Protein 2E7Y (pdb70)

Sequence (541 aa):
MNIIGFSKALFSTWIYYSPERILFDAGEGVSTTLGSKVYAFKYVFLTHGHVDHIAGLWGVVNIRNNGMGDREKPLDVFYPEGNRAVEEYTEFIKRANPDLRFSFNVHPLKEGERVFLRNAGGFKRYVQPFRTKHVSSEVSFGYHIFEVRRKLKKEFQGLDSKEISRLVKEKGRDFVTEEYHKKVLTISGDSLALDPEEIRGTELLIHECTFLNHAAIDEVMESVKAAGVKKVILYHISTRYIRQLKSVIKKYREEMPDVEILYMDPRKVFEMMNIIGFSKALFSTWIYYSPERILFDAGEGVSTTLGSKVYAFKYVFLTHGHVDHIAGLWGVVNIRNNEKPLDVFYPEGNRAVEEYTEFIKRANPDLRFSFNVHPLKEGERVFLRNAGGFKRYVQPFRTVSFGYHIFEVRRKLKKEFQGLDSKEISRLVKEKGRDFVTEEYHKKVLTISGDSLALDPEEIRGTELLIHECTFLDARDRRYKNHAAIDEVMESVKAAGVKKVILYHISTRYIRQLKSVIKKYREEMPDVEILYMDPRKVFEM

InterPro domains:
  IPR001279 Metallo-beta-lactamase [PF12706] (21-145)
  IPR013470 Ribonuclease Z, Thermotoga-type [TIGR02650] (2-278)
  IPR036866 Ribonuclease Z/Hydroxyacylglutathione hydrolase-like [G3DSA:3.60.15.10] (1-280)
  IPR036866 Ribonuclease Z/Hydroxyacylglutathione hydrolase-like [SSF56281] (3-271)

Solvent-accessible surface area: 25248 Å² total; per-residue (Å²): 134,77,1,17,0,22,0,17,4,88,33,0,1,2,4,4,18,28,42,16,92,0,0,2,3,0,0,7,10,0,1,17,66,12,10,75,86,0,75,45,1,90,15,0,0,0,1,5,4,71,15,9,0,1,5,0,0,6,9,0,0,23,10,6,31,104,40,24,51,138,164,47,143,80,0,38,0,18,7,0,69,42,1,172,28,0,56,54,3,6,100,2,0,56,126,21,36,78,122,3,109,150,5,0,56,39,61,59,3,125,93,36,73,123,18,81,4,168,32,108,70,47,134,77,41,2,0,41,1,11,131,13,139,15,50,113,96,58,30,4,4,0,0,3,0,22,14,43,66,78,84,57,63,160,120,38,93,76,66,78,90,155,69,30,67,133,32,49,185,127,111,30,140,94,88,1,10,72,98,64,64,56,32,10,1,0,2,0,0,4,1,69,32,13,86,42,108,57,0,105,40,7,73,13,0,1,0,0,0,6,80,82,133,33,2,25,0,77,93,0,3,101,7,0,124,57,7,50,4,144,53,0,1,0,3,0,5,19,55,155,48,32,178,93,4,77,72,28,2,120,104,18,89,136,106,14,110,107,11,85,2,45,48,1,13,4,127,128,65,23,108,57,128,80,0,15,0,21,0,16,2,92,26,0,0,2,2,8,16,29,61,14,106,0,0,1,3,0,0,8,10,0,1,16,64,10,10,77,100,0,120,39,6,46,21,0,0,0,0,11,4,118,17,10,0,1,5,0,0,7,7,0,0,34,3,53,75,105,228,185,57,4,46,0,22,6,0,71,44,13,149,40,1,55,40,2,3,103,1,0,46,116,19,28,81,106,3,89,168,19,0,54,47,58,66,5,121,88,30,72,114,19,81,0,135,47,100,56,39,103,91,35,4,0,45,2,10,131,57,83,28,2,0,1,4,0,21,32,28,64,109,106,71,61,161,115,28,109,75,62,80,92,141,82,35,66,144,27,44,184,119,100,27,148,100,90,2,29,70,108,75,71,56,29,16,1,0,1,0,0,17,10,74,33,14,102,35,138,54,0,127,38,6,59,15,0,0,0,0,0,5,15,19,69,38,225,98,33,212,156,158,78,24,0,0,1,67,50,0,2,94,9,3,122,65,7,68,6,125,32,0,0,1,0,1,1,8,55,137,16,42,151,95,2,98,67,30,1,95,135,36,79,126,112,16,114,128,13,82,3,45,50,0,16,2,113,118,64,20,103,54

CATH classification: 3.60.15.10

Radius of gyration: 28.39 Å; Cα contacts (8 Å, |Δi|>4): 1231; chains: 2; bounding box: 84×92×52 Å

Organism: Thermotoga maritima (strain ATCC 43589 / DSM 3109 / JCM 10099 / NBRC 100826 / MSB8) (NCBI:txid243274)

Foldseek 3Di:
DQWWWAFAAPQATWIQRPVQLEIEFFAADPCVVCPPSLQSHQEYEYQAQDNRRHVRVLVSLVRLLVPCPPNQDAHEYEYAPFRVNNVVVVVCSCVVDVSSVRNYDYHHDYAQDWDWGDDPPDRFKIKGWHWAAAPVPTTGTKIFIKGKDKDFDPVCVVDDPVRVVVVCVVPNDVVRIDIDIAGAEIGRHFHEQDALVVCARYQEYEAEDADVNGYHVVSNVVSCVVSVHAEYEYHSYHPVCQVSVVVVQVVVCVVCVRHHYHYRRNVDMDDD/DQWWWAAAAPQATWIQGPVQLEIEFFAACPCVVCPPSLLSRQAYEYQAQDNRRHVRVLVSLVNNLCQQAREYEYAPPRVNVVVVVVCSCVVPVSSVRRHDYDHAYAQRWDQGPPVNPSQWIKGWHVLVGTKIFIKGKDKDFDPVCPPDDPVRLVVCCVVPNPPVGIDIDIAGAEIGNRWHEQDALVRVARYQEYEAEAAACDPVPDPDRRHYHVVRNLVSCVVHVHAEYEYHSYHCVCQPCVCVSQVVSCVVPVRYHYHYRRNVDMDDD

B-factor: mean 50.9, std 23.35, range [15.1, 151.76]

Nearest PDB structures (foldseek):
  2e7y-assembly1_A  TM=1.004E+00  e=1.467E-59  Thermotoga maritima
  2e7y-assembly1_B  TM=9.247E-01  e=7.087E-50  Thermotoga maritima
  1ww1-assembly1_A  TM=9.622E-01  e=1.788E-45  Thermotoga maritima MSB8
  1ww1-assembly1_B  TM=9.679E-01  e=1.453E-41  Thermotoga maritima MSB8
  3x2y-assembly1_C  TM=6.524E-01  e=1.616E-10  Thermotoga maritima MSB8

Structure (mmCIF, N/CA/C/O backbone):
data_2E7Y
#
_entry.id   2E7Y
#
_cell.length_a   150.299
_cell.length_b   172.694
_cell.length_c   64.886
_cell.angle_alpha   90.00
_cell.angle_beta   90.00
_cell.angle_gamma   90.00
#
_symmetry.space_group_name_H-M   'C 2 2 21'
#
loop_
_entity.id
_entity.type
_entity.pdbx_description
1 polymer 'tRNase Z'
2 non-polymer 'ZINC ION'
3 non-polymer 'SULFATE ION'
4 non-polymer S-1,2-PROPANEDIOL
5 water water
#
loop_
_atom_site.group_PDB
_atom_site.id
_atom_site.type_symbol
_atom_site.label_atom_id
_atom_site.label_alt_id
_atom_site.label_comp_id
_atom_site.label_asym_id
_atom_site.label_entity_id
_atom_site.label_seq_id
_atom_site.pdbx_PDB_ins_code
_atom_site.Cartn_x
_atom_site.Cartn_y
_atom_site.Cartn_z
_atom_site.occupancy
_atom_site.B_iso_or_equiv
_atom_site.auth_seq_id
_atom_site.auth_comp_id
_atom_site.auth_asym_id
_atom_site.auth_atom_id
_atom_site.pdbx_PDB_model_num
ATOM 1 N N . MET A 1 1 ? 67.847 35.990 17.619 1.00 68.06 1 MET A N 1
ATOM 2 C CA . MET A 1 1 ? 67.974 36.042 16.132 1.00 85.87 1 MET A CA 1
ATOM 3 C C . MET A 1 1 ? 67.538 37.406 15.614 1.00 72.56 1 MET A C 1
ATOM 4 O O . MET A 1 1 ? 66.482 37.914 15.992 1.00 61.54 1 MET A O 1
ATOM 9 N N . ASN A 1 2 ? 68.358 38.000 14.756 1.00 41.49 2 ASN A N 1
ATOM 10 C CA . ASN A 1 2 ? 68.036 39.299 14.177 1.00 53.59 2 ASN A CA 1
ATOM 11 C C . ASN A 1 2 ? 66.833 39.186 13.251 1.00 38.41 2 ASN A C 1
ATOM 12 O O . ASN A 1 2 ? 65.983 40.072 13.182 1.00 39.42 2 ASN A O 1
ATOM 17 N N . ILE A 1 3 ? 66.758 38.090 12.525 1.00 31.91 3 ILE A N 1
ATOM 18 C CA . ILE A 1 3 ? 65.638 37.944 11.631 1.00 34.61 3 ILE A CA 1
ATOM 19 C C . ILE A 1 3 ? 65.011 36.585 11.712 1.00 33.73 3 ILE A C 1
ATOM 20 O O . ILE A 1 3 ? 65.707 35.580 11.666 1.00 36.16 3 ILE A O 1
ATOM 25 N N . ILE A 1 4 ? 63.685 36.568 11.830 1.00 31.51 4 ILE A N 1
ATOM 26 C CA . ILE A 1 4 ? 62.912 35.333 11.827 1.00 28.79 4 ILE A CA 1
ATOM 27 C C . ILE A 1 4 ? 61.786 35.626 10.839 1.00 27.42 4 ILE A C 1
ATOM 28 O O . ILE A 1 4 ? 61.104 36.654 10.944 1.00 29.05 4 ILE A O 1
ATOM 33 N N . GLY A 1 5 ? 61.577 34.733 9.882 1.00 30.82 5 GLY A N 1
ATOM 34 C CA . GLY A 1 5 ? 60.513 34.967 8.923 1.00 33.41 5 GLY A CA 1
ATOM 35 C C . GLY A 1 5 ? 60.098 33.711 8.184 1.00 37.09 5 GLY A C 1
ATOM 36 O O . GLY A 1 5 ? 60.668 32.637 8.374 1.00 32.79 5 GLY A O 1
ATOM 37 N N . PHE A 1 6 ? 59.074 33.853 7.357 1.00 28.20 6 PHE A N 1
ATOM 38 C CA . PHE A 1 6 ? 58.581 32.764 6.538 1.00 28.42 6 PHE A CA 1
ATOM 39 C C . PHE A 1 6 ? 58.057 33.363 5.258 1.00 28.49 6 PHE A C 1
ATOM 40 O O . PHE A 1 6 ? 57.428 34.417 5.284 1.00 29.03 6 PHE A O 1
ATOM 48 N N . SER A 1 7 ? 58.312 32.702 4.135 1.00 27.63 7 SER A N 1
ATOM 49 C CA . SER A 1 7 ? 57.828 33.220 2.872 1.00 31.35 7 SER A CA 1
ATOM 50 C C . SER A 1 7 ? 57.662 32.151 1.809 1.00 28.19 7 SER A C 1
ATOM 51 O O . SER A 1 7 ? 58.619 31.459 1.462 1.00 38.14 7 SER A O 1
ATOM 54 N N . LYS A 1 8 ? 56.436 32.040 1.298 1.00 33.14 8 LYS A N 1
ATOM 55 C CA . LYS A 1 8 ? 56.073 31.107 0.225 1.00 25.78 8 LYS A CA 1
ATOM 56 C C . LYS A 1 8 ? 55.198 31.968 -0.676 1.00 34.57 8 LYS A C 1
ATOM 57 O O . LYS A 1 8 ? 54.143 32.462 -0.258 1.00 33.16 8 LYS A O 1
ATOM 63 N N . ALA A 1 9 ? 55.651 32.186 -1.901 1.00 31.01 9 ALA A N 1
ATOM 64 C CA . ALA A 1 9 ? 54.908 33.017 -2.830 1.00 34.29 9 ALA A CA 1
ATOM 65 C C . ALA A 1 9 ? 53.443 32.583 -2.933 1.00 40.28 9 ALA A C 1
ATOM 66 O O . ALA A 1 9 ? 53.151 31.395 -3.018 1.00 30.12 9 ALA A O 1
ATOM 68 N N . LEU A 1 10 ? 52.556 33.576 -2.905 1.00 29.48 10 LEU A N 1
ATOM 69 C CA . LEU A 1 10 ? 51.104 33.446 -3.002 1.00 44.41 10 LEU A CA 1
ATOM 70 C C . LEU A 1 10 ? 50.394 32.947 -1.744 1.00 29.57 10 LEU A C 1
ATOM 71 O O . LEU A 1 10 ? 49.181 33.124 -1.622 1.00 27.72 10 LEU A O 1
ATOM 76 N N . PHE A 1 11 ? 51.137 32.332 -0.827 1.00 25.04 11 PHE A N 1
ATOM 77 C CA . PHE A 1 11 ? 50.542 31.770 0.392 1.00 30.13 11 PHE A CA 1
ATOM 78 C C . PHE A 1 11 ? 50.709 32.599 1.661 1.00 36.99 11 PHE A C 1
ATOM 79 O O . PHE A 1 11 ? 49.734 32.934 2.340 1.00 27.77 11 PHE A O 1
ATOM 87 N N . SER A 1 12 ? 51.952 32.915 1.989 1.00 29.18 12 SER A N 1
ATOM 88 C CA . SER A 1 12 ? 52.216 33.708 3.172 1.00 27.04 12 SER A CA 1
ATOM 89 C C . SER A 1 12 ? 53.633 34.277 3.171 1.00 28.61 12 SER A C 1
ATOM 90 O O . SER A 1 12 ? 54.579 33.597 2.788 1.00 24.08 12 SER A O 1
ATOM 93 N N . THR A 1 13 ? 53.759 35.523 3.615 1.00 26.47 13 THR A N 1
ATOM 94 C CA . THR A 1 13 ? 55.069 36.162 3.754 1.00 27.93 13 THR A CA 1
ATOM 95 C C . THR A 1 13 ? 55.033 37.086 4.962 1.00 24.31 13 THR A C 1
ATOM 96 O O . THR A 1 13 ? 54.124 37.902 5.099 1.00 21.48 13 THR A O 1
ATOM 100 N N . TRP A 1 14 ? 56.023 36.943 5.834 1.00 31.16 14 TRP A N 1
ATOM 101 C CA . TRP A 1 14 ? 56.163 37.815 7.000 1.00 26.40 14 TRP A CA 1
ATOM 102 C C . TRP A 1 14 ? 57.626 37.763 7.418 1.00 28.68 14 TRP A C 1
ATOM 103 O O . TRP A 1 14 ? 58.278 36.712 7.322 1.00 30.02 14 TRP A O 1
ATOM 114 N N . ILE A 1 15 ? 58.152 38.904 7.849 1.00 26.40 15 ILE A N 1
ATOM 115 C CA . ILE A 1 15 ? 59.552 38.978 8.260 1.00 23.13 15 ILE A CA 1
ATOM 116 C C . ILE A 1 15 ? 59.676 39.803 9.526 1.00 22.00 15 ILE A C 1
ATOM 117 O O . ILE A 1 15 ? 59.325 40.987 9.547 1.00 25.46 15 ILE A O 1
ATOM 122 N N . TYR A 1 16 ? 60.152 39.165 10.586 1.00 24.18 16 TYR A N 1
ATOM 123 C CA . TYR A 1 16 ? 60.329 39.867 11.847 1.00 26.38 16 TYR A CA 1
ATOM 124 C C . TYR A 1 16 ? 61.786 40.303 11.995 1.00 27.59 16 TYR A C 1
ATOM 125 O O . TYR A 1 16 ? 62.707 39.468 12.054 1.00 33.29 16 TYR A O 1
ATOM 134 N N . TYR A 1 17 ? 61.987 41.611 12.057 1.00 26.52 17 TYR A N 1
ATOM 135 C CA . TYR A 1 17 ? 63.338 42.169 12.196 1.00 28.83 17 TYR A CA 1
ATOM 136 C C . TYR A 1 17 ? 63.425 42.572 13.661 1.00 27.89 17 TYR A C 1
ATOM 137 O O . TYR A 1 17 ? 62.987 43.656 14.040 1.00 26.63 17 TYR A O 1
ATOM 146 N N . SER A 1 18 ? 63.948 41.650 14.470 1.00 30.35 18 SER A N 1
ATOM 147 C CA . SER A 1 18 ? 64.062 41.788 15.923 1.00 39.37 18 SER A CA 1
ATOM 148 C C . SER A 1 18 ? 64.745 43.056 16.451 1.00 32.64 18 SER A C 1
ATOM 149 O O . SER A 1 18 ? 64.235 43.704 17.366 1.00 35.85 18 SER A O 1
ATOM 152 N N . PRO A 1 19 ? 65.899 43.429 15.882 1.00 42.19 19 PRO A N 1
ATOM 153 C CA . PRO A 1 19 ? 66.581 44.633 16.363 1.00 34.23 19 PRO A CA 1
ATOM 154 C C . PRO A 1 19 ? 65.679 45.847 16.544 1.00 52.42 19 PRO A C 1
ATOM 155 O O . PRO A 1 19 ? 65.845 46.593 17.499 1.00 39.09 19 PRO A O 1
ATOM 159 N N . GLU A 1 20 ? 64.720 46.055 15.644 1.00 37.40 20 GLU A N 1
ATOM 160 C CA . GLU A 1 20 ? 63.837 47.201 15.805 1.00 27.86 20 GLU A CA 1
ATOM 161 C C . GLU A 1 20 ? 62.383 46.868 16.158 1.00 19.69 20 GLU A C 1
ATOM 162 O O . GLU A 1 20 ? 61.527 47.757 16.125 1.00 28.19 20 GLU A O 1
ATOM 168 N N . ARG A 1 21 ? 62.112 45.605 16.495 1.00 29.23 21 ARG A N 1
ATOM 169 C CA . ARG A 1 21 ? 60.758 45.174 16.848 1.00 32.03 21 ARG A CA 1
ATOM 170 C C . ARG A 1 21 ? 59.783 45.529 15.715 1.00 29.05 21 ARG A C 1
ATOM 171 O O . ARG A 1 21 ? 58.656 45.994 15.953 1.00 27.02 21 ARG A O 1
ATOM 179 N N . ILE A 1 22 ? 60.216 45.261 14.489 1.00 23.22 22 ILE A N 1
ATOM 180 C CA . ILE A 1 22 ? 59.412 45.568 13.319 1.00 24.94 22 ILE A CA 1
ATOM 181 C C . ILE A 1 22 ? 59.025 44.303 12.614 1.00 28.00 22 ILE A C 1
ATOM 182 O O . ILE A 1 22 ? 59.859 43.429 12.375 1.00 26.85 22 ILE A O 1
ATOM 187 N N . LEU A 1 23 ? 57.760 44.220 12.256 1.00 26.15 23 LEU A N 1
ATOM 188 C CA . LEU A 1 23 ? 57.312 43.091 11.472 1.00 27.44 23 LEU A CA 1
ATOM 189 C C . LEU A 1 23 ? 57.050 43.624 10.045 1.00 17.50 23 LEU A C 1
ATOM 190 O O . LEU A 1 23 ? 56.226 44.521 9.879 1.00 23.59 23 LEU A O 1
ATOM 195 N N . PHE A 1 24 ? 57.732 43.089 9.037 1.00 27.18 24 PHE A N 1
ATOM 196 C CA . PHE A 1 24 ? 57.442 43.508 7.666 1.00 22.18 24 PHE A CA 1
ATOM 197 C C . PHE A 1 24 ? 56.472 42.470 7.060 1.00 20.17 24 PHE A C 1
ATOM 198 O O . PHE A 1 24 ? 56.816 41.290 6.879 1.00 22.63 24 PHE A O 1
ATOM 206 N N . ASP A 1 25 ? 55.275 42.931 6.721 1.00 21.36 25 ASP A N 1
ATOM 207 C CA . ASP A 1 25 ? 54.230 42.068 6.188 1.00 23.34 25 ASP A CA 1
ATOM 208 C C . ASP A 1 25 ? 53.714 41.115 7.261 1.00 27.19 25 ASP A C 1
ATOM 209 O O . ASP A 1 25 ? 54.383 40.858 8.261 1.00 25.72 25 ASP A O 1
ATOM 214 N N . ALA A 1 26 ? 52.533 40.568 7.032 1.00 24.02 26 ALA A N 1
ATOM 215 C CA . ALA A 1 26 ? 51.907 39.774 8.062 1.00 22.17 26 ALA A CA 1
ATOM 216 C C . ALA A 1 26 ? 51.040 38.655 7.501 1.00 22.23 26 ALA A C 1
ATOM 217 O O . ALA A 1 26 ? 49.855 38.565 7.807 1.00 20.37 26 ALA A O 1
ATOM 219 N N . GLY A 1 27 ? 51.656 37.808 6.684 1.00 21.38 27 GLY A N 1
ATOM 220 C CA . GLY A 1 27 ? 50.938 36.692 6.110 1.00 23.87 27 GLY A CA 1
ATOM 221 C C . GLY A 1 27 ? 50.514 35.754 7.219 1.00 32.84 27 GLY A C 1
ATOM 222 O O . GLY A 1 27 ? 51.068 35.780 8.326 1.00 26.59 27 GLY A O 1
ATOM 223 N N . GLU A 1 28 ? 49.541 34.909 6.907 1.00 20.90 28 GLU A N 1
ATOM 224 C CA . GLU A 1 28 ? 49.008 33.980 7.869 1.00 24.89 28 GLU A CA 1
ATOM 225 C C . GLU A 1 28 ? 50.060 33.131 8.553 1.00 28.48 28 GLU A C 1
ATOM 226 O O . GLU A 1 28 ? 51.056 32.714 7.942 1.00 26.98 28 GLU A O 1
ATOM 232 N N . GLY A 1 29 ? 49.844 32.902 9.845 1.00 30.12 29 GLY A N 1
ATOM 233 C CA . GLY A 1 29 ? 50.744 32.052 10.595 1.00 28.96 29 GLY A CA 1
ATOM 234 C C . GLY A 1 29 ? 51.803 32.741 11.437 1.00 36.50 29 GLY A C 1
ATOM 235 O O . GLY A 1 29 ? 52.419 32.101 12.291 1.00 33.75 29 GLY A O 1
ATOM 236 N N . VAL A 1 30 ? 52.011 34.035 11.236 1.00 26.42 30 VAL A N 1
ATOM 237 C CA . VAL A 1 30 ? 53.049 34.701 12.013 1.00 27.90 30 VAL A CA 1
ATOM 238 C C . VAL A 1 30 ? 52.825 34.636 13.536 1.00 29.22 30 VAL A C 1
ATOM 239 O O . VAL A 1 30 ? 53.768 34.361 14.281 1.00 30.49 30 VAL A O 1
ATOM 243 N N . SER A 1 31 ? 51.611 34.882 14.009 1.00 31.27 31 SER A N 1
ATOM 244 C CA . SER A 1 31 ? 51.411 34.821 15.456 1.00 37.54 31 SER A CA 1
ATOM 245 C C . SER A 1 31 ? 51.570 33.377 15.939 1.00 43.48 31 SER A C 1
ATOM 246 O O . SER A 1 31 ? 52.184 33.131 16.971 1.00 28.73 31 SER A O 1
ATOM 249 N N . THR A 1 32 ? 51.053 32.414 15.183 1.00 32.29 32 THR A N 1
ATOM 250 C CA . THR A 1 32 ? 51.181 31.022 15.600 1.00 31.30 32 THR A CA 1
ATOM 251 C C . THR A 1 32 ? 52.642 30.609 15.721 1.00 43.25 32 THR A C 1
ATOM 252 O O . THR A 1 32 ? 53.031 29.982 16.700 1.00 34.75 32 THR A O 1
ATOM 256 N N . THR A 1 33 ? 53.457 30.986 14.746 1.00 38.91 33 THR A N 1
ATOM 257 C CA . THR A 1 33 ? 54.881 30.644 14.754 1.00 35.55 33 THR A CA 1
ATOM 258 C C . THR A 1 33 ? 55.700 31.341 15.838 1.00 31.94 33 THR A C 1
ATOM 259 O O . THR A 1 33 ? 56.526 30.720 16.475 1.00 34.41 33 THR A O 1
ATOM 263 N N . LEU A 1 34 ? 55.477 32.636 16.026 1.00 29.73 34 LEU A N 1
ATOM 264 C CA . LEU A 1 34 ? 56.247 33.431 16.991 1.00 37.76 34 LEU A CA 1
ATOM 265 C C . LEU A 1 34 ? 55.728 33.438 18.429 1.00 35.57 34 LEU A C 1
ATOM 266 O O . LEU A 1 34 ? 56.430 33.866 19.333 1.00 34.72 34 LEU A O 1
ATOM 271 N N . GLY A 1 35 ? 54.495 32.994 18.633 1.00 35.71 35 GLY A N 1
ATOM 272 C CA . GLY A 1 35 ? 53.935 32.966 19.973 1.00 35.17 35 GLY A CA 1
ATOM 273 C C . GLY A 1 35 ? 53.975 34.300 20.711 1.00 55.22 35 GLY A C 1
ATOM 274 O O . GLY A 1 35 ? 53.698 35.360 20.132 1.00 30.63 35 GLY A O 1
ATOM 275 N N . SER A 1 36 ? 54.330 34.235 21.996 1.00 36.68 36 SER A N 1
ATOM 276 C CA . SER A 1 36 ? 54.406 35.398 22.893 1.00 48.84 36 SER A CA 1
ATOM 277 C C . SER A 1 36 ? 55.348 36.483 22.384 1.00 29.61 36 SER A C 1
ATOM 278 O O . SER A 1 36 ? 55.313 37.639 22.847 1.00 34.86 36 SER A O 1
ATOM 281 N N . LYS A 1 37 ? 56.222 36.105 21.460 1.00 27.54 37 LYS A N 1
ATOM 282 C CA . LYS A 1 37 ? 57.120 37.074 20.840 1.00 39.25 37 LYS A CA 1
ATOM 283 C C . LYS A 1 37 ? 56.311 38.243 20.185 1.00 30.12 37 LYS A C 1
ATOM 284 O O . LYS A 1 37 ? 56.809 39.364 20.046 1.00 36.13 37 LYS A O 1
ATOM 290 N N . VAL A 1 38 ? 55.063 38.002 19.796 1.00 29.17 38 VAL A N 1
ATOM 291 C CA . VAL A 1 38 ? 54.305 39.093 19.176 1.00 32.42 38 VAL A CA 1
ATOM 292 C C . VAL A 1 38 ? 54.089 40.241 20.154 1.00 37.88 38 VAL A C 1
ATOM 293 O O . VAL A 1 38 ? 53.785 41.337 19.724 1.00 27.08 38 VAL A O 1
ATOM 297 N N . TYR A 1 39 ? 54.255 39.995 21.460 1.00 36.81 39 TYR A N 1
ATOM 298 C CA . TYR A 1 39 ? 54.077 41.041 22.497 1.00 34.16 39 TYR A CA 1
ATOM 299 C C . TYR A 1 39 ? 55.174 42.081 22.351 1.00 28.71 39 TYR A C 1
ATOM 300 O O . TYR A 1 39 ? 55.005 43.233 22.716 1.00 40.56 39 TYR A O 1
ATOM 309 N N . ALA A 1 40 ? 56.321 41.636 21.859 1.00 25.70 40 ALA A N 1
ATOM 310 C CA . ALA A 1 40 ? 57.461 42.509 21.684 1.00 35.98 40 ALA A CA 1
ATOM 311 C C . ALA A 1 40 ? 57.367 43.421 20.466 1.00 45.47 40 ALA A C 1
ATOM 312 O O . ALA A 1 40 ? 58.138 44.359 20.356 1.00 32.69 40 ALA A O 1
ATOM 314 N N . PHE A 1 41 ? 56.446 43.144 19.549 1.00 30.96 41 PHE A N 1
ATOM 315 C CA . PHE A 1 41 ? 56.302 43.970 18.336 1.00 22.59 41 PHE A CA 1
ATOM 316 C C . PHE A 1 41 ? 55.994 45.413 18.675 1.00 28.53 41 PHE A C 1
ATOM 317 O O . PHE A 1 41 ? 55.167 45.678 19.543 1.00 27.51 41 PHE A O 1
ATOM 325 N N . LYS A 1 42 ? 56.640 46.358 17.999 1.00 27.12 42 LYS A N 1
ATOM 326 C CA . LYS A 1 42 ? 56.275 47.753 18.195 1.00 30.84 42 LYS A CA 1
ATOM 327 C C . LYS A 1 42 ? 55.737 48.301 16.871 1.00 34.05 42 LYS A C 1
ATOM 328 O O . LYS A 1 42 ? 54.940 49.245 16.853 1.00 32.51 42 LYS A O 1
ATOM 334 N N . TYR A 1 43 ? 56.143 47.700 15.756 1.00 28.68 43 TYR A N 1
ATOM 335 C CA . TYR A 1 43 ? 55.667 48.214 14.478 1.00 29.88 43 TYR A CA 1
ATOM 336 C C . TYR A 1 43 ? 55.406 47.140 13.450 1.00 29.00 43 TYR A C 1
ATOM 337 O O . TYR A 1 43 ? 56.074 46.116 13.437 1.00 25.34 43 TYR A O 1
ATOM 346 N N . VAL A 1 44 ? 54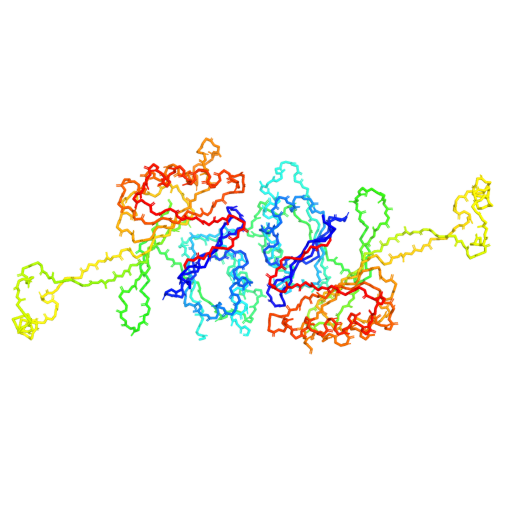.446 47.411 12.569 1.00 27.62 44 VAL A N 1
ATOM 347 C CA . VAL A 1 44 ? 54.174 46.515 11.459 1.00 28.74 44 VAL A CA 1
ATOM 348 C C . VAL A 1 44 ? 54.226 47.380 10.199 1.00 30.74 44 VAL A C 1
ATOM 349 O O . VAL A 1 44 ? 53.566 48.415 10.134 1.00 25.04 44 VAL A O 1
ATOM 353 N N . PHE A 1 45 ? 55.043 46.999 9.225 1.00 21.70 45 PHE A N 1
ATOM 354 C CA . PHE A 1 45 ? 55.058 47.746 7.977 1.00 29.10 45 PHE A CA 1
ATOM 355 C C . PHE A 1 45 ? 54.585 46.776 6.887 1.00 20.80 45 PHE A C 1
ATOM 356 O O . PHE A 1 45 ? 55.203 45.748 6.661 1.00 25.33 45 PHE A O 1
ATOM 364 N N . LEU A 1 46 ? 53.484 47.121 6.230 1.00 22.97 46 LEU A N 1
ATOM 365 C CA . LEU A 1 46 ? 52.922 46.270 5.190 1.00 30.13 46 LEU A CA 1
ATOM 366 C C . LEU A 1 46 ? 53.335 46.768 3.793 1.00 31.70 46 LEU A C 1
ATOM 367 O O . LEU A 1 46 ? 53.182 47.937 3.498 1.00 25.20 46 LEU A O 1
ATOM 372 N N . THR A 1 47 ? 53.874 45.878 2.963 1.00 25.95 47 THR A N 1
ATOM 373 C CA . THR A 1 47 ? 54.274 46.249 1.610 1.00 25.53 47 THR A CA 1
ATOM 374 C C . THR A 1 47 ? 53.032 46.433 0.738 1.00 41.90 47 THR A C 1
ATOM 375 O O . THR A 1 47 ? 53.002 47.277 -0.157 1.00 30.56 47 THR A O 1
ATOM 379 N N . HIS A 1 48 ? 52.003 45.632 0.990 1.00 28.86 48 HIS A N 1
ATOM 380 C CA . HIS A 1 48 ? 50.751 45.765 0.258 1.00 26.86 48 HIS A CA 1
ATOM 381 C C . HIS A 1 48 ? 49.602 45.015 0.934 1.00 34.84 48 HIS A C 1
ATOM 382 O O . HIS A 1 48 ? 49.735 44.574 2.086 1.00 30.40 48 HIS A O 1
ATOM 389 N N . GLY A 1 49 ? 48.477 44.889 0.238 1.00 28.51 49 GLY A N 1
ATOM 390 C CA . GLY A 1 49 ? 47.298 44.288 0.843 1.00 26.91 49 GLY A CA 1
ATOM 391 C C . GLY A 1 49 ? 46.800 42.938 0.365 1.00 26.94 49 GLY A C 1
ATOM 392 O O . GLY A 1 49 ? 45.659 42.555 0.655 1.00 32.88 49 GLY A O 1
ATOM 393 N N . HIS A 1 50 ? 47.618 42.219 -0.380 1.00 28.85 50 HIS A N 1
ATOM 394 C CA . HIS A 1 50 ? 47.192 40.907 -0.819 1.00 29.76 50 HIS A CA 1
ATOM 395 C C . HIS A 1 50 ? 47.104 40.000 0.409 1.00 40.21 50 HIS A C 1
ATOM 396 O O . HIS A 1 50 ? 47.885 40.129 1.376 1.00 27.69 50 HIS A O 1
ATOM 403 N N . VAL A 1 51 ? 46.145 39.085 0.371 1.00 27.91 51 VAL A N 1
ATOM 404 C CA . VAL A 1 51 ? 45.914 38.181 1.477 1.00 23.40 51 VAL A CA 1
ATOM 405 C C . VAL A 1 51 ? 47.177 37.488 1.988 1.00 29.34 51 VAL A C 1
ATOM 406 O O . VAL A 1 51 ? 47.378 37.341 3.199 1.00 27.87 51 VAL A O 1
ATOM 410 N N . ASP A 1 52 ? 48.061 37.081 1.091 1.00 21.62 52 ASP A N 1
ATOM 411 C CA . ASP A 1 52 ? 49.265 36.408 1.572 1.00 21.30 52 ASP A CA 1
ATOM 412 C C . ASP A 1 52 ? 50.270 37.324 2.294 1.00 27.33 52 ASP A C 1
ATOM 413 O O . ASP A 1 52 ? 51.279 36.857 2.813 1.00 29.21 52 ASP A O 1
ATOM 418 N N . HIS A 1 53 ? 49.979 38.625 2.366 1.00 25.57 53 HIS A N 1
ATOM 419 C CA . HIS A 1 53 ? 50.860 39.551 3.083 1.00 33.21 53 HIS A CA 1
ATOM 420 C C . HIS A 1 53 ? 50.178 40.206 4.279 1.00 26.10 53 HIS A C 1
ATOM 421 O O . HIS A 1 53 ? 50.819 40.958 5.011 1.00 24.64 53 HIS A O 1
ATOM 428 N N . ILE A 1 54 ? 48.888 39.936 4.476 1.00 23.65 54 ILE A N 1
ATOM 429 C CA . ILE A 1 54 ? 48.171 40.558 5.586 1.00 22.09 54 ILE A CA 1
ATOM 430 C C . ILE A 1 54 ? 47.269 39.686 6.457 1.00 26.91 54 ILE A C 1
ATOM 431 O O . ILE A 1 54 ? 46.953 40.090 7.567 1.00 21.55 54 ILE A O 1
ATOM 436 N N . ALA A 1 55 ? 46.848 38.517 5.970 1.00 25.49 55 ALA A N 1
ATOM 437 C CA . ALA A 1 55 ? 45.897 37.674 6.736 1.00 24.82 55 ALA A CA 1
ATOM 438 C C . ALA A 1 55 ? 46.330 37.302 8.144 1.00 26.16 55 ALA A C 1
ATOM 439 O O . ALA A 1 55 ? 45.499 36.923 8.963 1.00 34.89 55 ALA A O 1
ATOM 441 N N . GLY A 1 56 ? 47.619 37.403 8.434 1.00 28.26 56 GLY A N 1
ATOM 442 C CA . GLY A 1 56 ? 48.086 37.076 9.774 1.00 22.50 56 GLY A CA 1
ATOM 443 C C . GLY A 1 56 ? 47.950 38.221 10.768 1.00 29.58 56 GLY A C 1
ATOM 444 O O . GLY A 1 56 ? 48.172 38.039 11.960 1.00 27.31 56 GLY A O 1
ATOM 445 N N . LEU A 1 57 ? 47.568 39.404 10.296 1.00 24.47 57 LEU A N 1
ATOM 446 C CA . LEU A 1 57 ? 47.462 40.549 11.199 1.00 27.24 57 LEU A CA 1
ATOM 447 C C . LEU A 1 57 ? 46.401 40.359 12.261 1.00 36.45 57 LEU A C 1
ATOM 448 O O . LEU A 1 57 ? 46.600 40.765 13.394 1.00 23.99 57 LEU A O 1
ATOM 453 N N . TRP A 1 58 ? 45.278 39.735 11.914 1.00 22.82 58 TRP A N 1
ATOM 454 C CA . TRP A 1 58 ? 44.216 39.553 12.905 1.00 24.07 58 TRP A CA 1
ATOM 455 C C . TRP A 1 58 ? 44.723 38.740 14.110 1.00 23.08 58 TRP A C 1
ATOM 456 O O . TRP A 1 58 ? 44.481 39.109 15.258 1.00 28.00 58 TRP A O 1
ATOM 467 N N . GLY A 1 59 ? 45.439 37.655 13.836 1.00 18.76 59 GLY A N 1
ATOM 468 C CA . GLY A 1 59 ? 45.979 36.819 14.905 1.00 25.03 59 GLY A CA 1
ATOM 469 C C . GLY A 1 59 ? 46.963 37.570 15.789 1.00 44.34 59 GLY A C 1
ATOM 470 O O . GLY A 1 59 ? 46.987 37.405 17.016 1.00 27.12 59 GLY A O 1
ATOM 471 N N . VAL A 1 60 ? 47.798 38.396 15.171 1.00 25.95 60 VAL A N 1
ATOM 472 C CA . VAL A 1 60 ? 48.759 39.182 15.932 1.00 19.90 60 VAL A CA 1
ATOM 473 C C . VAL A 1 60 ? 48.029 40.100 16.932 1.00 24.98 60 VAL A C 1
ATOM 474 O O . VAL A 1 60 ? 48.377 40.162 18.104 1.00 27.26 60 VAL A O 1
ATOM 478 N N . VAL A 1 61 ? 47.040 40.840 16.452 1.00 20.60 61 VAL A N 1
ATOM 479 C CA . VAL A 1 61 ? 46.337 41.792 17.308 1.00 20.32 61 VAL A CA 1
ATOM 480 C C . VAL A 1 61 ? 45.501 41.057 18.366 1.00 41.28 61 VAL A C 1
ATOM 481 O O . VAL A 1 61 ? 45.421 41.470 19.526 1.00 28.05 61 VAL A O 1
ATOM 485 N N . ASN A 1 62 ? 44.891 39.950 17.969 1.00 27.33 62 ASN A N 1
ATOM 486 C CA . ASN A 1 62 ? 44.100 39.171 18.919 1.00 29.15 62 ASN A CA 1
ATOM 487 C C . ASN A 1 62 ? 44.955 38.634 20.081 1.00 24.59 62 ASN A C 1
ATOM 488 O O . ASN A 1 62 ? 44.561 38.739 21.251 1.00 33.98 62 ASN A O 1
ATOM 493 N N . ILE A 1 63 ? 46.112 38.064 19.761 1.00 26.11 63 ILE A N 1
ATOM 494 C CA . ILE A 1 63 ? 46.979 37.494 20.780 1.00 24.34 63 ILE A CA 1
ATOM 495 C C . ILE A 1 63 ? 47.557 38.582 21.692 1.00 54.47 63 ILE A C 1
ATOM 496 O O . ILE A 1 63 ? 47.604 38.425 22.909 1.00 33.14 63 ILE A O 1
ATOM 501 N N . ARG A 1 64 ? 48.002 39.686 21.106 1.00 28.73 64 ARG A N 1
ATOM 502 C CA . ARG A 1 64 ? 48.513 40.788 21.897 1.00 32.56 64 ARG A CA 1
ATOM 503 C C . ARG A 1 64 ? 47.418 41.260 22.875 1.00 38.66 64 ARG A C 1
ATOM 504 O O . ARG A 1 64 ? 47.666 41.435 24.065 1.00 31.63 64 ARG A O 1
ATOM 512 N N . ASN A 1 65 ? 46.216 41.480 22.351 1.00 28.56 65 ASN A N 1
ATOM 513 C CA . ASN A 1 65 ? 45.096 41.989 23.137 1.00 38.04 65 ASN A CA 1
ATOM 514 C C . ASN A 1 65 ? 44.643 41.072 24.269 1.00 58.32 65 ASN A C 1
ATOM 515 O O . ASN A 1 65 ? 44.189 41.542 25.298 1.00 38.79 65 ASN A O 1
ATOM 520 N N . ASN A 1 66 ? 44.763 39.768 24.075 1.00 39.07 66 ASN A N 1
ATOM 521 C CA . ASN A 1 66 ? 44.358 38.814 25.091 1.00 58.20 66 ASN A CA 1
ATOM 522 C C . ASN A 1 66 ? 45.473 38.463 26.061 1.00 48.68 66 ASN A C 1
ATOM 523 O O . ASN A 1 66 ? 45.213 38.089 27.197 1.00 45.52 66 ASN A O 1
ATOM 528 N N . GLY A 1 67 ? 46.714 38.609 25.629 1.00 40.75 67 GLY A N 1
ATOM 529 C CA . GLY A 1 67 ? 47.818 38.216 26.479 1.00 41.57 67 GLY A CA 1
ATOM 530 C C . GLY A 1 67 ? 48.665 39.272 27.154 1.00 54.53 67 GLY A C 1
ATOM 531 O O . GLY A 1 67 ? 49.503 38.941 27.999 1.00 49.08 67 GLY A O 1
ATOM 532 N N . MET A 1 68 ? 48.475 40.532 26.796 1.00 39.75 68 MET A N 1
ATOM 533 C CA . MET A 1 68 ? 49.274 41.592 27.408 1.00 70.43 68 MET A CA 1
ATOM 534 C C . MET A 1 68 ? 48.565 42.250 28.599 1.00 60.50 68 MET A C 1
ATOM 535 O O . MET A 1 68 ? 49.201 42.946 29.390 1.00 57.72 68 MET A O 1
ATOM 540 N N . GLY A 1 69 ? 47.252 42.025 28.721 1.00 49.80 69 GLY A N 1
ATOM 541 C CA . GLY A 1 69 ? 46.484 42.599 29.823 1.00 89.53 69 GLY A CA 1
ATOM 542 C C . GLY A 1 69 ? 46.485 44.121 29.910 1.00 65.38 69 GLY A C 1
ATOM 543 O O . GLY A 1 69 ? 46.389 44.803 28.889 1.00 72.08 69 GLY A O 1
ATOM 544 N N . ASP A 1 70 ? 46.591 44.660 31.126 1.00 72.53 70 ASP A N 1
ATOM 545 C CA . ASP A 1 70 ? 46.605 46.116 31.315 1.00 50.73 70 ASP A CA 1
ATOM 546 C C . ASP A 1 70 ? 47.938 46.738 30.849 1.00 52.13 70 ASP A C 1
ATOM 547 O O . ASP A 1 70 ? 48.076 47.960 30.818 1.00 63.32 70 ASP A O 1
ATOM 552 N N . ARG A 1 71 ? 48.918 45.904 30.486 1.00 68.25 71 ARG A N 1
ATOM 553 C CA . ARG A 1 71 ? 50.194 46.431 29.991 1.00 80.03 71 ARG A CA 1
ATOM 554 C C . ARG A 1 71 ? 50.310 46.364 28.458 1.00 68.01 71 ARG A C 1
ATOM 555 O O . ARG A 1 71 ? 51.394 46.506 27.893 1.00 44.01 71 ARG A O 1
ATOM 563 N N . GLU A 1 72 ? 49.185 46.160 27.784 1.00 55.80 72 GLU A N 1
ATOM 564 C CA . GLU A 1 72 ? 49.199 46.116 26.332 1.00 46.76 72 GLU A CA 1
ATOM 565 C C . GLU A 1 72 ? 49.581 47.526 25.866 1.00 55.29 72 GLU A C 1
ATOM 566 O O . GLU A 1 72 ? 49.384 48.496 26.597 1.00 46.11 72 GLU A O 1
ATOM 572 N N . LYS A 1 73 ? 50.160 47.630 24.673 1.00 45.89 73 LYS A N 1
ATOM 573 C CA . LYS A 1 73 ? 50.526 48.923 24.085 1.00 37.61 73 LYS A CA 1
ATOM 574 C C . LYS A 1 73 ? 49.989 48.867 22.653 1.00 46.91 73 LYS A C 1
ATOM 575 O O . LYS A 1 73 ? 50.013 47.811 22.018 1.00 43.33 73 LYS A O 1
ATOM 581 N N . PRO A 1 74 ? 49.479 49.991 22.131 1.00 31.15 74 PRO A N 1
ATOM 582 C CA . PRO A 1 74 ? 48.949 49.942 20.772 1.00 29.96 74 PRO A CA 1
ATOM 583 C C . PRO A 1 74 ? 50.012 49.581 19.766 1.00 28.11 74 PRO A C 1
ATOM 584 O O . PRO A 1 74 ? 51.131 50.079 19.824 1.00 29.95 74 PRO A O 1
ATOM 588 N N . LEU A 1 75 ? 49.646 48.705 18.846 1.00 29.79 75 LEU A N 1
ATOM 589 C CA . LEU A 1 75 ? 50.553 48.283 17.784 1.00 30.79 75 LEU A CA 1
ATOM 590 C C . LEU A 1 75 ? 50.365 49.235 16.602 1.00 25.04 75 LEU A C 1
ATOM 591 O O . LEU A 1 75 ? 49.254 49.413 16.104 1.00 25.91 75 LEU A O 1
ATOM 596 N N . ASP A 1 76 ? 51.446 49.878 16.172 1.00 22.02 76 ASP A N 1
ATOM 597 C CA . ASP A 1 76 ? 51.349 50.767 15.027 1.00 24.42 76 ASP A CA 1
ATOM 598 C C . ASP A 1 76 ? 51.517 49.934 13.755 1.00 21.81 76 ASP A C 1
ATOM 599 O O . ASP A 1 76 ? 52.495 49.212 13.606 1.00 24.63 76 ASP A O 1
ATOM 604 N N . VAL A 1 77 ? 50.551 50.041 12.852 1.00 29.69 77 VAL A N 1
ATOM 605 C CA . VAL A 1 77 ? 50.577 49.290 11.603 1.00 27.82 77 VAL A CA 1
ATOM 606 C C . VAL A 1 77 ? 50.587 50.313 10.471 1.00 23.74 77 VAL A C 1
ATOM 607 O O . VAL A 1 77 ? 49.650 51.131 10.345 1.00 25.73 77 VAL A O 1
ATOM 611 N N . PHE A 1 78 ? 51.631 50.242 9.652 1.00 21.89 78 PHE A N 1
ATOM 612 C CA . PHE A 1 78 ? 51.833 51.172 8.534 1.00 20.10 78 PHE A CA 1
ATOM 613 C C . PHE A 1 78 ? 51.633 50.451 7.204 1.00 25.20 78 PHE A C 1
ATOM 614 O O . PHE A 1 78 ? 52.080 49.301 7.030 1.00 25.08 78 PHE A O 1
ATOM 622 N N . TYR A 1 79 ? 51.005 51.140 6.254 1.00 26.54 79 TYR A N 1
ATOM 623 C CA . TYR A 1 79 ? 50.756 50.537 4.949 1.00 24.06 79 TYR A CA 1
ATOM 624 C C . TYR A 1 79 ? 50.748 51.664 3.895 1.00 30.22 79 TYR A C 1
ATOM 625 O O . TYR A 1 79 ? 50.689 52.840 4.242 1.00 35.25 79 TYR A O 1
ATOM 634 N N . PRO A 1 80 ? 50.843 51.312 2.607 1.00 29.01 80 PRO A N 1
ATOM 635 C CA . PRO A 1 80 ? 50.859 52.266 1.480 1.00 31.08 80 PRO A CA 1
ATOM 636 C C . PRO A 1 80 ? 49.550 53.021 1.326 1.00 30.11 80 PRO A C 1
ATOM 637 O O . PRO A 1 80 ? 48.514 52.416 1.051 1.00 36.22 80 PRO A O 1
ATOM 641 N N . GLU A 1 81 ? 49.597 54.333 1.493 1.00 31.17 81 GLU A N 1
ATOM 642 C CA . GLU A 1 81 ? 48.395 55.138 1.358 1.00 37.61 81 GLU A CA 1
ATOM 643 C C . GLU A 1 81 ? 47.654 54.785 0.089 1.00 36.84 81 GLU A C 1
ATOM 644 O O . GLU A 1 81 ? 48.256 54.603 -0.974 1.00 32.77 81 GLU A O 1
ATOM 650 N N . GLY A 1 82 ? 46.341 54.668 0.226 1.00 36.71 82 GLY A N 1
ATOM 651 C CA . GLY A 1 82 ? 45.502 54.338 -0.900 1.00 43.70 82 GLY A CA 1
ATOM 652 C C . GLY A 1 82 ? 45.268 52.857 -1.064 1.00 55.12 82 GLY A C 1
ATOM 653 O O . GLY A 1 82 ? 44.471 52.476 -1.912 1.00 38.75 82 GLY A O 1
ATOM 654 N N . ASN A 1 83 ? 45.943 52.011 -0.284 1.00 36.10 83 ASN A N 1
ATOM 655 C CA . ASN A 1 83 ? 45.716 50.576 -0.425 1.00 37.86 83 ASN A CA 1
ATOM 656 C C . ASN A 1 83 ? 44.398 50.225 0.268 1.00 38.49 83 ASN A C 1
ATOM 657 O O . ASN A 1 83 ? 44.313 50.116 1.502 1.00 33.38 83 ASN A O 1
ATOM 662 N N . ARG A 1 84 ? 43.359 50.030 -0.530 1.00 36.54 84 ARG A N 1
ATOM 663 C CA . ARG A 1 84 ? 42.049 49.731 0.033 1.00 38.26 84 ARG A CA 1
ATOM 664 C C . ARG A 1 84 ? 41.921 48.372 0.689 1.00 25.43 84 ARG A C 1
ATOM 665 O O . ARG A 1 84 ? 41.156 48.224 1.639 1.00 35.58 84 ARG A O 1
ATOM 673 N N . ALA A 1 85 ? 42.649 47.376 0.180 1.00 28.20 85 ALA A N 1
ATOM 674 C CA . ALA A 1 85 ? 42.571 46.036 0.739 1.00 33.45 85 ALA A CA 1
ATOM 675 C C . ALA A 1 85 ? 43.031 46.036 2.190 1.00 36.64 85 ALA A C 1
ATOM 676 O O . ALA A 1 85 ? 42.443 45.357 3.027 1.00 26.98 85 ALA A O 1
ATOM 678 N N . VAL A 1 86 ? 44.073 46.802 2.498 1.00 32.91 86 VAL A N 1
ATOM 679 C CA . VAL A 1 86 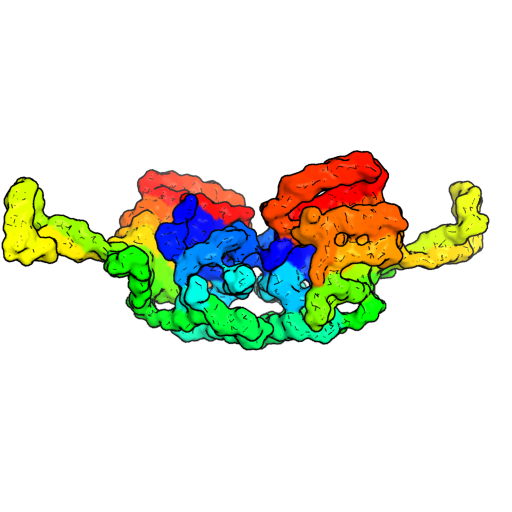? 44.561 46.860 3.878 1.00 35.37 86 VAL A CA 1
ATOM 680 C C . VAL A 1 86 ? 43.498 47.522 4.746 1.00 32.24 86 VAL A C 1
ATOM 681 O O . VAL A 1 86 ? 43.157 47.038 5.823 1.00 32.08 86 VAL A O 1
ATOM 685 N N . GLU A 1 87 ? 42.957 48.628 4.255 1.00 26.72 87 GLU A N 1
ATOM 686 C CA . GLU A 1 87 ? 41.934 49.349 4.984 1.00 34.45 87 GLU A CA 1
ATOM 687 C C . GLU A 1 87 ? 40.683 48.514 5.224 1.00 45.02 87 GLU A C 1
ATOM 688 O O . GLU A 1 87 ? 40.139 48.526 6.316 1.00 30.05 87 GLU A O 1
ATOM 694 N N . GLU A 1 88 ? 40.244 47.757 4.230 1.00 26.75 88 GLU A N 1
ATOM 695 C CA . GLU A 1 88 ? 39.038 46.945 4.413 1.00 30.35 88 GLU A CA 1
ATOM 696 C C . GLU A 1 88 ? 39.233 45.867 5.450 1.00 24.07 88 GLU A C 1
ATOM 697 O O . GLU A 1 88 ? 38.375 45.640 6.328 1.00 32.89 88 GLU A O 1
ATOM 703 N N . TYR A 1 89 ? 40.370 45.203 5.364 1.00 23.08 89 TYR A N 1
ATOM 704 C CA . TYR A 1 89 ? 40.668 44.148 6.318 1.00 26.60 89 TYR A CA 1
ATOM 705 C C . TYR A 1 89 ? 40.834 44.673 7.760 1.00 35.92 89 TYR A C 1
ATOM 706 O O . TYR A 1 89 ? 40.278 44.094 8.700 1.00 26.90 89 TYR A O 1
ATOM 715 N N . THR A 1 90 ? 41.591 45.758 7.941 1.00 27.28 90 THR A N 1
ATOM 716 C CA . THR A 1 90 ? 41.763 46.313 9.281 1.00 34.45 90 THR A CA 1
ATOM 717 C C . THR A 1 90 ? 40.410 46.798 9.802 1.00 38.80 90 THR A C 1
ATOM 718 O O . THR A 1 90 ? 40.112 46.601 10.981 1.00 30.64 90 THR A O 1
ATOM 722 N N . GLU A 1 91 ? 39.580 47.416 8.953 1.00 30.93 91 GLU A N 1
ATOM 723 C CA . GLU A 1 91 ? 38.255 47.845 9.431 1.00 35.65 91 GLU A CA 1
ATOM 724 C C . GLU A 1 91 ? 37.437 46.614 9.878 1.00 41.23 91 GLU A C 1
ATOM 725 O O . GLU A 1 91 ? 36.746 46.664 10.890 1.00 33.83 91 GLU A O 1
ATOM 731 N N . PHE A 1 92 ? 37.516 45.509 9.130 1.00 31.91 92 PHE A N 1
ATOM 732 C CA . PHE A 1 92 ? 36.781 44.295 9.507 1.00 27.73 92 PHE A CA 1
ATOM 733 C C . PHE A 1 92 ? 37.271 43.774 10.868 1.00 29.85 92 PHE A C 1
ATOM 734 O O . PHE A 1 92 ? 36.474 43.338 11.697 1.00 29.53 92 PHE A O 1
ATOM 742 N N . ILE A 1 93 ? 38.583 43.783 11.077 1.00 31.71 93 ILE A N 1
ATOM 743 C CA . ILE A 1 93 ? 39.126 43.301 12.346 1.00 34.34 93 ILE A CA 1
ATOM 744 C C . ILE A 1 93 ? 38.541 44.090 13.525 1.00 34.85 93 ILE A C 1
ATOM 745 O O . ILE A 1 93 ? 38.123 43.528 14.534 1.00 31.32 93 ILE A O 1
ATOM 750 N N . LYS A 1 94 ? 38.517 45.400 13.393 1.00 27.04 94 LYS A N 1
ATOM 751 C CA . LYS A 1 94 ? 38.004 46.249 14.458 1.00 40.01 94 LYS A CA 1
ATOM 752 C C . LYS A 1 94 ? 36.494 46.149 14.611 1.00 43.90 94 LYS A C 1
ATOM 753 O O . LYS A 1 94 ? 35.979 46.135 15.723 1.00 40.64 94 LYS A O 1
ATOM 759 N N . ARG A 1 95 ? 35.797 46.075 13.485 1.00 37.96 95 ARG A N 1
ATOM 760 C CA . ARG A 1 95 ? 34.345 45.988 13.469 1.00 38.03 95 ARG A CA 1
ATOM 761 C C . ARG A 1 95 ? 33.857 44.658 14.006 1.00 46.47 95 ARG A C 1
ATOM 762 O O . ARG A 1 95 ? 32.932 44.606 14.814 1.00 47.40 95 ARG A O 1
ATOM 770 N N . ALA A 1 96 ? 34.501 43.581 13.583 1.00 39.51 96 ALA A N 1
ATOM 771 C CA . ALA A 1 96 ? 34.113 42.245 14.011 1.00 42.41 96 ALA A CA 1
ATOM 772 C C . ALA A 1 96 ? 34.525 41.924 15.435 1.00 47.94 96 ALA A C 1
ATOM 773 O O . ALA A 1 96 ? 33.959 41.043 16.076 1.00 42.06 96 ALA A O 1
ATOM 775 N N . ASN A 1 97 ? 35.519 42.632 15.943 1.00 38.52 97 ASN A N 1
ATOM 776 C CA . ASN A 1 97 ? 35.975 42.346 17.293 1.00 32.02 97 ASN A CA 1
ATOM 777 C C . ASN A 1 97 ? 36.255 43.651 18.035 1.00 45.30 97 ASN A C 1
ATOM 778 O O . ASN A 1 97 ? 37.392 44.104 18.111 1.00 38.89 97 ASN A O 1
ATOM 783 N N . PRO A 1 98 ? 35.204 44.263 18.598 1.00 44.03 98 PRO A N 1
ATOM 784 C CA . PRO A 1 98 ? 35.269 45.524 19.347 1.00 42.28 98 PRO A CA 1
ATOM 785 C C . PRO A 1 98 ? 36.389 45.575 20.389 1.00 28.89 98 PRO A C 1
ATOM 786 O O . PRO A 1 98 ? 36.981 46.613 20.600 1.00 35.77 98 PRO A O 1
ATOM 790 N N . ASP A 1 99 ? 36.678 44.444 21.026 1.00 37.34 99 ASP A N 1
ATOM 791 C CA . ASP A 1 99 ? 37.735 44.372 22.035 1.00 35.45 99 ASP A CA 1
ATOM 792 C C . ASP A 1 99 ? 39.117 44.688 21.494 1.00 45.84 99 ASP A C 1
ATOM 793 O O . ASP A 1 99 ? 40.049 44.909 22.263 1.00 40.85 99 ASP A O 1
ATOM 798 N N . LEU A 1 100 ? 39.237 44.712 20.172 1.00 32.22 100 LEU A N 1
ATOM 799 C CA . LEU A 1 100 ? 40.519 44.929 19.482 1.00 36.84 100 LEU A CA 1
ATOM 800 C C . LEU A 1 100 ? 40.640 46.311 18.839 1.00 26.74 100 LEU A C 1
ATOM 801 O O . LEU A 1 100 ? 41.689 46.675 18.321 1.00 31.64 100 LEU A O 1
ATOM 806 N N . ARG A 1 101 ? 39.559 47.072 18.879 1.00 28.71 101 ARG A N 1
ATOM 807 C CA . ARG A 1 101 ? 39.484 48.385 18.259 1.00 36.99 101 ARG A CA 1
ATOM 808 C C . ARG A 1 101 ? 40.627 49.362 18.590 1.00 56.09 101 ARG A C 1
ATOM 809 O O . ARG A 1 101 ? 41.061 50.125 17.731 1.00 38.71 101 ARG A O 1
ATOM 817 N N . PHE A 1 102 ? 41.121 49.324 19.825 1.00 29.12 102 PHE A N 1
ATOM 818 C CA . PHE A 1 102 ? 42.185 50.223 20.270 1.00 39.37 102 PHE A CA 1
ATOM 819 C C . PHE A 1 102 ? 43.507 49.519 20.441 1.00 33.04 102 PHE A C 1
ATOM 820 O O . PHE A 1 102 ? 44.482 50.123 20.862 1.00 33.87 102 PHE A O 1
ATOM 828 N N . SER A 1 103 ? 43.542 48.240 20.114 1.00 23.08 103 SER A N 1
ATOM 829 C CA . SER A 1 103 ? 44.791 47.472 20.211 1.00 32.42 103 SER A CA 1
ATOM 830 C C . SER A 1 103 ? 45.857 47.815 19.134 1.00 23.00 103 SER A C 1
ATOM 831 O O . SER A 1 103 ? 47.028 47.524 19.312 1.00 25.42 103 SER A O 1
ATOM 834 N N . PHE A 1 104 ? 45.441 48.399 18.024 1.00 23.46 104 PHE A N 1
ATOM 835 C CA . PHE A 1 104 ? 46.385 48.757 16.975 1.00 27.68 104 PHE A CA 1
ATOM 836 C C . PHE A 1 104 ? 45.910 50.000 16.251 1.00 31.96 104 PHE A C 1
ATOM 837 O O . PHE A 1 104 ? 44.723 50.273 16.189 1.00 25.22 104 PHE A O 1
ATOM 845 N N . ASN A 1 105 ? 46.858 50.766 15.720 1.00 30.94 105 ASN A N 1
ATOM 846 C CA . ASN A 1 105 ? 46.531 51.986 14.986 1.00 31.80 105 ASN A CA 1
ATOM 847 C C . ASN A 1 105 ? 47.021 51.769 13.562 1.00 24.23 105 ASN A C 1
ATOM 848 O O . ASN A 1 105 ? 48.121 51.293 13.350 1.00 30.24 105 ASN A O 1
ATOM 853 N N . VAL A 1 106 ? 46.215 52.147 12.592 1.00 25.71 106 VAL A N 1
ATOM 854 C CA . VAL A 1 106 ? 46.587 51.922 11.211 1.00 35.26 106 VAL A CA 1
ATOM 855 C C . VAL A 1 106 ? 46.969 53.278 10.624 1.00 46.36 106 VAL A C 1
ATOM 856 O O . VAL A 1 106 ? 46.215 54.241 10.707 1.00 33.15 106 VAL A O 1
ATOM 860 N N . HIS A 1 107 ? 48.159 53.347 10.047 1.00 31.46 107 HIS A N 1
ATOM 861 C CA . HIS A 1 107 ? 48.664 54.593 9.490 1.00 31.16 107 HIS A CA 1
ATOM 862 C C . HIS A 1 107 ? 49.021 54.495 8.036 1.00 28.93 107 HIS A C 1
ATOM 863 O O . HIS A 1 107 ? 49.920 53.754 7.664 1.00 25.95 107 HIS A O 1
ATOM 870 N N . PRO A 1 108 ? 48.309 55.230 7.185 1.00 28.35 108 PRO A N 1
ATOM 871 C CA . PRO A 1 108 ? 48.664 55.157 5.766 1.00 27.17 108 PRO A CA 1
ATOM 872 C C . PRO A 1 108 ? 49.921 56.026 5.594 1.00 32.30 108 PRO A C 1
ATOM 873 O O . PRO A 1 108 ? 50.034 57.066 6.251 1.00 32.85 108 PRO A O 1
ATOM 877 N N . LEU A 1 109 ? 50.866 55.581 4.759 1.00 29.16 109 LEU A N 1
ATOM 878 C CA . LEU A 1 109 ? 52.098 56.329 4.508 1.00 35.20 109 LEU A CA 1
ATOM 879 C C . LEU A 1 109 ? 52.209 56.732 3.050 1.00 34.69 109 LEU A C 1
ATOM 880 O O . LEU A 1 109 ? 51.800 55.998 2.155 1.00 35.70 109 LEU A O 1
ATOM 885 N N . LYS A 1 110 ? 52.801 57.896 2.824 1.00 40.98 110 LYS A N 1
ATOM 886 C CA . LYS A 1 110 ? 53.041 58.383 1.474 1.00 37.37 110 LYS A CA 1
ATOM 887 C C . LYS A 1 110 ? 54.449 57.945 1.120 1.00 38.27 110 LYS A C 1
ATOM 888 O O . LYS A 1 110 ? 55.292 57.746 2.001 1.00 34.25 110 LYS A O 1
ATOM 894 N N . GLU A 1 111 ? 54.716 57.758 -0.160 1.00 39.49 111 GLU A N 1
ATOM 895 C CA . GLU A 1 111 ? 56.051 57.358 -0.546 1.00 53.49 111 GLU A CA 1
ATOM 896 C C . GLU A 1 111 ? 57.042 58.391 0.005 1.00 57.18 111 GLU A C 1
ATOM 897 O O . GLU A 1 111 ? 56.736 59.585 0.090 1.00 36.45 111 GLU A O 1
ATOM 903 N N . GLY A 1 112 ? 58.217 57.922 0.405 1.00 35.99 112 GLY A N 1
ATOM 904 C CA . GLY A 1 112 ? 59.231 58.804 0.951 1.00 32.79 112 GLY A CA 1
ATOM 905 C C . GLY A 1 112 ? 58.978 59.322 2.353 1.00 43.74 112 GLY A C 1
ATOM 906 O O . GLY A 1 112 ? 59.837 59.994 2.920 1.00 44.22 112 GLY A O 1
ATOM 907 N N . GLU A 1 113 ? 57.817 59.030 2.931 1.00 37.69 113 GLU A N 1
ATOM 908 C CA . GLU A 1 113 ? 57.542 59.521 4.280 1.00 35.01 113 GLU A CA 1
ATOM 909 C C . GLU A 1 113 ? 58.280 58.693 5.339 1.00 43.58 113 GLU A C 1
ATOM 910 O O . GLU A 1 113 ? 58.116 57.488 5.419 1.00 46.04 113 GLU A O 1
ATOM 916 N N . ARG A 1 114 ? 59.088 59.361 6.148 1.00 28.58 114 ARG A N 1
ATOM 917 C CA . ARG A 1 114 ? 59.898 58.718 7.192 1.00 35.09 114 ARG A CA 1
ATOM 918 C C . ARG A 1 114 ? 59.198 58.469 8.520 1.00 30.97 114 ARG A C 1
ATOM 919 O O . ARG A 1 114 ? 58.460 59.320 9.017 1.00 33.77 114 ARG A O 1
ATOM 927 N N . VAL A 1 115 ? 59.469 57.315 9.119 1.00 32.62 115 VAL A N 1
ATOM 928 C CA . VAL A 1 115 ? 58.881 56.975 10.420 1.00 30.94 115 VAL A CA 1
ATOM 929 C C . VAL A 1 115 ? 60.069 56.680 11.333 1.00 32.04 115 VAL A C 1
ATOM 930 O O . VAL A 1 115 ? 60.786 55.689 11.120 1.00 25.78 115 VAL A O 1
ATOM 934 N N . PHE A 1 116 ? 60.307 57.550 12.317 1.00 26.53 116 PHE A N 1
ATOM 935 C CA . PHE A 1 116 ? 61.437 57.324 13.230 1.00 27.65 116 PHE A CA 1
ATOM 936 C C . PHE A 1 116 ? 61.049 56.301 14.283 1.00 32.86 116 PHE A C 1
ATOM 937 O O . PHE A 1 116 ? 59.954 56.343 14.827 1.00 31.90 116 PHE A O 1
ATOM 945 N N . LEU A 1 117 ? 61.986 55.409 14.555 1.00 28.05 117 LEU A N 1
ATOM 946 C CA . LEU A 1 117 ? 61.839 54.295 15.472 1.00 32.36 117 LEU A CA 1
ATOM 947 C C . LEU A 1 117 ? 62.240 54.572 16.916 1.00 47.74 117 LEU A C 1
ATOM 948 O O . LEU A 1 117 ? 63.226 55.264 17.181 1.00 39.00 117 LEU A O 1
ATOM 953 N N . ARG A 1 118 ? 61.476 53.992 17.837 1.00 37.74 118 ARG A N 1
ATOM 954 C CA . ARG A 1 118 ? 61.701 54.133 19.278 1.00 42.80 118 ARG A CA 1
ATOM 955 C C . ARG A 1 118 ? 62.141 52.793 19.840 1.00 59.53 118 ARG A C 1
ATOM 956 O O . ARG A 1 118 ? 61.323 51.887 20.041 1.00 43.19 118 ARG A O 1
ATOM 964 N N . ASN A 1 119 ? 63.438 52.670 20.074 1.00 38.51 119 ASN A N 1
ATOM 965 C CA . ASN A 1 119 ? 64.020 51.453 20.618 1.00 37.28 119 ASN A CA 1
ATOM 966 C C . ASN A 1 119 ? 65.238 51.843 21.442 1.00 69.75 119 ASN A C 1
ATOM 967 O O . ASN A 1 119 ? 65.661 53.001 21.430 1.00 35.43 119 ASN A O 1
ATOM 972 N N . ALA A 1 120 ? 65.802 50.876 22.154 1.00 58.99 120 ALA A N 1
ATOM 973 C CA . ALA A 1 120 ? 66.979 51.132 22.973 1.00 54.47 120 ALA A CA 1
ATOM 974 C C . ALA A 1 120 ? 68.198 51.166 22.069 1.00 61.14 120 ALA A C 1
ATOM 975 O O . ALA A 1 120 ? 68.161 50.654 20.950 1.00 50.89 120 ALA A O 1
ATOM 977 N N . GLY A 1 121 ? 69.279 51.769 22.556 1.00 38.71 121 GLY A N 1
ATOM 978 C CA . GLY A 1 121 ? 70.487 51.859 21.755 1.00 35.63 121 GLY A CA 1
ATOM 979 C C . GLY A 1 121 ? 70.596 53.196 21.018 1.00 44.28 121 GLY A C 1
ATOM 980 O O . GLY A 1 121 ? 71.481 53.386 20.176 1.00 38.55 121 GLY A O 1
ATOM 981 N N . GLY A 1 122 ? 69.680 54.120 21.309 1.00 42.88 122 GLY A N 1
ATOM 982 C CA . GLY A 1 122 ? 69.732 55.418 20.665 1.00 35.34 122 GLY A CA 1
ATOM 983 C C . GLY A 1 122 ? 68.623 55.760 19.681 1.00 43.68 122 GLY A C 1
ATOM 984 O O . GLY A 1 122 ? 68.032 54.879 19.061 1.00 42.94 122 GLY A O 1
ATOM 985 N N . PHE A 1 123 ? 68.335 57.057 19.549 1.00 27.21 123 PHE A N 1
ATOM 986 C CA . PHE A 1 123 ? 67.324 57.538 18.600 1.00 25.55 123 PHE A CA 1
ATOM 987 C C . PHE A 1 123 ? 68.119 57.833 17.310 1.00 44.84 123 PHE A C 1
ATOM 988 O O . PHE A 1 123 ? 68.747 58.891 17.169 1.00 33.65 123 PHE A O 1
ATOM 996 N N . LYS A 1 124 ? 68.091 56.912 16.356 1.00 34.25 124 LYS A N 1
ATOM 997 C CA . LYS A 1 124 ? 68.901 57.119 15.150 1.00 34.10 124 LYS A CA 1
ATOM 998 C C . LYS A 1 124 ? 68.434 56.445 13.865 1.00 38.56 124 LYS A C 1
ATOM 999 O O . LYS A 1 124 ? 69.073 56.593 12.829 1.00 31.93 124 LYS A O 1
ATOM 1005 N N . ARG A 1 125 ? 67.342 55.694 13.922 1.00 30.54 125 ARG A N 1
ATOM 1006 C CA . ARG A 1 125 ? 66.890 54.994 12.725 1.00 29.54 125 ARG A CA 1
ATOM 1007 C C . ARG A 1 125 ? 65.488 55.350 12.353 1.00 34.79 125 ARG A C 1
ATOM 1008 O O . ARG A 1 125 ? 64.686 55.683 13.220 1.00 28.95 125 ARG A O 1
ATOM 1016 N N . TYR A 1 126 ? 65.202 55.288 11.054 1.00 29.13 126 TYR A N 1
ATOM 1017 C CA . TYR A 1 126 ? 63.855 55.543 10.557 1.00 25.72 126 TYR A CA 1
ATOM 1018 C C . TYR A 1 126 ? 63.577 54.621 9.378 1.00 28.68 126 TYR A C 1
ATOM 1019 O O . TYR A 1 126 ? 64.503 54.124 8.720 1.00 31.48 126 TYR A O 1
ATOM 1028 N N . VAL A 1 127 ? 62.297 54.362 9.147 1.00 29.76 127 VAL A N 1
ATOM 1029 C CA . VAL A 1 127 ? 61.868 53.508 8.040 1.00 31.40 127 VAL A CA 1
ATOM 1030 C C . VAL A 1 127 ? 61.376 54.433 6.942 1.00 21.47 127 VAL A C 1
ATOM 1031 O O . VAL A 1 127 ? 60.717 55.443 7.234 1.00 29.00 127 VAL A O 1
ATOM 1035 N N . GLN A 1 128 ? 61.676 54.100 5.690 1.00 26.97 128 GLN A N 1
ATOM 1036 C CA . GLN A 1 128 ? 61.224 54.935 4.570 1.00 27.56 128 GLN A CA 1
ATOM 1037 C C . GLN A 1 128 ? 60.735 54.095 3.376 1.00 28.78 128 GLN A C 1
ATOM 1038 O O . GLN A 1 128 ? 61.463 53.255 2.848 1.00 29.75 128 GLN A O 1
ATOM 1044 N N . PRO A 1 129 ? 59.481 54.303 2.947 1.00 27.47 129 PRO A N 1
ATOM 1045 C CA . PRO A 1 129 ? 58.933 53.550 1.818 1.00 34.32 129 PRO A CA 1
ATOM 1046 C C . PRO A 1 129 ? 59.282 54.093 0.438 1.00 34.00 129 PRO A C 1
ATOM 1047 O O . PRO A 1 129 ? 59.423 55.296 0.260 1.00 36.97 129 PRO A O 1
ATOM 1051 N N . PHE A 1 130 ? 59.400 53.193 -0.529 1.00 37.48 130 PHE A N 1
ATOM 1052 C CA . PHE A 1 130 ? 59.628 53.588 -1.910 1.00 47.57 130 PHE A CA 1
ATOM 1053 C C . PHE A 1 130 ? 58.627 52.772 -2.710 1.00 49.77 130 PHE A C 1
ATOM 1054 O O . PHE A 1 130 ? 58.308 51.631 -2.349 1.00 31.66 130 PHE A O 1
ATOM 1062 N N . ARG A 1 131 ? 58.102 53.368 -3.773 1.00 43.17 131 ARG A N 1
ATOM 1063 C CA . ARG A 1 131 ? 57.112 52.698 -4.618 1.00 37.05 131 ARG A CA 1
ATOM 1064 C C . ARG A 1 131 ? 57.723 51.543 -5.378 1.00 37.15 131 ARG A C 1
ATOM 1065 O O . ARG A 1 131 ? 58.865 51.620 -5.797 1.00 37.80 131 ARG A O 1
ATOM 1073 N N . THR A 1 132 ? 56.969 50.462 -5.542 1.00 33.90 132 THR A N 1
ATOM 1074 C CA . THR A 1 132 ? 57.462 49.324 -6.304 1.00 30.13 132 THR A CA 1
ATOM 1075 C C . THR A 1 132 ? 56.443 49.029 -7.397 1.00 55.06 132 THR A C 1
ATOM 1076 O O . THR A 1 132 ? 55.285 49.446 -7.303 1.00 51.76 132 THR A O 1
ATOM 1080 N N . LYS A 1 133 ? 56.888 48.311 -8.424 1.00 54.49 133 LYS A N 1
ATOM 1081 C CA . LYS A 1 133 ? 56.046 47.934 -9.560 1.00 76.42 133 LYS A CA 1
ATOM 1082 C C . LYS A 1 133 ? 55.604 46.496 -9.319 1.00 57.50 133 LYS A C 1
ATOM 1083 O O . LYS A 1 133 ? 56.417 45.572 -9.398 1.00 67.02 133 LYS A O 1
ATOM 1089 N N . HIS A 1 134 ? 54.319 46.305 -9.031 1.00 70.19 134 HIS A N 1
ATOM 1090 C CA . HIS A 1 134 ? 53.812 44.972 -8.738 1.00 71.60 134 HIS A CA 1
ATOM 1091 C C . HIS A 1 134 ? 52.529 44.551 -9.464 1.00 78.16 134 HIS A C 1
ATOM 1092 O O . HIS A 1 134 ? 52.587 43.879 -10.498 1.00 76.47 134 HIS A O 1
ATOM 1099 N N . VAL A 1 135 ? 51.376 44.936 -8.919 1.00 70.49 135 VAL A N 1
ATOM 1100 C CA . VAL A 1 135 ? 50.094 44.562 -9.506 1.00 76.57 135 VAL A CA 1
ATOM 1101 C C . VAL A 1 135 ? 49.551 45.617 -10.452 1.00 94.11 135 VAL A C 1
ATOM 1102 O O . VAL A 1 135 ? 48.572 45.376 -11.157 1.00 114.70 135 VAL A O 1
ATOM 1106 N N . SER A 1 136 ? 50.186 46.785 -10.465 1.00 96.62 136 SER A N 1
ATOM 1107 C CA . SER A 1 136 ? 49.753 47.892 -11.316 1.00 114.19 136 SER A CA 1
ATOM 1108 C C . SER A 1 136 ? 48.291 48.207 -11.012 1.00 106.82 136 SER A C 1
ATOM 1109 O O . SER A 1 136 ? 47.675 49.063 -11.646 1.00 107.33 136 SER A O 1
ATOM 1112 N N . SER A 1 137 ? 47.753 47.502 -10.023 1.00 111.93 137 SER A N 1
ATOM 1113 C CA . SER A 1 137 ? 46.377 47.677 -9.592 1.00 102.23 137 SER A CA 1
ATOM 1114 C C . SER A 1 137 ? 46.373 48.579 -8.364 1.00 102.70 137 SER A C 1
ATOM 1115 O O . SER A 1 137 ? 46.000 49.751 -8.446 1.00 96.99 137 SER A O 1
ATOM 1118 N N . GLU A 1 138 ? 46.799 48.038 -7.226 1.00 81.06 138 GLU A N 1
ATOM 1119 C CA . GLU A 1 138 ? 46.832 48.830 -6.007 1.00 90.15 138 GLU A CA 1
ATOM 1120 C C . GLU A 1 138 ? 48.270 49.234 -5.642 1.00 80.30 138 GLU A C 1
ATOM 1121 O O . GLU A 1 138 ? 49.251 48.701 -6.166 1.00 46.41 138 GLU A O 1
ATOM 1127 N N . VAL A 1 139 ? 48.400 50.200 -4.749 1.00 53.92 139 VAL A N 1
ATOM 1128 C CA . VAL A 1 139 ? 49.721 50.670 -4.367 1.00 52.03 139 VAL A CA 1
ATOM 1129 C C . VAL A 1 139 ? 50.543 49.705 -3.503 1.00 47.15 139 VAL A C 1
ATOM 1130 O O . VAL A 1 139 ? 50.059 49.210 -2.489 1.00 45.96 139 VAL A O 1
ATOM 1134 N N . SER A 1 140 ? 51.782 49.447 -3.911 1.00 37.61 140 SER A N 1
ATOM 1135 C CA . SER A 1 140 ? 52.689 48.600 -3.129 1.00 31.53 140 SER A CA 1
ATOM 1136 C C . SER A 1 140 ? 53.969 49.389 -2.827 1.00 47.58 140 SER A C 1
ATOM 1137 O O . SER A 1 140 ? 54.383 50.232 -3.622 1.00 37.97 140 SER A O 1
ATOM 1140 N N . PHE A 1 141 ? 54.587 49.117 -1.681 1.00 31.58 141 PHE A N 1
ATOM 1141 C CA . PHE A 1 141 ? 55.818 49.807 -1.268 1.00 25.69 141 PHE A CA 1
ATOM 1142 C C . PHE A 1 141 ? 56.875 48.777 -0.898 1.00 32.54 141 PHE A C 1
ATOM 1143 O O . PHE A 1 141 ? 56.567 47.655 -0.476 1.00 37.47 141 PHE A O 1
ATOM 1151 N N . GLY A 1 142 ? 58.123 49.199 -1.030 1.00 26.12 142 GLY A N 1
ATOM 1152 C CA . GLY A 1 142 ? 59.267 48.421 -0.596 1.00 25.17 142 GLY A CA 1
ATOM 1153 C C . GLY A 1 142 ? 59.698 49.339 0.567 1.00 28.70 142 GLY A C 1
ATOM 1154 O O . GLY A 1 142 ? 59.177 50.454 0.673 1.00 24.83 142 GLY A O 1
ATOM 1155 N N . TYR A 1 143 ? 60.604 48.928 1.441 1.00 25.52 143 TYR A N 1
ATOM 1156 C CA . TYR A 1 143 ? 61.011 49.829 2.537 1.00 27.46 143 TYR A CA 1
ATOM 1157 C C . TYR A 1 143 ? 62.492 49.783 2.791 1.00 25.94 143 TYR A C 1
ATOM 1158 O O . TYR A 1 143 ? 63.120 48.748 2.613 1.00 26.13 143 TYR A O 1
ATOM 1167 N N . HIS A 1 144 ? 63.035 50.907 3.249 1.00 29.54 144 HIS A N 1
ATOM 1168 C CA . HIS A 1 144 ? 64.438 50.971 3.651 1.00 25.84 144 HIS A CA 1
ATOM 1169 C C . HIS A 1 144 ? 64.411 51.286 5.134 1.00 21.32 144 HIS A C 1
ATOM 1170 O O . HIS A 1 144 ? 63.523 52.001 5.608 1.00 27.46 144 HIS A O 1
ATOM 1177 N N . ILE A 1 145 ? 65.358 50.740 5.875 1.00 25.35 145 ILE A N 1
ATOM 1178 C CA . ILE A 1 145 ? 65.525 51.178 7.253 1.00 21.50 145 ILE A CA 1
ATOM 1179 C C . ILE A 1 145 ? 66.834 52.002 7.127 1.00 24.94 145 ILE A C 1
ATOM 1180 O O . ILE A 1 145 ? 67.846 51.476 6.650 1.00 27.64 145 ILE A O 1
ATOM 1185 N N . PHE A 1 146 ? 66.813 53.279 7.507 1.00 25.11 146 PHE A N 1
ATOM 1186 C CA . PHE A 1 146 ? 68.016 54.121 7.438 1.00 25.92 146 PHE A CA 1
ATOM 1187 C C . PHE A 1 146 ? 68.543 54.393 8.835 1.00 31.26 146 PHE A C 1
ATOM 1188 O O . PHE A 1 146 ? 67.767 54.451 9.809 1.00 34.70 146 PHE A O 1
ATOM 1196 N N . GLU A 1 147 ? 69.860 54.555 8.947 1.00 28.84 147 GLU A N 1
ATOM 1197 C CA . GLU A 1 147 ? 70.454 54.887 10.243 1.00 26.43 147 GLU A CA 1
ATOM 1198 C C . GLU A 1 147 ? 71.271 56.169 10.085 1.00 32.97 147 GLU A C 1
ATOM 1199 O O . GLU A 1 147 ? 72.136 56.275 9.219 1.00 32.16 147 GLU A O 1
ATOM 1205 N N . VAL A 1 148 ? 70.963 57.155 10.911 1.00 32.02 148 VAL A N 1
ATOM 1206 C CA . VAL A 1 148 ? 71.672 58.417 10.856 1.00 30.19 148 VAL A CA 1
ATOM 1207 C C . VAL A 1 148 ? 73.017 58.224 11.539 1.00 43.77 148 VAL A C 1
ATOM 1208 O O . VAL A 1 148 ? 73.072 57.903 12.722 1.00 36.64 148 VAL A O 1
ATOM 1212 N N . ARG A 1 149 ? 74.094 58.408 10.783 1.00 31.42 149 ARG A N 1
ATOM 1213 C CA . ARG A 1 149 ? 75.449 58.233 11.299 1.00 48.43 149 ARG A CA 1
ATOM 1214 C C . ARG A 1 149 ? 76.306 59.476 11.072 1.00 46.65 149 ARG A C 1
ATOM 1215 O O . ARG A 1 149 ? 75.872 60.424 10.410 1.00 35.37 149 ARG A O 1
ATOM 1223 N N . ARG A 1 150 ? 77.517 59.455 11.632 1.00 34.26 150 ARG A N 1
ATOM 1224 C CA . ARG A 1 150 ? 78.517 60.532 11.436 1.00 26.24 150 ARG A CA 1
ATOM 1225 C C . ARG A 1 150 ? 79.819 59.853 11.075 1.00 29.81 150 ARG A C 1
ATOM 1226 O O . ARG A 1 150 ? 80.164 58.815 11.647 1.00 31.38 150 ARG A O 1
ATOM 1234 N N . LYS A 1 151 ? 80.511 60.375 10.074 1.00 29.61 151 LYS A N 1
ATOM 1235 C CA . LYS A 1 151 ? 81.815 59.819 9.723 1.00 36.93 151 LYS A CA 1
ATOM 1236 C C . LYS A 1 151 ? 82.814 60.976 9.563 1.00 35.51 151 LYS A C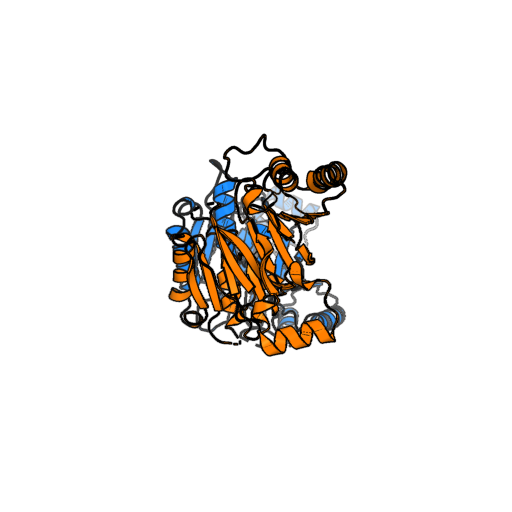 1
ATOM 1237 O O . LYS A 1 151 ? 82.414 62.133 9.381 1.00 37.80 151 LYS A O 1
ATOM 1243 N N . LEU A 1 152 ? 84.105 60.661 9.655 1.00 26.82 152 LEU A N 1
ATOM 1244 C CA . LEU A 1 152 ? 85.141 61.689 9.514 1.00 41.28 152 LEU A CA 1
ATOM 1245 C C . LEU A 1 152 ? 85.113 62.340 8.134 1.00 37.36 152 LEU A C 1
ATOM 1246 O O . LEU A 1 152 ? 84.928 61.652 7.119 1.00 35.31 152 LEU A O 1
ATOM 1251 N N . LYS A 1 153 ? 85.296 63.659 8.092 1.00 46.11 153 LYS A N 1
ATOM 1252 C CA . LYS A 1 153 ? 85.350 64.370 6.811 1.00 36.73 153 LYS A CA 1
ATOM 1253 C C . LYS A 1 153 ? 86.586 63.842 6.087 1.00 24.90 153 LYS A C 1
ATOM 1254 O O . LYS A 1 153 ? 87.530 63.356 6.723 1.00 31.66 153 LYS A O 1
ATOM 1260 N N . LYS A 1 154 ? 86.571 63.899 4.765 1.00 34.33 154 LYS A N 1
ATOM 1261 C CA . LYS A 1 154 ? 87.688 63.378 3.974 1.00 42.02 154 LYS A CA 1
ATOM 1262 C C . LYS A 1 154 ? 89.031 63.883 4.485 1.00 40.96 154 LYS A C 1
ATOM 1263 O O . LYS A 1 154 ? 89.962 63.103 4.722 1.00 34.79 154 LYS A O 1
ATOM 1269 N N . GLU A 1 155 ? 89.125 65.193 4.672 1.00 29.87 155 GLU A N 1
ATOM 1270 C CA . GLU A 1 155 ? 90.382 65.806 5.117 1.00 33.68 155 GLU A CA 1
ATOM 1271 C C . GLU A 1 155 ? 90.952 65.312 6.434 1.00 40.42 155 GLU A C 1
ATOM 1272 O O . GLU A 1 155 ? 92.128 65.533 6.717 1.00 34.76 155 GLU A O 1
ATOM 1278 N N . PHE A 1 156 ? 90.137 64.663 7.256 1.00 29.51 156 PHE A N 1
ATOM 1279 C CA . PHE A 1 156 ? 90.643 64.188 8.530 1.00 24.66 156 PHE A CA 1
ATOM 1280 C C . PHE A 1 156 ? 90.821 62.680 8.575 1.00 33.18 156 PHE A C 1
ATOM 1281 O O . PHE A 1 156 ? 91.192 62.137 9.605 1.00 34.68 156 PHE A O 1
ATOM 1289 N N . GLN A 1 157 ? 90.568 62.011 7.460 1.00 34.95 157 GLN A N 1
ATOM 1290 C CA . GLN A 1 157 ? 90.665 60.561 7.430 1.00 43.33 157 GLN A CA 1
ATOM 1291 C C . GLN A 1 157 ? 92.060 59.994 7.453 1.00 43.03 157 GLN A C 1
ATOM 1292 O O . GLN A 1 157 ? 92.228 58.821 7.744 1.00 41.64 157 GLN A O 1
ATOM 1298 N N . GLY A 1 158 ? 93.063 60.816 7.163 1.00 33.55 158 GLY A N 1
ATOM 1299 C CA . GLY A 1 158 ? 94.431 60.318 7.170 1.00 36.07 158 GLY A CA 1
ATOM 1300 C C . GLY A 1 158 ? 95.114 60.466 8.521 1.00 38.33 158 GLY A C 1
ATOM 1301 O O . GLY A 1 158 ? 96.211 59.956 8.729 1.00 51.44 158 GLY A O 1
ATOM 1302 N N . LEU A 1 159 ? 94.480 61.166 9.453 1.00 33.38 159 LEU A N 1
ATOM 1303 C CA . LEU A 1 159 ? 95.098 61.348 10.767 1.00 38.86 159 LEU A CA 1
ATOM 1304 C C . LEU A 1 159 ? 95.181 60.025 11.515 1.00 38.41 159 LEU A C 1
ATOM 1305 O O . LEU A 1 159 ? 94.282 59.189 11.408 1.00 38.32 159 LEU A O 1
ATOM 1310 N N . ASP A 1 160 ? 96.261 59.819 12.263 1.00 35.30 160 ASP A N 1
ATOM 1311 C CA . ASP A 1 160 ? 96.393 58.566 13.000 1.00 43.39 160 ASP A CA 1
ATOM 1312 C C . ASP A 1 160 ? 95.585 58.636 14.285 1.00 38.95 160 ASP A C 1
ATOM 1313 O O . ASP A 1 160 ? 94.981 59.675 14.591 1.00 36.93 160 ASP A O 1
ATOM 1318 N N . SER A 1 161 ? 95.553 57.527 15.018 1.00 38.72 161 SER A N 1
ATOM 1319 C CA . SER A 1 161 ? 94.781 57.417 16.258 1.00 43.19 161 SER A CA 1
ATOM 1320 C C . SER A 1 161 ? 94.978 58.569 17.220 1.00 35.62 161 SER A C 1
ATOM 1321 O O . SER A 1 161 ? 94.017 59.205 17.661 1.00 42.53 161 SER A O 1
ATOM 1324 N N . LYS A 1 162 ? 96.235 58.837 17.547 1.00 47.59 162 LYS A N 1
ATOM 1325 C CA . LYS A 1 162 ? 96.559 59.922 18.452 1.00 35.54 162 LYS A CA 1
ATOM 1326 C C . LYS A 1 162 ? 96.178 61.268 17.859 1.00 41.59 162 LYS A C 1
ATOM 1327 O O . LYS A 1 162 ? 95.625 62.123 18.552 1.00 43.13 162 LYS A O 1
ATOM 1333 N N . GLU A 1 163 ? 96.457 61.465 16.577 1.00 37.35 163 GLU A N 1
ATOM 1334 C CA . GLU A 1 163 ? 96.138 62.751 15.957 1.00 36.94 163 GLU A CA 1
ATOM 1335 C C . GLU A 1 163 ? 94.625 63.054 15.953 1.00 28.27 163 GLU A C 1
ATOM 1336 O O . GLU A 1 163 ? 94.191 64.148 16.341 1.00 36.17 163 GLU A O 1
ATOM 1342 N N . ILE A 1 164 ? 93.815 62.097 15.525 1.00 32.45 164 ILE A N 1
ATOM 1343 C CA . ILE A 1 164 ? 92.388 62.353 15.516 1.00 34.42 164 ILE A CA 1
ATOM 1344 C C . ILE A 1 164 ? 91.844 62.531 16.938 1.00 34.24 164 ILE A C 1
ATOM 1345 O O . ILE A 1 164 ? 90.984 63.388 17.180 1.00 35.63 164 ILE A O 1
ATOM 1350 N N . SER A 1 165 ? 92.359 61.755 17.890 1.00 31.78 165 SER A N 1
ATOM 1351 C CA . SER A 1 165 ? 91.871 61.888 19.264 1.00 34.63 165 SER A CA 1
ATOM 1352 C C . SER A 1 165 ? 92.219 63.262 19.828 1.00 43.32 165 SER A C 1
ATOM 1353 O O . SER A 1 165 ? 91.411 63.889 20.523 1.00 43.74 165 SER A O 1
ATOM 1356 N N . ARG A 1 166 ? 93.417 63.736 19.505 1.00 40.50 166 ARG A N 1
ATOM 1357 C CA . ARG A 1 166 ? 93.862 65.034 19.971 1.00 40.76 166 ARG A CA 1
ATOM 1358 C C . ARG A 1 166 ? 92.934 66.106 19.429 1.00 42.65 166 ARG A C 1
ATOM 1359 O O . ARG A 1 166 ? 92.482 66.988 20.157 1.00 44.67 166 ARG A O 1
ATOM 1367 N N . LEU A 1 167 ? 92.640 66.022 18.138 1.00 37.90 167 LEU A N 1
ATOM 1368 C CA . LEU A 1 167 ? 91.773 67.005 17.497 1.00 39.76 167 LEU A CA 1
ATOM 1369 C C . LEU A 1 167 ? 90.356 66.993 18.077 1.00 36.56 167 LEU A C 1
ATOM 1370 O O . LEU A 1 167 ? 89.751 68.051 18.302 1.00 39.96 167 LEU A O 1
ATOM 1375 N N . VAL A 1 168 ? 89.821 65.801 18.319 1.00 44.63 168 VAL A N 1
ATOM 1376 C CA . VAL A 1 168 ? 88.481 65.696 18.879 1.00 37.42 168 VAL A CA 1
ATOM 1377 C C . VAL A 1 168 ? 88.443 66.292 20.280 1.00 39.55 168 VAL A C 1
ATOM 1378 O O . VAL A 1 168 ? 87.478 66.950 20.667 1.00 35.73 168 VAL A O 1
ATOM 1382 N N . LYS A 1 169 ? 89.498 66.057 21.043 1.00 41.43 169 LYS A N 1
ATOM 1383 C CA . LYS A 1 169 ? 89.569 66.589 22.390 1.00 53.93 169 LYS A CA 1
ATOM 1384 C C . LYS A 1 169 ? 89.568 68.116 22.312 1.00 50.87 169 LYS A C 1
ATOM 1385 O O . LYS A 1 169 ? 88.922 68.778 23.103 1.00 48.81 169 LYS A O 1
ATOM 1391 N N . GLU A 1 170 ? 90.282 68.663 21.334 1.00 48.27 170 GLU A N 1
ATOM 1392 C CA . GLU A 1 170 ? 90.380 70.109 21.163 1.00 45.64 170 GLU A CA 1
ATOM 1393 C C . GLU A 1 170 ? 89.158 70.779 20.562 1.00 50.65 170 GLU A C 1
ATOM 1394 O O . GLU A 1 170 ? 88.713 71.818 21.040 1.00 55.22 170 GLU A O 1
ATOM 1400 N N . LYS A 1 171 ? 88.619 70.185 19.504 1.00 39.74 171 LYS A N 1
ATOM 1401 C CA . LYS A 1 171 ? 87.508 70.797 18.797 1.00 35.42 171 LYS A CA 1
ATOM 1402 C C . LYS A 1 171 ? 86.161 70.099 18.853 1.00 44.64 171 LYS A C 1
ATOM 1403 O O . LYS A 1 171 ? 85.168 70.633 18.356 1.00 46.08 171 LYS A O 1
ATOM 1409 N N . GLY A 1 172 ? 86.116 68.911 19.445 1.00 37.52 172 GLY A N 1
ATOM 1410 C CA . GLY A 1 172 ? 84.848 68.204 19.524 1.00 33.35 172 GLY A CA 1
ATOM 1411 C C . GLY A 1 172 ? 84.624 67.255 18.355 1.00 43.98 172 GLY A C 1
ATOM 1412 O O . GLY A 1 172 ? 85.164 67.441 17.268 1.00 38.85 172 GLY A O 1
ATOM 1413 N N . ARG A 1 173 ? 83.808 66.235 18.588 1.00 40.62 173 ARG A N 1
ATOM 1414 C CA . ARG A 1 173 ? 83.489 65.224 17.588 1.00 33.45 173 ARG A CA 1
ATOM 1415 C C . ARG A 1 173 ? 82.826 65.740 16.320 1.00 33.36 173 ARG A C 1
ATOM 1416 O O . ARG A 1 173 ? 83.216 65.371 15.210 1.00 35.05 173 ARG A O 1
ATOM 1424 N N . ASP A 1 174 ? 81.805 66.576 16.491 1.00 32.07 174 ASP A N 1
ATOM 1425 C CA . ASP A 1 174 ? 81.061 67.112 15.352 1.00 35.72 174 ASP A CA 1
ATOM 1426 C C . ASP A 1 174 ? 81.930 67.856 14.353 1.00 35.99 174 ASP A C 1
ATOM 1427 O O . ASP A 1 174 ? 81.672 67.817 13.153 1.00 35.34 174 ASP A O 1
ATOM 1432 N N . PHE A 1 175 ? 82.956 68.532 14.861 1.00 38.76 175 PHE A N 1
ATOM 1433 C CA . PHE A 1 175 ? 83.872 69.302 14.028 1.00 37.63 175 PHE A CA 1
ATOM 1434 C C . PHE A 1 175 ? 84.612 68.455 12.992 1.00 31.80 175 PHE A C 1
ATOM 1435 O O . PHE A 1 175 ? 84.835 68.894 11.868 1.00 37.52 175 PHE A O 1
ATOM 1443 N N . VAL A 1 176 ? 84.994 67.239 13.357 1.00 29.45 176 VAL A N 1
ATOM 1444 C CA . VAL A 1 176 ? 85.759 66.411 12.420 1.00 27.31 176 VAL A CA 1
ATOM 1445 C C . VAL A 1 176 ? 84.891 65.433 11.623 1.00 37.98 176 VAL A C 1
ATOM 1446 O O . VAL A 1 176 ? 85.418 64.632 10.858 1.00 33.37 176 VAL A O 1
ATOM 1450 N N . THR A 1 177 ? 83.571 65.524 11.784 1.00 34.82 177 THR A N 1
ATOM 1451 C CA . THR A 1 177 ? 82.657 64.595 11.107 1.00 34.95 177 THR A CA 1
ATOM 1452 C C . THR A 1 177 ? 81.527 65.291 10.370 1.00 35.54 177 THR A C 1
ATOM 1453 O O . THR A 1 177 ? 81.320 66.484 10.507 1.00 41.03 177 THR A O 1
ATOM 1457 N N . GLU A 1 178 ? 80.806 64.504 9.585 1.00 34.31 178 GLU A N 1
ATOM 1458 C CA . GLU A 1 178 ? 79.661 64.955 8.815 1.00 44.25 178 GLU A CA 1
ATOM 1459 C C . GLU A 1 178 ? 78.652 63.828 8.929 1.00 48.40 178 GLU A C 1
ATOM 1460 O O . GLU A 1 178 ? 79.023 62.659 8.998 1.00 30.72 178 GLU A O 1
ATOM 1466 N N . GLU A 1 179 ? 77.379 64.190 8.911 1.00 33.20 179 GLU A N 1
ATOM 1467 C CA . GLU A 1 179 ? 76.287 63.226 9.027 1.00 41.46 179 GLU A CA 1
ATOM 1468 C C . GLU A 1 179 ? 75.978 62.585 7.681 1.00 51.09 179 GLU A C 1
ATOM 1469 O O . GLU A 1 179 ? 76.194 63.189 6.633 1.00 35.27 179 GLU A O 1
ATOM 1475 N N . TYR A 1 180 ? 75.528 61.336 7.711 1.00 36.12 180 TYR A N 1
ATOM 1476 C CA . TYR A 1 180 ? 75.123 60.633 6.494 1.00 38.97 180 TYR A CA 1
ATOM 1477 C C . TYR A 1 180 ? 74.100 59.584 6.910 1.00 46.08 180 TYR A C 1
ATOM 1478 O O . TYR A 1 180 ? 74.068 59.164 8.065 1.00 35.22 180 TYR A O 1
ATOM 1487 N N . HIS A 1 181 ? 73.257 59.183 5.971 1.00 39.75 181 HIS A N 1
ATOM 1488 C CA . HIS A 1 181 ? 72.201 58.216 6.238 1.00 30.40 181 HIS A CA 1
ATOM 1489 C C . HIS A 1 181 ? 72.534 56.893 5.566 1.00 35.53 181 HIS A C 1
ATOM 1490 O O . HIS A 1 181 ? 72.555 56.798 4.349 1.00 34.94 181 HIS A O 1
ATOM 1497 N N . LYS A 1 182 ? 72.827 55.876 6.370 1.00 32.00 182 LYS A N 1
ATOM 1498 C CA . LYS A 1 182 ? 73.179 54.558 5.840 1.00 31.28 182 LYS A CA 1
ATOM 1499 C C . LYS A 1 182 ? 71.938 53.656 5.689 1.00 31.65 182 LYS A C 1
ATOM 1500 O O . LYS A 1 182 ? 71.111 53.600 6.591 1.00 29.67 182 LYS A O 1
ATOM 1506 N N . LYS A 1 183 ? 71.809 52.980 4.553 1.00 35.90 183 LYS A N 1
ATOM 1507 C CA . LYS A 1 183 ? 70.699 52.054 4.342 1.00 43.29 183 LYS A CA 1
ATOM 1508 C C . LYS A 1 183 ? 71.192 50.788 4.999 1.00 40.16 183 LYS A C 1
ATOM 1509 O O . LYS A 1 183 ? 72.160 50.170 4.540 1.00 36.15 183 LYS A O 1
ATOM 1515 N N . VAL A 1 184 ? 70.546 50.412 6.091 1.00 30.59 184 VAL A N 1
ATOM 1516 C CA . VAL A 1 184 ? 70.964 49.226 6.803 1.00 27.94 184 VAL A CA 1
ATOM 1517 C C . VAL A 1 184 ? 70.091 48.038 6.434 1.00 35.20 184 VAL A C 1
ATOM 1518 O O . VA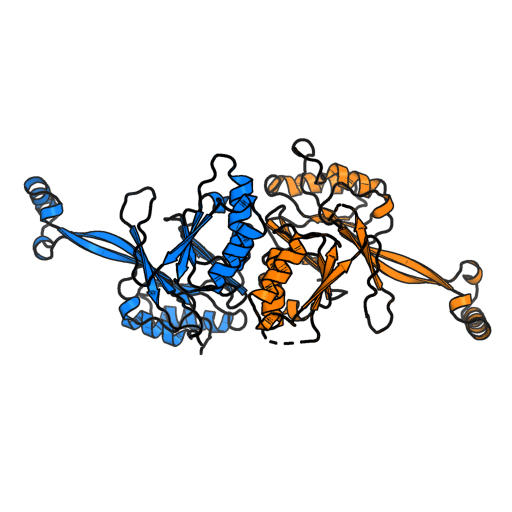L A 1 184 ? 70.468 46.905 6.675 1.00 31.10 184 VAL A O 1
ATOM 1522 N N . LEU A 1 185 ? 68.933 48.299 5.829 1.00 29.10 185 LEU A N 1
ATOM 1523 C CA . LEU A 1 185 ? 68.036 47.214 5.417 1.00 34.37 185 LEU A CA 1
ATOM 1524 C C . LEU A 1 185 ? 67.102 47.709 4.336 1.00 23.76 185 LEU A C 1
ATOM 1525 O O . LEU A 1 185 ? 66.598 48.824 4.403 1.00 32.13 185 LEU A O 1
ATOM 1530 N N . THR A 1 186 ? 66.910 46.869 3.327 1.00 26.87 186 THR A N 1
ATOM 1531 C CA . THR A 1 186 ? 66.032 47.172 2.205 1.00 25.93 186 THR A CA 1
ATOM 1532 C C . THR A 1 186 ? 65.175 45.925 1.940 1.00 24.47 186 THR A C 1
ATOM 1533 O O . THR A 1 186 ? 65.695 44.822 1.795 1.00 28.62 186 THR A O 1
ATOM 1537 N N . ILE A 1 187 ? 63.865 46.101 1.949 1.00 25.22 187 ILE A N 1
ATOM 1538 C CA . ILE A 1 187 ? 62.966 44.994 1.649 1.00 27.98 187 ILE A CA 1
ATOM 1539 C C . ILE A 1 187 ? 62.182 45.480 0.430 1.00 20.03 187 ILE A C 1
ATOM 1540 O O . ILE A 1 187 ? 61.588 46.562 0.448 1.00 26.90 187 ILE A O 1
ATOM 1545 N N . SER A 1 188 ? 62.168 44.661 -0.615 1.00 33.48 188 SER A N 1
ATOM 1546 C CA . SER A 1 188 ? 61.486 45.000 -1.866 1.00 34.88 188 SER A CA 1
ATOM 1547 C C . SER A 1 188 ? 59.972 44.845 -1.866 1.00 37.49 188 SER A C 1
ATOM 1548 O O . SER A 1 188 ? 59.249 45.637 -2.486 1.00 43.81 188 SER A O 1
ATOM 1551 N N . GLY A 1 189 ? 59.492 43.820 -1.172 1.00 41.11 189 GLY A N 1
ATOM 1552 C CA . GLY A 1 189 ? 58.073 43.533 -1.207 1.00 37.32 189 GLY A CA 1
ATOM 1553 C C . GLY A 1 189 ? 57.922 42.844 -2.563 1.00 44.82 189 GLY A C 1
ATOM 1554 O O . GLY A 1 189 ? 58.920 42.535 -3.209 1.00 34.27 189 GLY A O 1
ATOM 1555 N N . ASP A 1 190 ? 56.701 42.592 -3.011 1.00 41.85 190 ASP A N 1
ATOM 1556 C CA . ASP A 1 190 ? 56.513 41.956 -4.309 1.00 38.67 190 ASP A CA 1
ATOM 1557 C C . ASP A 1 190 ? 56.777 43.002 -5.365 1.00 41.55 190 ASP A C 1
ATOM 1558 O O . ASP A 1 190 ? 56.173 44.066 -5.333 1.00 42.00 190 ASP A O 1
ATOM 1563 N N . SER A 1 191 ? 57.695 42.714 -6.280 1.00 39.50 191 SER A N 1
ATOM 1564 C CA . SER A 1 191 ? 58.011 43.657 -7.347 1.00 50.55 191 SER A CA 1
ATOM 1565 C C . SER A 1 191 ? 59.054 43.121 -8.326 1.00 43.22 191 SER A C 1
ATOM 1566 O O . SER A 1 191 ? 59.595 42.030 -8.154 1.00 39.39 191 SER A O 1
ATOM 1569 N N . LEU A 1 192 ? 59.318 43.904 -9.365 1.00 64.58 192 LEU A N 1
ATOM 1570 C CA . LEU A 1 192 ? 60.309 43.541 -10.369 1.00 45.39 192 LEU A CA 1
ATOM 1571 C C . LEU A 1 192 ? 61.654 43.920 -9.770 1.00 78.40 192 LEU A C 1
ATOM 1572 O O . LEU A 1 192 ? 61.703 44.704 -8.809 1.00 41.39 192 LEU A O 1
ATOM 1577 N N . ALA A 1 193 ? 62.731 43.374 -10.337 1.00 56.58 193 ALA A N 1
ATOM 1578 C CA . ALA A 1 193 ? 64.089 43.657 -9.866 1.00 64.35 193 ALA A CA 1
ATOM 1579 C C . ALA A 1 193 ? 64.178 45.138 -9.534 1.00 48.47 193 ALA A C 1
ATOM 1580 O O . ALA A 1 193 ? 63.812 45.981 -10.349 1.00 48.94 193 ALA A O 1
ATOM 1582 N N . LEU A 1 194 ? 64.638 45.452 -8.327 1.00 49.28 194 LEU A N 1
ATOM 1583 C CA . LEU A 1 194 ? 64.746 46.839 -7.899 1.00 45.30 194 LEU A CA 1
ATOM 1584 C C . LEU A 1 194 ? 65.802 47.570 -8.709 1.00 52.14 194 LEU A C 1
ATOM 1585 O O . LEU A 1 194 ? 66.775 46.967 -9.149 1.00 41.20 194 LEU A O 1
ATOM 1590 N N . ASP A 1 195 ? 65.595 48.868 -8.906 1.00 66.25 195 ASP A N 1
ATOM 1591 C CA . ASP A 1 195 ? 66.543 49.706 -9.633 1.00 58.44 195 ASP A CA 1
ATOM 1592 C C . ASP A 1 195 ? 67.849 49.713 -8.826 1.00 67.25 195 ASP A C 1
ATOM 1593 O O . ASP A 1 195 ? 67.845 50.028 -7.638 1.00 59.51 195 ASP A O 1
ATOM 1598 N N . PRO A 1 196 ? 68.981 49.363 -9.463 1.00 68.75 196 PRO A N 1
ATOM 1599 C CA . PRO A 1 196 ? 70.281 49.329 -8.779 1.00 52.48 196 PRO A CA 1
ATOM 1600 C C . PRO A 1 196 ? 70.533 50.521 -7.854 1.00 52.67 196 PRO A C 1
ATOM 1601 O O . PRO A 1 196 ? 71.225 50.398 -6.840 1.00 43.04 196 PRO A O 1
ATOM 1605 N N . GLU A 1 197 ? 69.960 51.667 -8.204 1.00 39.82 197 GLU A N 1
ATOM 1606 C CA . GLU A 1 197 ? 70.140 52.868 -7.409 1.00 59.40 197 GLU A CA 1
ATOM 1607 C C . GLU A 1 197 ? 69.341 52.831 -6.122 1.00 67.27 197 GLU A C 1
ATOM 1608 O O . GLU A 1 197 ? 69.761 53.392 -5.115 1.00 44.94 197 GLU A O 1
ATOM 1614 N N . GLU A 1 198 ? 68.192 52.167 -6.155 1.00 59.25 198 GLU A N 1
ATOM 1615 C CA . GLU A 1 198 ? 67.340 52.079 -4.976 1.00 37.51 198 GLU A CA 1
ATOM 1616 C C . GLU A 1 198 ? 68.059 51.219 -3.942 1.00 31.41 198 GLU A C 1
ATOM 1617 O O . GLU A 1 198 ? 68.038 51.521 -2.755 1.00 40.94 198 GLU A O 1
ATOM 1623 N N . ILE A 1 199 ? 68.751 50.187 -4.406 1.00 32.68 199 ILE A N 1
ATOM 1624 C CA . ILE A 1 199 ? 69.448 49.293 -3.497 1.00 36.77 199 ILE A CA 1
ATOM 1625 C C . ILE A 1 199 ? 70.919 49.586 -3.199 1.00 48.06 199 ILE A C 1
ATOM 1626 O O . ILE A 1 199 ? 71.476 48.997 -2.273 1.00 44.95 199 ILE A O 1
ATOM 1631 N N . ARG A 1 200 ? 71.553 50.484 -3.952 1.00 59.83 200 ARG A N 1
ATOM 1632 C CA . ARG A 1 200 ? 72.976 50.770 -3.720 1.00 42.72 200 ARG A CA 1
ATOM 1633 C C . ARG A 1 200 ? 73.334 51.253 -2.310 1.00 33.07 200 ARG A C 1
ATOM 1634 O O . ARG A 1 200 ? 72.741 52.192 -1.786 1.00 39.45 200 ARG A O 1
ATOM 1642 N N . GLY A 1 201 ? 74.315 50.606 -1.700 1.00 36.96 201 GLY A N 1
ATOM 1643 C CA . GLY A 1 201 ? 74.721 51.010 -0.367 1.00 45.70 201 GLY A CA 1
ATOM 1644 C C . GLY A 1 201 ? 74.009 50.297 0.773 1.00 49.85 201 GLY A C 1
ATOM 1645 O O . GLY A 1 201 ? 74.393 50.452 1.938 1.00 40.49 201 GLY A O 1
ATOM 1646 N N . THR A 1 202 ? 72.980 49.512 0.465 1.00 43.20 202 THR A N 1
ATOM 1647 C CA . THR A 1 202 ? 72.263 48.824 1.534 1.00 38.13 202 THR A CA 1
ATOM 1648 C C . THR A 1 202 ? 73.059 47.662 2.101 1.00 34.04 202 THR A C 1
ATOM 1649 O O . THR A 1 202 ? 73.593 46.847 1.357 1.00 40.95 202 THR A O 1
ATOM 1653 N N . GLU A 1 203 ? 73.148 47.611 3.429 1.00 27.22 203 GLU A N 1
ATOM 1654 C CA . GLU A 1 203 ? 73.863 46.553 4.132 1.00 37.72 203 GLU A CA 1
ATOM 1655 C C . GLU A 1 203 ? 73.174 45.190 4.073 1.00 41.40 203 GLU A C 1
ATOM 1656 O O . GLU A 1 203 ? 73.783 44.169 4.354 1.00 40.99 203 GLU A O 1
ATOM 1662 N N . LEU A 1 204 ? 71.891 45.177 3.739 1.00 40.92 204 LEU A N 1
ATOM 1663 C CA . LEU A 1 204 ? 71.156 43.918 3.650 1.00 40.92 204 LEU A CA 1
ATOM 1664 C C . LEU A 1 204 ? 69.937 44.114 2.774 1.00 32.71 204 LEU A C 1
ATOM 1665 O O . LEU A 1 204 ? 69.056 44.923 3.084 1.00 30.86 204 LEU A O 1
ATOM 1670 N N . LEU A 1 205 ? 69.933 43.418 1.645 1.00 27.95 205 LEU A N 1
ATOM 1671 C CA . LEU A 1 205 ? 68.824 43.479 0.710 1.00 39.59 205 LEU A CA 1
ATOM 1672 C C . LEU A 1 205 ? 67.983 42.220 0.878 1.00 29.64 205 LEU A C 1
ATOM 1673 O O . LEU A 1 205 ? 68.530 41.128 0.974 1.00 37.49 205 LEU A O 1
ATOM 1678 N N . ILE A 1 206 ? 66.664 42.383 0.932 1.00 34.50 206 ILE A N 1
ATOM 1679 C CA . ILE A 1 206 ? 65.756 41.240 1.029 1.00 37.64 206 ILE A CA 1
ATOM 1680 C C . ILE A 1 206 ? 64.885 41.471 -0.198 1.00 29.41 206 ILE A C 1
ATOM 1681 O O . ILE A 1 206 ? 64.080 42.408 -0.246 1.00 31.67 206 ILE A O 1
ATOM 1686 N N . HIS A 1 207 ? 65.075 40.621 -1.201 1.00 26.97 207 HIS A N 1
ATOM 1687 C CA . HIS A 1 207 ? 64.400 40.811 -2.472 1.00 32.61 207 HIS A CA 1
ATOM 1688 C C . HIS A 1 207 ? 63.574 39.614 -2.920 1.00 24.60 207 HIS A C 1
ATOM 1689 O O . HIS A 1 207 ? 64.022 38.479 -2.846 1.00 36.65 207 HIS A O 1
ATOM 1696 N N . GLU A 1 208 ? 62.364 39.883 -3.387 1.00 26.42 208 GLU A N 1
ATOM 1697 C CA . GLU A 1 208 ? 61.504 38.810 -3.850 1.00 33.13 208 GLU A CA 1
ATOM 1698 C C . GLU A 1 208 ? 62.150 38.142 -5.070 1.00 52.43 208 GLU A C 1
ATOM 1699 O O . GLU A 1 208 ? 62.891 38.771 -5.829 1.00 51.83 208 GLU A O 1
ATOM 1705 N N . CYS A 1 209 ? 61.845 36.868 -5.250 1.00 40.80 209 CYS A N 1
ATOM 1706 C CA . CYS A 1 209 ? 62.400 36.062 -6.328 1.00 37.56 209 CYS A CA 1
ATOM 1707 C C . CYS A 1 209 ? 61.360 34.982 -6.637 1.00 33.92 209 CYS A C 1
ATOM 1708 O O . CYS A 1 209 ? 61.603 33.788 -6.445 1.00 44.55 209 CYS A O 1
ATOM 1711 N N . THR A 1 210 ? 60.198 35.422 -7.110 1.00 46.94 210 THR A N 1
ATOM 1712 C CA . THR A 1 210 ? 59.073 34.536 -7.392 1.00 57.25 210 THR A CA 1
ATOM 1713 C C . THR A 1 210 ? 59.291 33.527 -8.520 1.00 57.48 210 THR A C 1
ATOM 1714 O O . THR A 1 210 ? 58.730 32.431 -8.487 1.00 49.64 210 THR A O 1
ATOM 1718 N N . PHE A 1 211 ? 60.104 33.883 -9.508 1.00 50.38 211 PHE A N 1
ATOM 1719 C CA . PHE A 1 211 ? 60.358 32.975 -10.630 1.00 73.72 211 PHE A CA 1
ATOM 1720 C C . PHE A 1 211 ? 61.818 32.563 -10.814 1.00 75.61 211 PHE A C 1
ATOM 1721 O O . PHE A 1 211 ? 62.736 33.205 -10.297 1.00 77.43 211 PHE A O 1
ATOM 1729 N N . LEU A 1 212 ? 62.016 31.482 -11.565 1.00 98.16 212 LEU A N 1
ATOM 1730 C CA . LEU A 1 212 ? 63.343 30.941 -11.844 1.00 85.22 212 LEU A CA 1
ATOM 1731 C C . LEU A 1 212 ? 63.990 31.606 -13.057 1.00 75.02 212 LEU A C 1
ATOM 1732 O O . LEU A 1 212 ? 63.373 31.729 -14.114 1.00 68.24 212 LEU A O 1
ATOM 1737 N N . ASN A 1 221 ? 53.741 42.339 -12.103 1.00 82.61 221 ASN A N 1
ATOM 1738 C CA . ASN A 1 221 ? 54.488 41.088 -12.141 1.00 80.32 221 ASN A CA 1
ATOM 1739 C C . ASN A 1 221 ? 55.421 40.939 -10.934 1.00 74.78 221 ASN A C 1
ATOM 1740 O O . ASN A 1 221 ? 55.263 41.615 -9.916 1.00 68.14 221 ASN A O 1
ATOM 1745 N N . HIS A 1 222 ? 56.391 40.038 -11.074 1.00 51.69 222 HIS A N 1
ATOM 1746 C CA . HIS A 1 222 ? 57.380 39.754 -10.046 1.00 43.55 222 HIS A CA 1
ATOM 1747 C C . HIS A 1 222 ? 58.778 39.825 -10.657 1.00 64.87 222 HIS A C 1
ATOM 1748 O O . HIS A 1 222 ? 58.987 40.509 -11.657 1.00 70.40 222 HIS A O 1
ATOM 1755 N N . ALA A 1 223 ? 59.732 39.119 -10.059 1.00 51.84 223 ALA A N 1
ATOM 1756 C CA . ALA A 1 223 ? 61.101 39.131 -10.561 1.00 56.01 223 ALA A CA 1
ATOM 1757 C C . ALA A 1 223 ? 61.657 37.724 -10.700 1.00 70.56 223 ALA A C 1
ATOM 1758 O O . ALA A 1 223 ? 61.237 36.809 -9.988 1.00 57.02 223 ALA A O 1
ATOM 1760 N N . ALA A 1 224 ? 62.587 37.557 -11.637 1.00 53.35 224 ALA A N 1
ATOM 1761 C CA . ALA A 1 224 ? 63.234 36.271 -11.861 1.00 61.55 224 ALA A CA 1
ATOM 1762 C C . ALA A 1 224 ? 64.600 36.456 -11.215 1.00 56.49 224 ALA A C 1
ATOM 1763 O O . ALA A 1 224 ? 65.101 37.579 -11.142 1.00 54.89 224 ALA A O 1
ATOM 1765 N N . ILE A 1 225 ? 65.201 35.370 -10.748 1.00 46.23 225 ILE A N 1
ATOM 1766 C CA . ILE A 1 225 ? 66.479 35.458 -10.061 1.00 45.23 225 ILE A CA 1
ATOM 1767 C C . ILE A 1 225 ? 67.617 36.159 -10.810 1.00 70.65 225 ILE A C 1
ATOM 1768 O O . ILE A 1 225 ? 68.377 36.918 -10.203 1.00 61.99 225 ILE A O 1
ATOM 1773 N N . ASP A 1 226 ? 67.729 35.931 -12.116 1.00 62.92 226 ASP A N 1
ATOM 1774 C CA . ASP A 1 226 ? 68.801 36.546 -12.900 1.00 58.19 226 ASP A CA 1
ATOM 1775 C C . ASP A 1 226 ? 68.737 38.065 -12.905 1.00 46.84 226 ASP A C 1
ATOM 1776 O O . ASP A 1 226 ? 69.761 38.743 -12.781 1.00 62.51 226 ASP A O 1
ATOM 1781 N N . GLU A 1 227 ? 67.532 38.600 -13.043 1.00 56.01 227 GLU A N 1
ATOM 1782 C CA . GLU A 1 227 ? 67.334 40.043 -13.044 1.00 58.66 227 GLU A CA 1
ATOM 1783 C C . GLU A 1 227 ? 67.714 40.615 -11.683 1.00 73.70 227 GLU A C 1
ATOM 1784 O O . GLU A 1 227 ? 68.198 41.743 -11.599 1.00 51.87 227 GLU A O 1
ATOM 1790 N N . VAL A 1 228 ? 67.485 39.839 -10.621 1.00 53.38 228 VAL A N 1
ATOM 1791 C CA . VAL A 1 228 ? 67.814 40.294 -9.274 1.00 50.81 228 VAL A CA 1
ATOM 1792 C C . VAL A 1 228 ? 69.325 40.330 -9.072 1.00 38.25 228 VAL A C 1
ATOM 1793 O O . VAL A 1 228 ? 69.860 41.308 -8.555 1.00 47.68 228 VAL A O 1
ATOM 1797 N N . MET A 1 229 ? 70.020 39.267 -9.471 1.00 48.36 229 MET A N 1
ATOM 1798 C CA . MET A 1 229 ? 71.474 39.233 -9.309 1.00 52.52 229 MET A CA 1
ATOM 1799 C C . MET A 1 229 ? 72.147 40.313 -10.140 1.00 44.16 229 MET A C 1
ATOM 1800 O O . MET A 1 229 ? 73.166 40.883 -9.742 1.00 53.71 229 MET A O 1
ATOM 1805 N N . GLU A 1 230 ? 71.558 40.611 -11.288 1.00 49.20 230 GLU A N 1
ATOM 1806 C CA . GLU A 1 230 ? 72.112 41.631 -12.164 1.00 58.69 230 GLU A CA 1
ATOM 1807 C C . GLU A 1 230 ? 72.057 42.951 -11.424 1.00 63.28 230 GLU A C 1
ATOM 1808 O O . GLU A 1 230 ? 73.021 43.722 -11.418 1.00 53.14 230 GLU A O 1
ATOM 1814 N N . SER A 1 231 ? 70.919 43.195 -10.784 1.00 49.78 231 SER A N 1
ATOM 1815 C CA . SER A 1 231 ? 70.717 44.428 -10.044 1.00 43.50 231 SER A CA 1
ATOM 1816 C C . SER A 1 231 ? 71.702 44.500 -8.883 1.00 37.59 231 SER A C 1
ATOM 1817 O O . SER A 1 231 ? 72.371 45.521 -8.680 1.00 54.81 231 SER A O 1
ATOM 1820 N N . VAL A 1 232 ? 71.792 43.414 -8.120 1.00 38.31 232 VAL A N 1
ATOM 1821 C CA . VAL A 1 232 ? 72.724 43.358 -6.998 1.00 41.01 232 VAL A CA 1
ATOM 1822 C C . VAL A 1 232 ? 74.149 43.660 -7.489 1.00 68.98 232 VAL A C 1
ATOM 1823 O O . VAL A 1 232 ? 74.861 44.471 -6.889 1.00 51.42 232 VAL A O 1
ATOM 1827 N N . LYS A 1 233 ? 74.559 43.020 -8.585 1.00 70.67 233 LYS A N 1
ATOM 1828 C CA . LYS A 1 233 ? 75.902 43.231 -9.115 1.00 58.79 233 LYS A CA 1
ATOM 1829 C C . LYS A 1 233 ? 76.175 44.687 -9.459 1.00 32.22 233 LYS A C 1
ATOM 1830 O O . LYS A 1 233 ? 77.204 45.230 -9.068 1.00 54.02 233 LYS A O 1
ATOM 1836 N N . ALA A 1 234 ? 75.245 45.324 -10.169 1.00 44.89 234 ALA A N 1
ATOM 1837 C CA . ALA A 1 234 ? 75.402 46.724 -10.559 1.00 46.19 234 ALA A CA 1
ATOM 1838 C C . ALA A 1 234 ? 75.429 47.688 -9.379 1.00 82.62 234 ALA A C 1
ATOM 1839 O O . ALA A 1 234 ? 76.060 48.745 -9.455 1.00 61.31 234 ALA A O 1
ATOM 1841 N N . ALA A 1 235 ? 74.729 47.343 -8.300 1.00 67.68 235 ALA A N 1
ATOM 1842 C CA . ALA A 1 235 ? 74.694 48.213 -7.125 1.00 47.32 235 ALA A CA 1
ATOM 1843 C C . ALA A 1 235 ? 75.786 47.827 -6.161 1.00 42.08 235 ALA A C 1
ATOM 1844 O O . ALA A 1 235 ? 75.968 48.477 -5.131 1.00 58.59 235 ALA A O 1
ATOM 1846 N N . GLY A 1 236 ? 76.499 46.752 -6.484 1.00 47.18 236 GLY A N 1
ATOM 1847 C CA . GLY A 1 236 ? 77.577 46.302 -5.620 1.00 45.72 236 GLY A CA 1
ATOM 1848 C C . GLY A 1 236 ? 77.138 45.880 -4.226 1.00 60.85 236 GLY A C 1
ATOM 1849 O O . GLY A 1 236 ? 77.889 46.023 -3.248 1.00 47.94 236 GLY A O 1
ATOM 1850 N N . VAL A 1 237 ? 75.923 45.349 -4.131 1.00 59.33 237 VAL A N 1
ATOM 1851 C CA . VAL A 1 237 ? 75.388 44.894 -2.852 1.00 58.19 237 VAL A CA 1
ATOM 1852 C C . VAL A 1 237 ? 76.099 43.611 -2.437 1.00 48.30 237 VAL A C 1
ATOM 1853 O O . VAL A 1 237 ? 76.296 42.707 -3.250 1.00 46.53 237 VAL A O 1
ATOM 1857 N N . LYS A 1 238 ? 76.475 43.528 -1.165 1.00 34.51 238 LYS A N 1
ATOM 1858 C CA . LYS A 1 238 ? 77.212 42.366 -0.672 1.00 40.64 238 LYS A CA 1
ATOM 1859 C C . LYS A 1 238 ? 76.423 41.316 0.074 1.00 43.52 238 LYS A C 1
ATOM 1860 O O . LYS A 1 238 ? 76.921 40.211 0.269 1.00 52.81 238 LYS A O 1
ATOM 1866 N N . LYS A 1 239 ? 75.217 41.650 0.529 1.00 41.39 239 LYS A N 1
ATOM 1867 C CA . LYS A 1 239 ? 74.421 40.672 1.263 1.00 31.93 239 LYS A CA 1
ATOM 1868 C C . LYS A 1 239 ? 72.957 40.758 0.841 1.00 43.03 239 LYS A C 1
ATOM 1869 O O . LYS A 1 239 ? 72.311 41.803 0.971 1.00 42.22 239 LYS A O 1
ATOM 1875 N N . VAL A 1 240 ? 72.442 39.652 0.324 1.00 36.79 240 VAL A N 1
ATOM 1876 C CA . VAL A 1 240 ? 71.071 39.621 -0.128 1.00 37.23 240 VAL A CA 1
ATOM 1877 C C . VAL A 1 240 ? 70.320 38.364 0.311 1.00 47.09 240 VAL A C 1
ATOM 1878 O O . VAL A 1 240 ? 70.879 37.265 0.371 1.00 36.61 240 VAL A O 1
ATOM 1882 N N . ILE A 1 241 ? 69.054 38.548 0.659 1.00 38.64 241 ILE A N 1
ATOM 1883 C CA . ILE A 1 241 ? 68.191 37.426 1.019 1.00 39.72 241 ILE A CA 1
ATOM 1884 C C . ILE A 1 241 ? 67.080 37.400 -0.026 1.00 30.83 241 ILE A C 1
ATOM 1885 O O . ILE A 1 241 ? 66.375 38.401 -0.237 1.00 35.10 241 ILE A O 1
ATOM 1890 N N . LEU A 1 242 ? 66.932 36.254 -0.670 1.00 33.01 242 LEU A N 1
ATOM 1891 C CA . LEU A 1 242 ? 65.902 36.040 -1.673 1.00 38.46 242 LEU A CA 1
ATOM 1892 C C . LEU A 1 242 ? 64.659 35.462 -0.969 1.00 33.80 242 LEU A C 1
ATOM 1893 O O . LEU A 1 242 ? 64.767 34.560 -0.118 1.00 33.63 242 LEU A O 1
ATOM 1898 N N . TYR A 1 243 ? 63.483 35.991 -1.294 1.00 37.56 243 TYR A N 1
ATOM 1899 C CA . TYR A 1 243 ? 62.271 35.453 -0.689 1.00 35.38 243 TYR A CA 1
ATOM 1900 C C . TYR A 1 243 ? 61.092 35.481 -1.649 1.00 51.01 243 TYR A C 1
ATOM 1901 O O . TYR A 1 243 ? 61.259 35.755 -2.842 1.00 37.27 243 TYR A O 1
ATOM 1910 N N . HIS A 1 244 ? 59.902 35.189 -1.135 1.00 34.15 244 HIS A N 1
ATOM 1911 C CA . HIS A 1 244 ? 58.701 35.107 -1.959 1.00 30.31 244 HIS A CA 1
ATOM 1912 C C . HIS A 1 244 ? 58.954 34.116 -3.112 1.00 34.72 244 HIS A C 1
ATOM 1913 O O . HIS A 1 244 ? 58.556 34.340 -4.238 1.00 33.81 244 HIS A O 1
ATOM 1920 N N . ILE A 1 245 ? 59.618 33.015 -2.775 1.00 30.37 245 ILE A N 1
ATOM 1921 C CA . ILE A 1 245 ? 59.947 31.922 -3.692 1.00 42.67 245 ILE A CA 1
ATOM 1922 C C . ILE A 1 245 ? 58.820 30.859 -3.730 1.00 57.55 245 ILE A C 1
ATOM 1923 O O . ILE A 1 245 ? 58.227 30.533 -2.696 1.00 43.33 245 ILE A O 1
ATOM 1928 N N . SER A 1 246 ? 58.529 30.301 -4.907 1.00 37.62 246 SER A N 1
ATOM 1929 C CA . SER A 1 246 ? 57.480 29.277 -5.003 1.00 41.05 246 SER A CA 1
ATOM 1930 C C . SER A 1 246 ? 58.050 27.876 -4.801 1.00 49.00 246 SER A C 1
ATOM 1931 O O . SER A 1 246 ? 59.201 27.620 -5.142 1.00 48.42 246 SER A O 1
ATOM 1934 N N . THR A 1 247 ? 57.239 26.976 -4.248 1.00 41.40 247 THR A N 1
ATOM 1935 C CA . THR A 1 247 ? 57.654 25.599 -3.984 1.00 60.68 247 THR A CA 1
ATOM 1936 C C . THR A 1 247 ? 58.017 24.794 -5.227 1.00 66.18 247 THR A C 1
ATOM 1937 O O . THR A 1 247 ? 58.776 23.834 -5.139 1.00 57.93 247 THR A O 1
ATOM 1941 N N . ARG A 1 248 ? 57.469 25.166 -6.376 1.00 46.16 248 ARG A N 1
ATOM 1942 C CA . ARG A 1 248 ? 57.759 24.435 -7.610 1.00 78.13 248 ARG A CA 1
ATOM 1943 C C . ARG A 1 248 ? 59.161 24.724 -8.135 1.00 85.27 248 ARG A C 1
ATOM 1944 O O . ARG A 1 248 ? 59.701 23.966 -8.941 1.00 64.71 248 ARG A O 1
ATOM 1952 N N . TYR A 1 249 ? 59.750 25.818 -7.663 1.00 78.67 249 TYR A N 1
ATOM 1953 C CA . TYR A 1 249 ? 61.080 26.217 -8.099 1.00 78.50 249 TYR A CA 1
ATOM 1954 C C . TYR A 1 249 ? 62.155 26.102 -7.023 1.00 84.76 249 TYR A C 1
ATOM 1955 O O . TYR A 1 249 ? 63.198 26.749 -7.113 1.00 85.64 249 TYR A O 1
ATOM 1964 N N . ILE A 1 250 ? 61.911 25.266 -6.019 1.00 88.23 250 ILE A N 1
ATOM 1965 C CA . ILE A 1 250 ? 62.861 25.089 -4.923 1.00 103.34 250 ILE A CA 1
ATOM 1966 C C . ILE A 1 250 ? 64.301 24.745 -5.316 1.00 108.52 250 ILE A C 1
ATOM 1967 O O . ILE A 1 250 ? 65.220 25.553 -5.124 1.00 68.13 250 ILE A O 1
ATOM 1972 N N . ARG A 1 251 ? 64.488 23.541 -5.852 1.00 90.42 251 ARG A N 1
ATOM 1973 C CA . ARG A 1 251 ? 65.804 23.055 -6.254 1.00 53.35 251 ARG A CA 1
ATOM 1974 C C . ARG A 1 251 ? 66.426 23.844 -7.387 1.00 48.98 251 ARG A C 1
ATOM 1975 O O . ARG A 1 251 ? 67.621 24.141 -7.361 1.00 62.00 251 ARG A O 1
ATOM 1983 N N . GLN A 1 252 ? 65.620 24.194 -8.380 1.00 60.22 252 GLN A N 1
ATOM 1984 C CA . GLN A 1 252 ? 66.130 24.947 -9.513 1.00 72.98 252 GLN A CA 1
ATOM 1985 C C . GLN A 1 252 ? 66.813 26.219 -9.037 1.00 86.11 252 GLN A C 1
ATOM 1986 O O . GLN A 1 252 ? 67.950 26.496 -9.421 1.00 98.26 252 GLN A O 1
ATOM 1992 N N . LEU A 1 253 ? 66.130 26.984 -8.188 1.00 85.30 253 LEU A N 1
ATOM 1993 C CA . LEU A 1 253 ? 66.700 28.219 -7.657 1.00 76.12 253 LEU A CA 1
ATOM 1994 C C . LEU A 1 253 ? 67.880 27.904 -6.733 1.00 59.71 253 LEU A C 1
ATOM 1995 O O . LEU A 1 253 ? 68.917 28.568 -6.795 1.00 76.04 253 LEU A O 1
ATOM 2000 N N . LYS A 1 254 ? 67.722 26.878 -5.895 1.00 40.06 254 LYS A N 1
ATOM 2001 C CA . LYS A 1 254 ? 68.768 26.453 -4.963 1.00 47.31 254 LYS A CA 1
ATOM 2002 C C . LYS A 1 254 ? 70.095 26.216 -5.708 1.00 86.12 254 LYS A C 1
ATOM 2003 O O . LYS A 1 254 ? 71.173 26.596 -5.233 1.00 65.98 254 LYS A O 1
ATOM 2009 N N . SER A 1 255 ? 70.001 25.576 -6.874 1.00 68.56 255 SER A N 1
ATOM 2010 C CA . SER A 1 255 ? 71.170 25.275 -7.695 1.00 68.96 255 SER A CA 1
ATOM 2011 C C . SER A 1 255 ? 71.746 26.544 -8.295 1.00 60.2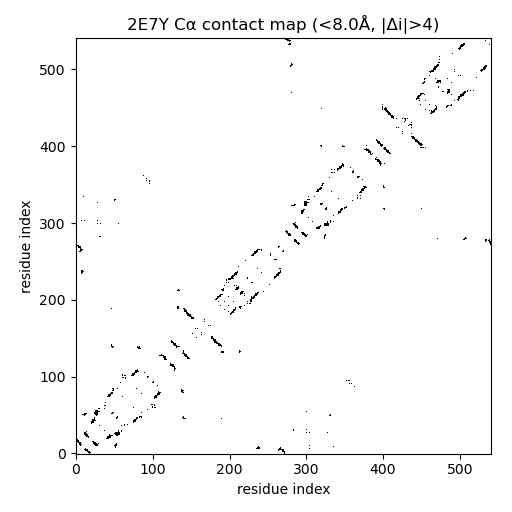2 255 SER A C 1
ATOM 2012 O O . SER A 1 255 ? 72.960 26.733 -8.316 1.00 77.73 255 SER A O 1
ATOM 2015 N N . VAL A 1 256 ? 70.871 27.411 -8.792 1.00 74.43 256 VAL A N 1
ATOM 2016 C CA . VAL A 1 256 ? 71.309 28.666 -9.386 1.00 69.90 256 VAL A CA 1
ATOM 2017 C C . VAL A 1 256 ? 71.946 29.542 -8.305 1.00 61.84 256 VAL A C 1
ATOM 2018 O O . VAL A 1 256 ? 72.779 30.400 -8.601 1.00 77.73 256 VAL A O 1
ATOM 2022 N N . ILE A 1 257 ? 71.556 29.314 -7.051 1.00 81.74 257 ILE A N 1
ATOM 2023 C CA . ILE A 1 257 ? 72.098 30.079 -5.927 1.00 79.97 257 ILE A CA 1
ATOM 2024 C C . ILE A 1 257 ? 73.584 29.771 -5.753 1.00 68.89 257 ILE A C 1
ATOM 2025 O O . ILE A 1 257 ? 74.416 30.685 -5.701 1.00 60.94 257 ILE A O 1
ATOM 2030 N N . LYS A 1 258 ? 73.913 28.483 -5.658 1.00 66.74 258 LYS A N 1
ATOM 2031 C CA . LYS A 1 258 ? 75.305 28.061 -5.507 1.00 69.80 258 LYS A CA 1
ATOM 2032 C C . LYS A 1 258 ? 76.097 28.524 -6.724 1.00 78.69 258 LYS A C 1
ATOM 2033 O O . LYS A 1 258 ? 77.250 28.944 -6.606 1.00 71.70 258 LYS A O 1
ATOM 2039 N N . LYS A 1 259 ? 75.452 28.468 -7.888 1.00 84.59 259 LYS A N 1
ATOM 2040 C CA . LYS A 1 259 ? 76.056 28.919 -9.136 1.00 69.26 259 LYS A CA 1
ATOM 2041 C C . LYS A 1 259 ? 76.404 30.400 -8.960 1.00 81.47 259 LYS A C 1
ATOM 2042 O O . LYS A 1 259 ? 77.499 30.847 -9.305 1.00 75.15 259 LYS A O 1
ATOM 2048 N N . TYR A 1 260 ? 75.464 31.167 -8.419 1.00 81.91 260 TYR A N 1
ATOM 2049 C CA . TYR A 1 260 ? 75.717 32.581 -8.204 1.00 50.86 260 TYR A CA 1
ATOM 2050 C C . TYR A 1 260 ? 76.717 32.817 -7.081 1.00 47.30 260 TYR A C 1
ATOM 2051 O O . TYR A 1 260 ? 77.554 33.718 -7.172 1.00 54.23 260 TYR A O 1
ATOM 2060 N N . ARG A 1 261 ? 76.646 32.001 -6.030 1.00 55.61 261 ARG A N 1
ATOM 2061 C CA . ARG A 1 261 ? 77.571 32.147 -4.913 1.00 51.79 261 ARG A CA 1
ATOM 2062 C C . ARG A 1 261 ? 79.011 32.001 -5.405 1.00 55.07 261 ARG A C 1
ATOM 2063 O O . ARG A 1 261 ? 79.931 32.594 -4.838 1.00 68.88 261 ARG A O 1
ATOM 2071 N N . GLU A 1 262 ? 79.197 31.216 -6.466 1.00 73.89 262 GLU A N 1
ATOM 2072 C CA . GLU A 1 262 ? 80.524 30.996 -7.053 1.00 86.60 262 GLU A CA 1
ATOM 2073 C C . GLU A 1 262 ? 80.894 32.146 -7.985 1.00 51.64 262 GLU A C 1
ATOM 2074 O O . GLU A 1 262 ? 82.018 32.650 -7.969 1.00 60.64 262 GLU A O 1
ATOM 2080 N N . GLU A 1 263 ? 79.930 32.545 -8.800 1.00 65.53 263 GLU A N 1
ATOM 2081 C CA . GLU A 1 263 ? 80.103 33.626 -9.760 1.00 68.85 263 GLU A CA 1
ATOM 2082 C C . GLU A 1 263 ? 80.285 34.976 -9.064 1.00 81.86 263 GLU A C 1
ATOM 2083 O O . GLU A 1 263 ? 80.866 35.907 -9.629 1.00 89.30 263 GLU A O 1
ATOM 2089 N N . MET A 1 264 ? 79.790 35.068 -7.833 1.00 87.73 264 MET A N 1
ATOM 2090 C CA . MET A 1 264 ? 79.870 36.294 -7.045 1.00 79.83 264 MET A CA 1
ATOM 2091 C C . MET A 1 264 ? 80.320 35.962 -5.622 1.00 84.62 264 MET A C 1
ATOM 2092 O O . MET A 1 264 ? 79.527 36.005 -4.682 1.00 86.87 264 MET A O 1
ATOM 2097 N N . PRO A 1 265 ? 81.609 35.632 -5.453 1.00 80.08 265 PRO A N 1
ATOM 2098 C CA . PRO A 1 265 ? 82.237 35.271 -4.177 1.00 52.69 265 PRO A CA 1
ATOM 2099 C C . PRO A 1 265 ? 82.197 36.322 -3.078 1.00 42.18 265 PRO A C 1
ATOM 2100 O O . PRO A 1 265 ? 82.237 35.983 -1.897 1.00 72.56 265 PRO A O 1
ATOM 2104 N N . ASP A 1 266 ? 82.152 37.594 -3.461 1.00 58.94 266 ASP A N 1
ATOM 2105 C CA . ASP A 1 266 ? 82.124 38.682 -2.482 1.00 62.05 266 ASP A CA 1
ATOM 2106 C C . ASP A 1 266 ? 80.722 38.961 -1.932 1.00 70.78 266 ASP A C 1
ATOM 2107 O O . ASP A 1 266 ? 80.559 39.689 -0.949 1.00 56.11 266 ASP A O 1
ATOM 2112 N N . VAL A 1 267 ? 79.718 38.368 -2.565 1.00 74.56 267 VAL A N 1
ATOM 2113 C CA . VAL A 1 267 ? 78.332 38.561 -2.157 1.00 53.26 267 VAL A CA 1
ATOM 2114 C C . VAL A 1 267 ? 77.774 37.368 -1.388 1.00 68.32 267 VAL A C 1
ATOM 2115 O O . VAL A 1 267 ? 77.876 36.226 -1.829 1.00 50.69 267 VAL A O 1
ATOM 2119 N N . GLU A 1 268 ? 77.204 37.633 -0.220 1.00 45.54 268 GLU A N 1
ATOM 2120 C CA . GLU A 1 268 ? 76.592 36.577 0.571 1.00 36.00 268 GLU A CA 1
ATOM 2121 C C . GLU A 1 268 ? 75.160 36.501 0.044 1.00 50.98 268 GLU A C 1
ATOM 2122 O O . GLU A 1 268 ? 74.470 37.522 -0.060 1.00 53.78 268 GLU A O 1
ATOM 2128 N N . ILE A 1 269 ? 74.727 35.300 -0.313 1.00 37.15 269 ILE A N 1
ATOM 2129 C CA . ILE A 1 269 ? 73.394 35.097 -0.870 1.00 52.88 269 ILE A CA 1
ATOM 2130 C C . ILE A 1 269 ? 72.615 34.057 -0.074 1.00 53.36 269 ILE A C 1
ATOM 2131 O O . ILE A 1 269 ? 72.973 32.885 -0.051 1.00 50.60 269 ILE A O 1
ATOM 2136 N N . LEU A 1 270 ? 71.552 34.497 0.590 1.00 46.34 270 LEU A N 1
ATOM 2137 C CA . LEU A 1 270 ? 70.719 33.594 1.379 1.00 45.25 270 LEU A CA 1
ATOM 2138 C C . LEU A 1 270 ? 69.326 33.606 0.749 1.00 39.43 270 LEU A C 1
ATOM 2139 O O . LEU A 1 270 ? 69.039 34.407 -0.139 1.00 39.22 270 LEU A O 1
ATOM 2144 N N . TYR A 1 271 ? 68.456 32.713 1.191 1.00 38.76 271 TYR A N 1
ATOM 2145 C CA . TYR A 1 271 ? 67.114 32.687 0.639 1.00 37.22 271 TYR A CA 1
ATOM 2146 C C . TYR A 1 271 ? 66.191 32.104 1.677 1.00 44.09 271 TYR A C 1
ATOM 2147 O O . TYR A 1 271 ? 66.624 31.312 2.510 1.00 37.53 271 TYR A O 1
ATOM 2156 N N . MET A 1 272 ? 64.926 32.511 1.648 1.00 39.44 272 MET A N 1
ATOM 2157 C CA . MET A 1 272 ? 63.974 31.938 2.576 1.00 32.28 272 MET A CA 1
ATOM 2158 C C . MET A 1 272 ? 63.386 30.728 1.845 1.00 30.55 272 MET A C 1
ATOM 2159 O O . MET A 1 272 ? 62.824 30.861 0.751 1.00 36.99 272 MET A O 1
ATOM 2164 N N . ASP A 1 273 ? 63.547 29.548 2.430 1.00 38.57 273 ASP A N 1
ATOM 2165 C CA . ASP A 1 273 ? 63.030 28.318 1.817 1.00 41.37 273 ASP A CA 1
ATOM 2166 C C . ASP A 1 273 ? 61.522 28.336 2.025 1.00 35.06 273 ASP A C 1
ATOM 2167 O O . ASP A 1 273 ? 61.086 28.491 3.156 1.00 34.81 273 ASP A O 1
ATOM 2172 N N . PRO A 1 274 ? 60.718 28.177 0.942 1.00 39.99 274 PRO A N 1
ATOM 2173 C CA . PRO A 1 274 ? 59.244 28.172 0.981 1.00 42.15 274 PRO A CA 1
ATOM 2174 C C . PRO A 1 274 ? 58.659 27.072 1.859 1.00 39.23 274 PRO A C 1
ATOM 2175 O O . PRO A 1 274 ? 57.458 27.026 2.074 1.00 40.33 274 PRO A O 1
ATOM 2179 N N . ARG A 1 275 ? 59.505 26.175 2.344 1.00 36.46 275 ARG A N 1
ATOM 2180 C CA . ARG A 1 275 ? 59.042 25.079 3.189 1.00 44.38 275 ARG A CA 1
ATOM 2181 C C . ARG A 1 275 ? 59.419 25.253 4.648 1.00 46.64 275 ARG A C 1
ATOM 2182 O O . ARG A 1 275 ? 58.967 24.495 5.496 1.00 45.70 275 ARG A O 1
ATOM 2190 N N . LYS A 1 276 ? 60.245 26.240 4.970 1.00 42.66 276 LYS A N 1
ATOM 2191 C CA . LYS A 1 276 ? 60.606 26.373 6.373 1.00 44.60 276 LYS A CA 1
ATOM 2192 C C . LYS A 1 276 ? 60.828 27.781 6.876 1.00 47.08 276 LYS A C 1
ATOM 2193 O O . LYS A 1 276 ? 61.145 28.694 6.112 1.00 38.17 276 LYS A O 1
ATOM 2199 N N . VAL A 1 277 ? 60.661 27.936 8.185 1.00 39.37 277 VAL A N 1
ATOM 2200 C CA . VAL A 1 277 ? 60.856 29.215 8.827 1.00 36.66 277 VAL A CA 1
ATOM 2201 C C . VAL A 1 277 ? 62.316 29.597 8.677 1.00 41.63 277 VAL A C 1
ATOM 2202 O O . VAL A 1 277 ? 63.219 28.780 8.870 1.00 38.54 277 VAL A O 1
ATOM 2206 N N . PHE A 1 278 ? 62.541 30.848 8.314 1.00 32.30 278 PHE A N 1
ATOM 2207 C CA . PHE A 1 278 ? 63.887 31.370 8.109 1.00 36.58 278 PHE A CA 1
ATOM 2208 C C . PHE A 1 278 ? 64.393 32.106 9.343 1.00 36.13 278 PHE A C 1
ATOM 2209 O O . PHE A 1 278 ? 63.649 32.860 9.987 1.00 32.84 278 PHE A O 1
ATOM 2217 N N . GLU A 1 279 ? 65.668 31.903 9.657 1.00 35.09 279 GLU A N 1
ATOM 2218 C CA . GLU A 1 279 ? 66.299 32.558 10.800 1.00 40.76 279 GLU A CA 1
ATOM 2219 C C . GLU A 1 279 ? 67.701 33.029 10.448 1.00 43.93 279 GLU A C 1
ATOM 2220 O O . GLU A 1 279 ? 68.439 32.329 9.765 1.00 40.35 279 GLU A O 1
ATOM 2226 N N . MET A 1 280 ? 68.066 34.207 10.934 1.00 43.70 280 MET A N 1
ATOM 2227 C CA . MET A 1 280 ? 69.398 34.754 10.712 1.00 39.64 280 MET A CA 1
ATOM 2228 C C . MET A 1 280 ? 69.766 35.645 11.884 1.00 47.18 280 MET A C 1
ATOM 2229 O O . MET A 1 280 ? 68.949 36.523 12.254 1.00 35.50 280 MET A O 1
ATOM 2235 N N . MET B 1 1 ? 48.302 9.972 4.294 1.00 85.11 1 MET B N 1
ATOM 2236 C CA . MET B 1 1 ? 47.865 10.503 5.617 1.00 82.18 1 MET B CA 1
ATOM 2237 C C . MET B 1 1 ? 46.364 10.750 5.644 1.00 76.14 1 MET B C 1
ATOM 2238 O O . MET B 1 1 ? 45.847 11.543 4.856 1.00 74.93 1 MET B O 1
ATOM 2243 N N . ASN B 1 2 ? 45.672 10.068 6.554 1.00 68.44 2 ASN B N 1
ATOM 2244 C CA . ASN B 1 2 ? 44.226 10.225 6.703 1.00 83.26 2 ASN B CA 1
ATOM 2245 C C . ASN B 1 2 ? 43.901 11.522 7.450 1.00 46.94 2 ASN B C 1
ATOM 2246 O O . ASN B 1 2 ? 42.809 12.071 7.335 1.00 54.16 2 ASN B O 1
ATOM 2251 N N . ILE B 1 3 ? 44.871 11.993 8.219 1.00 43.54 3 ILE B N 1
ATOM 2252 C CA . ILE B 1 3 ? 44.732 13.217 8.976 1.00 47.58 3 ILE B CA 1
ATOM 2253 C C . ILE B 1 3 ? 46.016 14.022 8.972 1.00 55.38 3 ILE B C 1
ATOM 2254 O O . ILE B 1 3 ? 47.086 13.524 9.332 1.00 46.20 3 ILE B O 1
ATOM 2259 N N . ILE B 1 4 ? 45.905 15.258 8.514 1.00 54.98 4 ILE B N 1
ATOM 2260 C CA . ILE B 1 4 ? 47.021 16.194 8.535 1.00 39.44 4 ILE B CA 1
ATOM 2261 C C . ILE B 1 4 ? 46.364 17.356 9.276 1.00 46.03 4 ILE B C 1
ATOM 2262 O O . ILE B 1 4 ? 45.312 17.830 8.865 1.00 42.91 4 ILE B O 1
ATOM 2267 N N . GLY B 1 5 ? 46.943 17.781 10.388 1.00 33.01 5 GLY B N 1
ATOM 2268 C CA . GLY B 1 5 ? 46.353 18.881 11.111 1.00 42.06 5 GLY B CA 1
ATOM 2269 C C . GLY B 1 5 ? 47.381 19.630 11.924 1.00 35.88 5 GLY B C 1
ATOM 2270 O O . GLY B 1 5 ? 48.553 19.273 11.969 1.00 39.68 5 GLY B O 1
ATOM 2271 N N . PHE B 1 6 ? 46.923 20.700 12.548 1.00 34.06 6 PHE B N 1
ATOM 2272 C CA . PHE B 1 6 ? 47.762 21.484 13.405 1.00 32.53 6 PHE B CA 1
ATOM 2273 C C . PHE B 1 6 ? 46.848 22.148 14.418 1.00 29.26 6 PHE B C 1
ATOM 2274 O O . PHE B 1 6 ? 45.752 22.606 14.093 1.00 34.55 6 PHE B O 1
ATOM 2282 N N . SER B 1 7 ? 47.307 22.226 15.652 1.00 31.99 7 SER B N 1
ATOM 2283 C CA . SER B 1 7 ? 46.504 22.874 16.652 1.00 34.16 7 SER B CA 1
ATOM 2284 C C . SER B 1 7 ? 47.362 23.381 17.791 1.00 42.10 7 SER B C 1
ATOM 2285 O O . SER B 1 7 ? 48.218 22.671 18.320 1.00 35.10 7 SER B O 1
ATOM 2288 N N . LYS B 1 8 ? 47.128 24.630 18.152 1.00 35.26 8 LYS B N 1
ATOM 2289 C CA . LYS B 1 8 ? 47.820 25.252 19.268 1.00 34.77 8 LYS B CA 1
ATOM 2290 C C . LYS B 1 8 ? 46.751 26.147 19.835 1.00 33.39 8 LYS B C 1
ATOM 2291 O O . LYS B 1 8 ? 46.287 27.086 19.173 1.00 38.63 8 LYS B O 1
ATOM 2297 N N . ALA B 1 9 ? 46.327 25.835 21.050 1.00 31.90 9 ALA B N 1
ATOM 2298 C CA . ALA B 1 9 ? 45.272 26.596 21.717 1.00 39.03 9 ALA B CA 1
ATOM 2299 C C . ALA B 1 9 ? 45.376 28.097 21.524 1.00 31.24 9 ALA B C 1
ATOM 2300 O O . ALA B 1 9 ? 46.423 28.673 21.771 1.00 38.62 9 ALA B O 1
ATOM 2302 N N . LEU B 1 10 ? 44.269 28.712 21.116 1.00 31.43 10 LEU B N 1
ATOM 2303 C CA . LEU B 1 10 ? 44.183 30.162 20.926 1.00 42.13 10 LEU B CA 1
ATOM 2304 C C . LEU B 1 10 ? 44.894 30.749 19.688 1.00 28.39 10 LEU B C 1
ATOM 2305 O O . LEU B 1 10 ? 44.621 31.890 19.318 1.00 33.18 10 LEU B O 1
ATOM 2310 N N . PHE B 1 11 ? 45.782 29.984 19.056 1.00 27.96 11 PHE B N 1
ATOM 2311 C CA . PHE B 1 11 ? 46.511 30.470 17.876 1.00 32.17 11 PHE B CA 1
ATOM 2312 C C . PHE B 1 11 ? 45.981 29.939 16.538 1.00 40.26 11 PHE B C 1
ATOM 2313 O O . PHE B 1 11 ? 45.656 30.697 15.628 1.00 25.45 11 PHE B O 1
ATOM 2321 N N . SER B 1 12 ? 45.888 28.634 16.409 1.00 32.40 12 SER B N 1
ATOM 2322 C CA . SER B 1 12 ? 45.404 28.072 15.168 1.00 38.87 12 SER B CA 1
ATOM 2323 C C . SER B 1 12 ? 45.070 26.601 15.331 1.00 34.01 12 SER B C 1
ATOM 2324 O O . SER B 1 12 ? 45.804 25.860 15.971 1.00 31.55 12 SER B O 1
ATOM 2327 N N . THR B 1 13 ? 43.971 26.204 14.708 1.00 27.13 13 THR B N 1
ATOM 2328 C CA . THR B 1 13 ? 43.500 24.829 14.708 1.00 28.91 13 THR B CA 1
ATOM 2329 C C . THR B 1 13 ? 42.830 24.519 13.384 1.00 29.49 13 THR B C 1
ATOM 2330 O O . THR B 1 13 ? 41.944 25.252 12.931 1.00 27.96 13 THR B O 1
ATOM 2334 N N . TRP B 1 14 ? 43.297 23.461 12.741 1.00 27.55 14 TRP B N 1
ATOM 2335 C CA . TRP B 1 14 ? 42.670 22.982 11.526 1.00 31.77 14 TRP B CA 1
ATOM 2336 C C . TRP B 1 14 ? 43.023 21.516 11.429 1.00 33.39 14 TRP B C 1
ATOM 2337 O O . TRP B 1 14 ? 44.154 21.107 11.733 1.00 33.07 14 TRP B O 1
ATOM 2348 N N . ILE B 1 15 ? 42.041 20.725 11.009 1.00 44.59 15 ILE B N 1
ATOM 2349 C CA . ILE B 1 15 ? 42.214 19.284 10.875 1.00 40.52 15 ILE B CA 1
ATOM 2350 C C . ILE B 1 15 ? 41.686 18.831 9.533 1.00 26.18 15 ILE B C 1
ATOM 2351 O O . ILE B 1 15 ? 40.487 18.905 9.260 1.00 40.44 15 ILE B O 1
ATOM 2356 N N . TYR B 1 16 ? 42.574 18.348 8.691 1.00 31.95 16 TYR B N 1
ATOM 2357 C CA . TYR B 1 16 ? 42.144 17.873 7.394 1.00 30.12 16 TYR B CA 1
ATOM 2358 C C . TYR B 1 16 ? 41.953 16.347 7.440 1.00 42.81 16 TYR B C 1
ATOM 2359 O O . TYR B 1 16 ? 42.890 15.616 7.761 1.00 39.11 16 TYR B O 1
ATOM 2368 N N . TYR B 1 17 ? 40.739 15.889 7.127 1.00 38.29 17 TYR B N 1
ATOM 2369 C CA . TYR B 1 17 ? 40.385 14.460 7.105 1.00 41.89 17 TYR B CA 1
ATOM 2370 C C . TYR B 1 17 ? 40.318 14.052 5.637 1.00 29.80 17 TYR B C 1
ATOM 2371 O O . TYR B 1 17 ? 39.314 14.287 4.969 1.00 42.79 17 TYR B O 1
ATOM 2380 N N . SER B 1 18 ? 41.380 13.426 5.139 1.00 35.22 18 SER B N 1
ATOM 2381 C CA . SER B 1 18 ? 41.462 13.081 3.723 1.00 37.86 18 SER B CA 1
ATOM 2382 C C . SER B 1 18 ? 40.494 12.050 3.162 1.00 37.51 18 SER B C 1
ATOM 2383 O O . SER B 1 18 ? 40.097 12.141 2.002 1.00 45.67 18 SER B O 1
ATOM 2386 N N . PRO B 1 19 ? 40.108 11.055 3.961 1.00 44.85 19 PRO B N 1
ATOM 2387 C CA . PRO B 1 19 ? 39.177 10.058 3.421 1.00 43.96 19 PRO B CA 1
ATOM 2388 C C . PRO B 1 19 ? 37.952 10.698 2.772 1.00 48.84 19 PRO B C 1
ATOM 2389 O O . PRO B 1 19 ? 37.497 10.233 1.730 1.00 66.37 19 PRO B O 1
ATOM 2393 N N . GLU B 1 20 ? 37.436 11.775 3.370 1.00 56.26 20 GLU B N 1
ATOM 2394 C CA . GLU B 1 20 ? 36.271 12.468 2.808 1.00 47.93 20 GLU B CA 1
ATOM 2395 C C . GLU B 1 20 ? 36.557 13.859 2.234 1.00 53.26 20 GLU B C 1
ATOM 2396 O O . GLU B 1 20 ? 35.633 14.582 1.880 1.00 43.53 20 GLU B O 1
ATOM 2402 N N . ARG B 1 21 ? 37.830 14.228 2.118 1.00 47.19 21 ARG B N 1
ATOM 2403 C CA . ARG B 1 21 ? 38.174 15.535 1.578 1.00 37.75 21 ARG B CA 1
ATOM 2404 C C . ARG B 1 21 ? 37.476 16.641 2.383 1.00 31.38 21 ARG B C 1
ATOM 2405 O O . ARG B 1 21 ? 37.038 17.649 1.827 1.00 41.20 21 ARG B O 1
ATOM 2413 N N . ILE B 1 22 ? 37.375 16.426 3.693 1.00 32.87 22 ILE B N 1
ATOM 2414 C CA . ILE B 1 22 ? 36.762 17.370 4.611 1.00 35.27 22 ILE B CA 1
ATOM 2415 C C . ILE B 1 22 ? 37.798 18.100 5.460 1.00 43.37 22 ILE B C 1
ATOM 2416 O O . ILE B 1 22 ? 38.701 17.489 6.032 1.00 31.30 22 ILE B O 1
ATOM 2421 N N . LEU B 1 23 ? 37.649 19.411 5.554 1.00 36.26 23 LEU B N 1
ATOM 2422 C CA . LEU B 1 23 ? 38.524 20.168 6.416 1.00 35.55 23 LEU B CA 1
ATOM 2423 C C . LEU B 1 23 ? 37.669 20.611 7.598 1.00 26.79 23 LEU B C 1
ATOM 2424 O O . LEU B 1 23 ? 36.618 21.229 7.412 1.00 35.63 23 LEU B O 1
ATOM 2429 N N . PHE B 1 24 ? 38.087 20.252 8.808 1.00 27.05 24 PHE B N 1
ATOM 2430 C CA . PHE B 1 24 ? 37.384 20.692 10.015 1.00 32.99 24 PHE B CA 1
ATOM 2431 C C . PHE B 1 24 ? 38.160 21.877 10.597 1.00 30.98 24 PHE B C 1
ATOM 2432 O O . PHE B 1 24 ? 39.315 21.729 11.018 1.00 29.28 24 PHE B O 1
ATOM 2440 N N . ASP B 1 25 ? 37.501 23.028 10.638 1.00 31.43 25 ASP B N 1
ATOM 2441 C CA . ASP B 1 25 ? 38.089 24.260 11.128 1.00 40.76 25 ASP B CA 1
ATOM 2442 C C . ASP B 1 25 ? 39.140 24.750 10.162 1.00 32.85 25 ASP B C 1
ATOM 2443 O O . ASP B 1 25 ? 39.653 23.995 9.328 1.00 36.53 25 ASP B O 1
ATOM 2448 N N . ALA B 1 26 ? 39.507 26.012 10.283 1.00 31.87 26 ALA B N 1
ATOM 2449 C CA . ALA B 1 26 ? 40.425 26.534 9.291 1.00 28.38 26 ALA B CA 1
ATOM 2450 C C . ALA B 1 26 ? 41.271 27.658 9.876 1.00 36.97 26 ALA B C 1
ATOM 2451 O O . ALA B 1 26 ? 41.230 28.794 9.393 1.00 30.55 26 ALA B O 1
ATOM 2453 N N . GLY B 1 27 ? 42.035 27.320 10.914 1.00 26.16 27 GLY B N 1
ATOM 2454 C CA . GLY B 1 27 ? 42.871 28.293 11.578 1.00 23.19 27 GLY B CA 1
ATOM 2455 C C . GLY B 1 27 ? 43.955 28.732 10.629 1.00 39.49 27 GLY B C 1
ATOM 2456 O O . GLY B 1 27 ? 44.265 28.040 9.649 1.00 23.45 27 GLY B O 1
ATOM 2457 N N . GLU B 1 28 ? 44.568 29.867 10.932 1.00 30.26 28 GLU B N 1
ATOM 2458 C CA . GLU B 1 28 ? 45.603 30.394 10.045 1.00 30.47 28 GLU B CA 1
ATOM 2459 C C . GLU B 1 28 ? 46.722 29.400 9.693 1.00 26.85 28 GLU B C 1
ATOM 2460 O O . GLU B 1 28 ? 47.142 28.594 10.520 1.00 35.87 28 GLU B O 1
ATOM 2466 N N . GLY B 1 29 ? 47.183 29.439 8.441 1.00 23.99 29 GLY B N 1
ATOM 2467 C CA . GLY B 1 29 ? 48.266 28.560 8.017 1.00 21.10 29 GLY B CA 1
ATOM 2468 C C . GLY B 1 29 ? 47.862 27.291 7.265 1.00 28.14 29 GLY B C 1
ATOM 2469 O O . GLY B 1 29 ? 48.708 26.619 6.682 1.00 28.18 29 GLY B O 1
ATOM 2470 N N . VAL B 1 30 ? 46.580 26.943 7.264 1.00 28.91 30 VAL B N 1
ATOM 2471 C CA . VAL B 1 30 ? 46.174 25.727 6.575 1.00 27.86 30 VAL B CA 1
ATOM 2472 C C . VAL B 1 30 ? 46.487 25.710 5.077 1.00 32.31 30 VAL B C 1
ATOM 2473 O O . VAL B 1 30 ? 47.044 24.725 4.589 1.00 31.19 30 VAL B O 1
ATOM 2477 N N . SER B 1 31 ? 46.184 26.775 4.330 1.00 31.36 31 SER B N 1
ATOM 2478 C CA . SER B 1 31 ? 46.520 26.735 2.899 1.00 32.15 31 SER B CA 1
ATOM 2479 C C . SER B 1 31 ? 48.036 26.747 2.706 1.00 38.71 31 SER B C 1
ATOM 2480 O O . SER B 1 31 ? 48.561 26.077 1.803 1.00 27.06 31 SER B O 1
ATOM 2483 N N . THR B 1 32 ? 48.753 27.495 3.549 1.00 28.22 32 THR B N 1
ATOM 2484 C CA . THR B 1 32 ? 50.207 27.521 3.422 1.00 35.90 32 THR B CA 1
ATOM 2485 C C . THR B 1 32 ? 50.772 26.124 3.659 1.00 37.25 32 THR B C 1
ATOM 2486 O O . THR B 1 32 ? 51.585 25.635 2.879 1.00 35.83 32 THR B O 1
ATOM 2490 N N . THR B 1 33 ? 50.325 25.462 4.720 1.00 33.83 33 THR B N 1
ATOM 2491 C CA . THR B 1 33 ? 50.818 24.117 5.003 1.00 34.29 33 THR B CA 1
ATOM 2492 C C . THR B 1 33 ? 50.374 23.073 3.970 1.00 34.75 33 THR B C 1
ATOM 2493 O O . THR B 1 33 ? 51.198 22.355 3.426 1.00 36.48 33 THR B O 1
ATOM 2497 N N . LEU B 1 34 ? 49.078 22.996 3.686 1.00 35.29 34 LEU B N 1
ATOM 2498 C CA . LEU B 1 34 ? 48.575 21.992 2.753 1.00 33.37 34 LEU B CA 1
ATOM 2499 C C . LEU B 1 34 ? 48.835 22.256 1.276 1.00 42.96 34 LEU B C 1
ATOM 2500 O O . LEU B 1 34 ? 48.671 21.372 0.447 1.00 38.31 34 LEU B O 1
ATOM 2505 N N . GLY B 1 35 ? 49.233 23.472 0.936 1.00 45.82 35 GLY B N 1
ATOM 2506 C CA . GLY B 1 35 ? 49.501 23.764 -0.458 1.00 44.89 35 GLY B CA 1
ATOM 2507 C C . GLY B 1 35 ? 48.380 23.393 -1.420 1.00 42.46 35 GLY B C 1
ATOM 2508 O O . GLY B 1 35 ? 47.213 23.671 -1.181 1.00 36.71 35 GLY B O 1
ATOM 2509 N N . SER B 1 36 ? 48.737 22.750 -2.519 1.00 34.01 36 SER B N 1
ATOM 2510 C CA . SER B 1 36 ? 47.761 22.367 -3.533 1.00 36.74 36 SER B CA 1
ATOM 2511 C C . SER B 1 36 ? 46.706 21.359 -3.063 1.00 36.41 36 SER B C 1
ATOM 2512 O O . SER B 1 36 ? 45.722 21.116 -3.766 1.00 43.98 36 SER B O 1
ATOM 2515 N N . LYS B 1 37 ? 46.898 20.765 -1.891 1.00 40.46 37 LYS B N 1
ATOM 2516 C CA . LYS B 1 37 ? 45.888 19.847 -1.388 1.00 41.63 37 LYS B CA 1
ATOM 2517 C C . LYS B 1 37 ? 44.570 20.591 -1.172 1.00 38.89 37 LYS B C 1
ATOM 2518 O O . LYS B 1 37 ? 43.519 19.968 -1.165 1.00 44.37 37 LYS B O 1
ATOM 2524 N N . VAL B 1 38 ? 44.613 21.916 -0.999 1.00 35.66 38 VAL B N 1
ATOM 2525 C CA . VAL B 1 38 ? 43.366 22.643 -0.763 1.00 30.11 38 VAL B CA 1
ATOM 2526 C C . VAL B 1 38 ? 42.431 22.531 -1.953 1.00 36.56 38 VAL B C 1
ATOM 2527 O O . VAL B 1 38 ? 41.230 22.705 -1.801 1.00 34.99 38 VAL B O 1
ATOM 2531 N N . TYR B 1 39 ? 42.986 22.243 -3.131 1.00 46.37 39 TYR B N 1
ATOM 2532 C CA . TYR B 1 39 ? 42.189 22.070 -4.357 1.00 51.83 39 TYR B CA 1
ATOM 2533 C C . TYR B 1 39 ? 41.275 20.862 -4.188 1.00 39.38 39 TYR B C 1
ATOM 2534 O O . TYR B 1 39 ? 40.210 20.784 -4.804 1.00 47.11 39 TYR B O 1
ATOM 2543 N N . ALA B 1 40 ? 41.694 19.926 -3.345 1.00 46.81 40 ALA B N 1
ATOM 2544 C CA . ALA B 1 40 ? 40.943 18.697 -3.108 1.00 49.59 40 ALA B CA 1
ATOM 2545 C C . ALA B 1 40 ? 39.750 18.801 -2.163 1.00 59.94 40 ALA B C 1
ATOM 2546 O O . ALA B 1 40 ? 38.893 17.916 -2.169 1.00 45.68 40 ALA B O 1
ATOM 2548 N N . PHE B 1 41 ? 39.691 19.854 -1.347 1.00 40.81 41 PHE B N 1
ATOM 2549 C CA . PHE B 1 41 ? 38.590 20.011 -0.396 1.00 31.53 41 PHE B CA 1
ATOM 2550 C C . PHE B 1 41 ? 37.217 19.867 -1.045 1.00 29.33 41 PHE B C 1
ATOM 2551 O O . PHE B 1 41 ? 36.938 20.490 -2.060 1.00 34.24 41 PHE B O 1
ATOM 2559 N N . LYS B 1 42 ? 36.367 19.043 -0.443 1.00 33.89 42 LYS B N 1
ATOM 2560 C CA . LYS B 1 42 ? 35.014 18.859 -0.918 1.00 37.76 42 LYS B CA 1
ATOM 2561 C C . LYS B 1 42 ? 34.096 19.559 0.087 1.00 45.52 42 LYS B C 1
ATOM 2562 O O . LYS B 1 42 ? 33.020 20.044 -0.272 1.00 44.97 42 LYS B O 1
ATOM 2568 N N . TYR B 1 43 ? 34.543 19.647 1.338 1.00 36.49 43 TYR B N 1
ATOM 2569 C CA . TYR B 1 43 ? 33.750 20.307 2.374 1.00 31.77 43 TYR B CA 1
ATOM 2570 C C . TYR B 1 43 ? 34.606 20.889 3.487 1.00 42.95 43 TYR B C 1
ATOM 2571 O O . TYR B 1 43 ? 35.713 20.420 3.747 1.00 31.22 43 TYR B O 1
ATOM 2580 N N . VAL B 1 44 ? 34.063 21.915 4.140 1.00 35.95 44 VAL B N 1
ATOM 2581 C CA . VAL B 1 44 ? 34.691 22.521 5.302 1.00 36.83 44 VAL B CA 1
ATOM 2582 C C . VAL B 1 44 ? 33.588 22.608 6.349 1.00 33.37 44 VAL B C 1
ATOM 2583 O O . VAL B 1 44 ? 32.481 23.086 6.066 1.00 34.21 44 VAL B O 1
ATOM 2587 N N . PHE B 1 45 ? 33.888 22.122 7.547 1.00 30.77 45 PHE B N 1
ATOM 2588 C CA . PHE B 1 45 ? 32.953 22.188 8.651 1.00 31.16 45 PHE B CA 1
ATOM 2589 C C . PHE B 1 45 ? 33.642 22.974 9.750 1.00 35.32 45 PHE B C 1
ATOM 2590 O O . PHE B 1 45 ? 34.719 22.584 10.204 1.00 28.35 45 PHE B O 1
ATOM 2598 N N . LEU B 1 46 ? 33.027 24.079 10.162 1.00 30.16 46 LEU B N 1
ATOM 2599 C CA . LEU B 1 46 ? 33.592 24.909 11.227 1.00 45.87 46 LEU B CA 1
ATOM 2600 C C . LEU B 1 46 ? 32.890 24.617 12.551 1.00 29.45 46 LEU B C 1
ATOM 2601 O O . LEU B 1 46 ? 31.662 24.617 12.611 1.00 32.06 46 LEU B O 1
ATOM 2606 N N . THR B 1 47 ? 33.674 24.420 13.603 1.00 33.65 47 THR B N 1
ATOM 2607 C CA . THR B 1 47 ? 33.135 24.145 14.931 1.00 34.00 47 THR B CA 1
ATOM 2608 C C . THR B 1 47 ? 32.676 25.432 15.578 1.00 41.04 47 THR B C 1
ATOM 2609 O O . THR B 1 47 ? 31.822 25.419 16.452 1.00 41.06 47 THR B O 1
ATOM 2613 N N . HIS B 1 48 ? 33.241 26.548 15.131 1.00 36.56 48 HIS B N 1
ATOM 2614 C CA . HIS B 1 48 ? 32.863 27.870 15.615 1.00 35.39 48 HIS B CA 1
ATOM 2615 C C . HIS B 1 48 ? 33.635 28.988 14.911 1.00 37.80 48 HIS B C 1
ATOM 2616 O O . HIS B 1 48 ? 34.389 28.729 13.971 1.00 33.41 48 HIS B O 1
ATOM 2623 N N . GLY B 1 49 ? 33.412 30.220 15.363 1.00 31.90 49 GLY B N 1
ATOM 2624 C CA . GLY B 1 49 ? 33.983 31.390 14.728 1.00 32.78 49 GLY B CA 1
ATOM 2625 C C . GLY B 1 49 ? 35.076 32.206 15.385 1.00 32.96 49 GLY B C 1
ATOM 2626 O O . GLY B 1 49 ? 35.287 33.348 14.989 1.00 35.93 49 GLY B O 1
ATOM 2627 N N . HIS B 1 50 ? 35.767 31.648 16.368 1.00 30.86 50 HIS B N 1
ATOM 2628 C CA . HIS B 1 50 ? 36.871 32.357 16.995 1.00 31.35 50 HIS B CA 1
ATOM 2629 C C . HIS B 1 50 ? 38.004 32.414 15.979 1.00 45.39 50 HIS B C 1
ATOM 2630 O O . HIS B 1 50 ? 38.207 31.479 15.197 1.00 31.61 50 HIS B O 1
ATOM 2637 N N . VAL B 1 51 ? 38.769 33.498 16.023 1.00 28.58 51 VAL B N 1
ATOM 2638 C CA . VAL B 1 51 ? 39.855 33.714 15.071 1.00 22.27 51 VAL B CA 1
ATOM 2639 C C . VAL B 1 51 ? 40.759 32.519 14.819 1.00 25.39 51 VAL B C 1
ATOM 2640 O O . VAL B 1 51 ? 41.055 32.220 13.658 1.00 30.03 51 VAL B O 1
ATOM 2644 N N . ASP B 1 52 ? 41.173 31.817 15.877 1.00 27.24 52 ASP B N 1
ATOM 2645 C CA . ASP B 1 52 ? 42.064 30.653 15.720 1.00 28.21 52 ASP B CA 1
ATOM 2646 C C . ASP B 1 52 ? 41.482 29.419 15.034 1.00 25.24 52 ASP B C 1
ATOM 2647 O O . ASP B 1 52 ? 42.192 28.448 14.769 1.00 28.61 52 ASP B O 1
ATOM 2652 N N . HIS B 1 53 ? 40.195 29.481 14.720 1.00 24.29 53 HIS B N 1
ATOM 2653 C CA . HIS B 1 53 ? 39.534 28.390 14.020 1.00 25.99 53 HIS B CA 1
ATOM 2654 C C . HIS B 1 53 ? 39.036 28.792 12.634 1.00 35.84 53 HIS B C 1
ATOM 2655 O O . HIS B 1 53 ? 38.539 27.938 11.888 1.00 29.08 53 HIS B O 1
ATOM 2662 N N . ILE B 1 54 ? 39.162 30.071 12.271 1.00 27.22 54 ILE B N 1
ATOM 2663 C CA . ILE B 1 54 ? 38.660 30.482 10.959 1.00 25.57 54 ILE B CA 1
ATOM 2664 C C . ILE B 1 54 ? 39.520 31.423 10.110 1.00 28.55 54 ILE B C 1
ATOM 2665 O O . ILE B 1 54 ? 39.240 31.575 8.926 1.00 26.02 54 ILE B O 1
ATOM 2670 N N . ALA B 1 55 ? 40.547 32.037 10.700 1.00 23.86 55 ALA B N 1
ATOM 2671 C CA . ALA B 1 55 ? 41.368 33.017 9.981 1.00 30.57 55 ALA B CA 1
ATOM 2672 C C . ALA B 1 55 ? 42.042 32.496 8.718 1.00 32.93 55 ALA B C 1
ATOM 2673 O O . ALA B 1 55 ? 42.368 33.284 7.830 1.00 36.74 55 ALA B O 1
ATOM 2675 N N . GLY B 1 56 ? 42.236 31.182 8.636 1.00 24.31 56 GLY B N 1
ATOM 2676 C CA . GLY B 1 56 ? 42.847 30.577 7.454 1.00 17.57 56 GLY B CA 1
ATOM 2677 C C . GLY B 1 56 ? 41.900 30.343 6.290 1.00 22.64 56 GLY B C 1
ATOM 2678 O O . GLY B 1 56 ? 42.329 29.922 5.204 1.00 30.08 56 GLY B O 1
ATOM 2679 N N . LEU B 1 57 ? 40.612 30.600 6.501 1.00 26.62 57 LEU B N 1
ATOM 2680 C CA . LEU B 1 57 ? 39.616 30.363 5.462 1.00 27.41 57 LEU B CA 1
ATOM 2681 C C . LEU B 1 57 ? 39.809 31.225 4.222 1.00 35.09 57 LEU B C 1
ATOM 2682 O O . LEU B 1 57 ? 39.636 30.761 3.093 1.00 28.09 57 LEU B O 1
ATOM 2687 N N . TRP B 1 58 ? 40.183 32.480 4.425 1.00 28.00 58 TRP B N 1
ATOM 2688 C CA . TRP B 1 58 ? 40.391 33.388 3.295 1.00 27.67 58 TRP B CA 1
ATOM 2689 C C . TRP B 1 58 ? 41.470 32.792 2.411 1.00 24.96 58 TRP B C 1
ATOM 2690 O O . TRP B 1 58 ? 41.313 32.714 1.198 1.00 30.33 58 TRP B O 1
ATOM 2701 N N . GLY B 1 59 ? 42.559 32.361 3.031 1.00 22.82 59 GLY B N 1
ATOM 2702 C CA . GLY B 1 59 ? 43.658 31.782 2.290 1.00 20.30 59 GLY B CA 1
ATOM 2703 C C . GLY B 1 59 ? 43.211 30.580 1.457 1.00 37.78 59 GLY B C 1
ATOM 2704 O O . GLY B 1 59 ? 43.584 30.449 0.291 1.00 26.40 59 GLY B O 1
ATOM 2705 N N . VAL B 1 60 ? 42.413 29.693 2.052 1.00 30.00 60 VAL B N 1
ATOM 2706 C CA . VAL B 1 60 ? 41.902 28.511 1.335 1.00 28.79 60 VAL B CA 1
ATOM 2707 C C . VAL B 1 60 ? 41.128 28.837 0.045 1.00 27.56 60 VAL B C 1
ATOM 2708 O O . VAL B 1 60 ? 41.421 28.284 -1.015 1.00 28.20 60 VAL B O 1
ATOM 2712 N N . VAL B 1 61 ? 40.161 29.743 0.113 1.00 26.14 61 VAL B N 1
ATOM 2713 C CA . VAL B 1 61 ? 39.387 30.051 -1.094 1.00 24.94 61 VAL B CA 1
ATOM 2714 C C . VAL B 1 61 ? 40.152 30.889 -2.081 1.00 33.90 61 VAL B C 1
ATOM 2715 O O . VAL B 1 61 ? 39.906 30.822 -3.280 1.00 32.29 61 VAL B O 1
ATOM 2719 N N . ASN B 1 62 ? 41.088 31.685 -1.585 1.00 25.93 62 ASN B N 1
ATOM 2720 C CA . ASN B 1 62 ? 41.885 32.505 -2.467 1.00 28.81 62 ASN B CA 1
ATOM 2721 C C . ASN B 1 62 ? 42.751 31.583 -3.334 1.00 32.36 62 ASN B C 1
ATOM 2722 O O . ASN B 1 62 ? 42.778 31.714 -4.558 1.00 36.05 62 ASN B O 1
ATOM 2727 N N . ILE B 1 63 ? 43.461 30.662 -2.693 1.00 25.05 63 ILE B N 1
ATOM 2728 C CA . ILE B 1 63 ? 44.309 29.720 -3.408 1.00 28.92 63 ILE B CA 1
ATOM 2729 C C . ILE B 1 63 ? 43.473 28.822 -4.337 1.00 49.91 63 ILE B C 1
ATOM 2730 O O . ILE B 1 63 ? 43.843 28.580 -5.486 1.00 31.93 63 ILE B O 1
ATOM 2735 N N . ARG B 1 64 ? 42.335 28.343 -3.851 1.00 32.59 64 ARG B N 1
ATOM 2736 C CA . ARG B 1 64 ? 41.487 27.488 -4.672 1.00 37.38 64 ARG B CA 1
ATOM 2737 C C . ARG B 1 64 ? 41.030 28.205 -5.915 1.00 36.94 64 ARG B C 1
ATOM 2738 O O . ARG B 1 64 ? 41.000 27.625 -6.970 1.00 29.62 64 ARG B O 1
ATOM 2746 N N . ASN B 1 65 ? 40.668 29.474 -5.790 1.00 30.54 65 ASN B N 1
ATOM 2747 C CA . ASN B 1 65 ? 40.156 30.197 -6.935 1.00 41.15 65 ASN B CA 1
ATOM 2748 C C . ASN B 1 65 ? 41.180 30.486 -8.017 1.00 55.54 65 ASN B C 1
ATOM 2749 O O . ASN B 1 65 ? 40.846 30.471 -9.199 1.00 49.60 65 ASN B O 1
ATOM 2754 N N . ASN B 1 66 ? 42.426 30.722 -7.622 1.00 50.18 66 ASN B N 1
ATOM 2755 C CA . ASN B 1 66 ? 43.483 31.067 -8.572 1.00 56.84 66 ASN B CA 1
ATOM 2756 C C . ASN B 1 66 ? 43.816 29.986 -9.612 1.00 58.83 66 ASN B C 1
ATOM 2757 O O . ASN B 1 66 ? 43.739 28.785 -9.338 1.00 70.00 66 ASN B O 1
ATOM 2762 N N . GLU B 1 72 ? 34.960 22.269 -9.575 1.00 106.77 72 GLU B N 1
ATOM 2763 C CA . GLU B 1 72 ? 35.113 23.712 -9.453 1.00 95.61 72 GLU B CA 1
ATOM 2764 C C . GLU B 1 72 ? 33.843 24.417 -9.005 1.00 81.86 72 GLU B C 1
ATOM 2765 O O . GLU B 1 72 ? 33.757 25.642 -9.073 1.00 95.92 72 GLU B O 1
ATOM 2771 N N . LYS B 1 73 ? 32.846 23.651 -8.572 1.00 83.10 73 LYS B N 1
ATOM 2772 C CA . LYS B 1 73 ? 31.617 24.259 -8.073 1.00 63.79 73 LYS B CA 1
ATOM 2773 C C . LYS B 1 73 ? 32.060 24.914 -6.776 1.00 33.94 73 LYS B C 1
ATOM 2774 O O . LYS B 1 73 ? 33.044 24.487 -6.168 1.00 35.59 73 LYS B O 1
ATOM 2780 N N . PRO B 1 74 ? 31.344 25.944 -6.330 1.00 35.10 74 PRO B N 1
ATOM 2781 C CA . PRO B 1 74 ? 31.759 26.592 -5.079 1.00 34.34 74 PRO B CA 1
ATOM 2782 C C . PRO B 1 74 ? 31.946 25.636 -3.915 1.00 42.10 74 PRO B C 1
ATOM 2783 O O . PRO B 1 74 ? 31.212 24.666 -3.759 1.00 36.87 74 PRO B O 1
ATOM 2787 N N . LEU B 1 75 ? 32.963 25.896 -3.109 1.00 33.23 75 LEU B N 1
ATOM 2788 C CA . LEU B 1 75 ? 33.249 25.057 -1.963 1.00 30.74 75 LEU B CA 1
ATOM 2789 C C . LEU B 1 75 ? 32.168 25.304 -0.905 1.00 33.76 75 LEU B C 1
ATOM 2790 O O . LEU B 1 75 ? 31.813 26.444 -0.632 1.00 29.66 75 LEU B O 1
ATOM 2795 N N . ASP B 1 76 ? 31.626 24.231 -0.339 1.00 29.51 76 ASP B N 1
ATOM 2796 C CA . ASP B 1 76 ? 30.588 24.362 0.683 1.00 30.17 76 ASP B CA 1
ATOM 2797 C C . ASP B 1 76 ? 31.188 24.456 2.085 1.00 34.98 76 ASP B C 1
ATOM 2798 O O . ASP B 1 76 ? 31.924 23.574 2.501 1.00 35.01 76 ASP B O 1
ATOM 2803 N N . VAL B 1 77 ? 30.835 25.513 2.808 1.00 29.42 77 VAL B N 1
ATOM 2804 C CA . VAL B 1 77 ? 31.339 25.753 4.161 1.00 31.72 77 VAL B CA 1
ATOM 2805 C C . VAL B 1 77 ? 30.196 25.741 5.170 1.00 29.08 77 VAL B C 1
ATOM 2806 O O . VAL B 1 77 ? 29.301 26.589 5.124 1.00 34.46 77 VAL B O 1
ATOM 2810 N N . PHE B 1 78 ? 30.223 24.768 6.072 1.00 27.07 78 PHE B N 1
ATOM 2811 C CA . PHE B 1 78 ? 29.172 24.632 7.076 1.00 26.67 78 PHE B CA 1
ATOM 2812 C C . PHE B 1 78 ? 29.675 25.133 8.406 1.00 26.46 78 PHE B C 1
ATOM 2813 O O . PHE B 1 78 ? 30.844 24.967 8.744 1.00 34.73 78 PHE B O 1
ATOM 2821 N N . TYR B 1 79 ? 28.770 25.735 9.163 1.00 29.83 79 TYR B N 1
ATOM 2822 C CA . TYR B 1 79 ? 29.138 26.293 10.442 1.00 29.95 79 TYR B CA 1
ATOM 2823 C C . TYR B 1 79 ? 27.893 26.288 11.331 1.00 37.90 79 TYR B C 1
ATOM 2824 O O . TYR B 1 79 ? 26.791 26.049 10.849 1.00 33.03 79 TYR B O 1
ATOM 2833 N N . PRO B 1 80 ? 28.052 26.549 12.639 1.00 29.88 80 PRO B N 1
ATOM 2834 C CA . PRO B 1 80 ? 26.891 26.555 13.536 1.00 33.33 80 PRO B CA 1
ATOM 2835 C C . PRO B 1 80 ? 25.901 27.690 13.264 1.00 34.46 80 PRO B C 1
ATOM 2836 O O . PRO B 1 80 ? 26.280 28.858 13.205 1.00 37.23 80 PRO B O 1
ATOM 2840 N N . GLU B 1 81 ? 24.630 27.355 13.100 1.00 35.54 81 GLU B N 1
ATOM 2841 C CA . GLU B 1 81 ? 23.624 28.390 12.875 1.00 37.77 81 GLU B CA 1
ATOM 2842 C C . GLU B 1 81 ? 23.718 29.376 14.039 1.00 44.46 81 GLU B C 1
ATOM 2843 O O . GLU B 1 81 ? 23.866 28.976 15.190 1.00 37.34 81 GLU B O 1
ATOM 2849 N N . GLY B 1 82 ? 23.656 30.665 13.735 1.00 43.66 82 GLY B N 1
ATOM 2850 C CA . GLY B 1 82 ? 23.745 31.659 14.781 1.00 43.41 82 GLY B CA 1
ATOM 2851 C C . GLY B 1 82 ? 25.136 32.226 14.999 1.00 46.36 82 GLY B C 1
ATOM 2852 O O . GLY B 1 82 ? 25.279 33.299 15.574 1.00 48.99 82 GLY B O 1
ATOM 2853 N N . ASN B 1 83 ? 26.173 31.532 14.538 1.00 35.78 83 ASN B N 1
ATOM 2854 C CA . ASN B 1 83 ? 27.522 32.042 14.743 1.00 33.15 83 ASN B CA 1
ATOM 2855 C C . ASN B 1 83 ? 27.797 33.292 13.902 1.00 47.99 83 ASN B C 1
ATOM 2856 O O . ASN B 1 83 ? 28.148 33.208 12.719 1.00 36.05 83 ASN B O 1
ATOM 2861 N N . ARG B 1 84 ? 27.650 34.455 14.525 1.00 36.52 84 ARG B N 1
ATOM 2862 C CA . ARG B 1 84 ? 27.847 35.717 13.828 1.00 42.31 84 ARG B CA 1
ATOM 2863 C C . ARG B 1 84 ? 29.271 35.935 13.333 1.00 34.96 84 ARG B C 1
ATOM 2864 O O . ARG B 1 84 ? 29.483 36.510 12.268 1.00 36.75 84 ARG B O 1
ATOM 2872 N N . ALA B 1 85 ? 30.243 35.470 14.107 1.00 30.53 85 ALA B N 1
ATOM 2873 C CA . ALA B 1 85 ? 31.630 35.630 13.738 1.00 41.08 85 ALA B CA 1
ATOM 2874 C C . ALA B 1 85 ? 31.925 34.974 12.392 1.00 38.31 85 ALA B C 1
ATOM 2875 O O . ALA B 1 85 ? 32.680 35.523 11.608 1.00 29.59 85 ALA B O 1
ATOM 2877 N N . VAL B 1 86 ? 31.352 33.800 12.124 1.00 39.92 86 VAL B N 1
ATOM 2878 C CA . VAL B 1 86 ? 31.601 33.130 10.841 1.00 35.08 86 VAL B CA 1
ATOM 2879 C C . VAL B 1 86 ? 30.951 33.941 9.719 1.00 28.41 86 VAL B C 1
ATOM 2880 O O . VAL B 1 86 ? 31.521 34.130 8.649 1.00 30.84 86 VAL B O 1
ATOM 2884 N N . GLU B 1 87 ? 29.742 34.411 9.976 1.00 27.28 87 GLU B N 1
ATOM 2885 C CA . GLU B 1 87 ? 29.014 35.189 8.990 1.00 30.83 87 GLU B CA 1
ATOM 2886 C C . GLU B 1 87 ? 29.717 36.491 8.665 1.00 43.60 87 GLU B C 1
ATOM 2887 O O . GLU B 1 87 ? 29.842 36.868 7.498 1.00 34.72 87 GLU B O 1
ATOM 2893 N N . GLU B 1 88 ? 30.186 37.179 9.696 1.00 39.09 88 GLU B N 1
ATOM 2894 C CA . GLU B 1 88 ? 30.866 38.450 9.493 1.00 32.82 88 GLU B CA 1
ATOM 2895 C C . GLU B 1 88 ? 32.160 38.292 8.721 1.00 19.56 88 GLU B C 1
ATOM 2896 O O . GLU B 1 88 ? 32.499 39.118 7.892 1.00 27.17 88 GLU B O 1
ATOM 2902 N N . TYR B 1 89 ? 32.908 37.246 9.029 1.00 23.69 89 TYR B N 1
ATOM 2903 C CA . TYR B 1 89 ? 34.172 37.046 8.354 1.00 24.30 89 TYR B CA 1
ATOM 2904 C C . TYR B 1 89 ? 33.963 36.601 6.892 1.00 31.85 89 TYR B C 1
ATOM 2905 O O . TYR B 1 89 ? 34.629 37.113 5.992 1.00 31.27 89 TYR B O 1
ATOM 2914 N N . THR B 1 90 ? 33.035 35.673 6.645 1.00 32.00 90 THR B N 1
ATOM 2915 C CA . THR B 1 90 ? 32.803 35.217 5.258 1.00 29.50 90 THR B CA 1
ATOM 2916 C C . THR B 1 90 ? 32.203 36.367 4.437 1.00 28.02 90 THR B C 1
ATOM 2917 O O . THR B 1 90 ? 32.503 36.523 3.263 1.00 33.09 90 THR B O 1
ATOM 2921 N N . GLU B 1 91 ? 31.389 37.200 5.073 1.00 30.84 91 GLU B N 1
ATOM 2922 C CA . GLU B 1 91 ? 30.813 38.352 4.389 1.00 28.34 91 GLU B CA 1
ATOM 2923 C C . GLU B 1 91 ? 31.937 39.309 4.039 1.00 38.40 91 GLU B C 1
ATOM 2924 O O . GLU B 1 91 ? 31.955 39.858 2.935 1.00 30.87 91 GLU B O 1
ATOM 2930 N N . PHE B 1 92 ? 32.879 39.516 4.956 1.00 30.85 92 PHE B N 1
ATOM 2931 C CA . PHE B 1 92 ? 34.016 40.385 4.636 1.00 29.90 92 PHE B CA 1
ATOM 2932 C C . PHE B 1 92 ? 34.814 39.825 3.461 1.00 28.03 92 PHE B C 1
ATOM 2933 O O . PHE B 1 92 ? 35.242 40.570 2.576 1.00 34.28 92 PHE B O 1
ATOM 2941 N N . ILE B 1 93 ? 35.063 38.524 3.456 1.00 25.65 93 ILE B N 1
ATOM 2942 C CA . ILE B 1 93 ? 35.856 37.946 2.368 1.00 28.97 93 ILE B CA 1
ATOM 2943 C C . ILE B 1 93 ? 35.229 38.221 0.984 1.00 28.50 93 ILE B C 1
ATOM 2944 O O . ILE B 1 93 ? 35.916 38.620 0.036 1.00 29.76 93 ILE B O 1
ATOM 2949 N N . LYS B 1 94 ? 33.926 38.014 0.888 1.00 29.87 94 LYS B N 1
ATOM 2950 C CA . LYS B 1 94 ? 33.193 38.214 -0.364 1.00 36.16 94 LYS B CA 1
ATOM 2951 C C . LYS B 1 94 ? 32.983 39.667 -0.750 1.00 35.40 94 LYS B C 1
ATOM 2952 O O . LYS B 1 94 ? 33.031 40.027 -1.926 1.00 34.50 94 LYS B O 1
ATOM 2958 N N . ARG B 1 95 ? 32.711 40.503 0.237 1.00 28.24 95 ARG B N 1
ATOM 2959 C CA . ARG B 1 95 ? 32.490 41.893 -0.056 1.00 35.63 95 ARG B CA 1
ATOM 2960 C C . ARG B 1 95 ? 33.785 42.537 -0.487 1.00 44.70 95 ARG B C 1
ATOM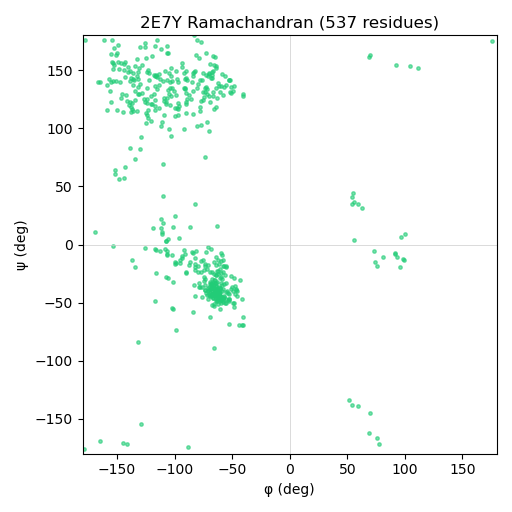 2961 O O . ARG B 1 95 ? 33.787 43.306 -1.446 1.00 32.63 95 ARG B O 1
ATOM 2969 N N . ALA B 1 96 ? 34.886 42.188 0.183 1.00 29.47 96 ALA B N 1
ATOM 2970 C CA . ALA B 1 96 ? 36.183 42.802 -0.106 1.00 37.15 96 ALA B CA 1
ATOM 2971 C C . ALA B 1 96 ? 36.924 42.215 -1.276 1.00 35.66 96 ALA B C 1
ATOM 2972 O O . ALA B 1 96 ? 37.825 42.854 -1.810 1.00 34.52 96 ALA B O 1
ATOM 2974 N N . ASN B 1 97 ? 36.560 41.002 -1.677 1.00 30.78 97 ASN B N 1
ATOM 2975 C CA . ASN B 1 97 ? 37.237 40.351 -2.791 1.00 27.14 97 ASN B CA 1
ATOM 2976 C C . ASN B 1 97 ? 36.207 39.832 -3.798 1.00 32.79 97 ASN B C 1
ATOM 2977 O O . ASN B 1 97 ? 35.861 38.663 -3.789 1.00 31.13 97 ASN B O 1
ATOM 2982 N N . PRO B 1 98 ? 35.718 40.712 -4.680 1.00 36.20 98 PRO B N 1
ATOM 2983 C CA . PRO B 1 98 ? 34.715 40.397 -5.714 1.00 33.87 98 PRO B CA 1
ATOM 2984 C C . PRO B 1 98 ? 35.017 39.109 -6.474 1.00 29.69 98 PRO B C 1
ATOM 2985 O O . PRO B 1 98 ? 34.134 38.325 -6.774 1.00 36.24 98 PRO B O 1
ATOM 2989 N N . ASP B 1 99 ? 36.284 38.886 -6.773 1.00 29.93 99 ASP B N 1
ATOM 2990 C CA . ASP B 1 99 ? 36.673 37.696 -7.501 1.00 29.52 99 ASP B CA 1
ATOM 2991 C C . ASP B 1 99 ? 36.447 36.383 -6.756 1.00 36.74 99 ASP B C 1
ATOM 2992 O O . ASP B 1 99 ? 36.484 35.329 -7.376 1.00 33.67 99 ASP B O 1
ATOM 2997 N N . LEU B 1 100 ? 36.215 36.431 -5.441 1.00 25.61 100 LEU B N 1
ATOM 2998 C CA . LEU B 1 100 ? 36.020 35.190 -4.656 1.00 31.06 100 LEU B CA 1
ATOM 2999 C C . LEU B 1 100 ? 34.568 35.060 -4.234 1.00 30.03 100 LEU B C 1
ATOM 3000 O O . LEU B 1 100 ? 34.148 34.075 -3.623 1.00 31.65 100 LEU B O 1
ATOM 3005 N N . ARG B 1 101 ? 33.804 36.079 -4.573 1.00 26.07 101 ARG B N 1
ATOM 3006 C CA . ARG B 1 101 ? 32.402 36.153 -4.242 1.00 24.33 101 ARG B CA 1
ATOM 3007 C C . ARG B 1 101 ? 31.573 34.906 -4.569 1.00 43.60 101 ARG B C 1
ATOM 3008 O O . ARG B 1 101 ? 30.595 34.614 -3.883 1.00 37.35 101 ARG B O 1
ATOM 3016 N N . PHE B 1 102 ? 31.966 34.145 -5.585 1.00 29.68 102 PHE B N 1
ATOM 3017 C CA . PHE B 1 102 ? 31.188 32.965 -5.959 1.00 34.47 102 PHE B CA 1
ATOM 3018 C C . PHE B 1 102 ? 31.979 31.699 -5.822 1.00 35.38 102 PHE B C 1
ATOM 3019 O O . PHE B 1 102 ? 31.559 30.644 -6.283 1.00 38.31 102 PHE B O 1
ATOM 3027 N N . SER B 1 103 ? 33.106 31.799 -5.134 1.00 30.32 103 SER B N 1
ATOM 3028 C CA . SER B 1 103 ? 34.013 30.673 -4.935 1.00 31.17 103 SER B CA 1
ATOM 3029 C C . SER B 1 103 ? 33.636 29.716 -3.802 1.00 32.27 103 SER B C 1
ATOM 3030 O O . SER B 1 103 ? 34.143 28.600 -3.725 1.00 27.70 103 SER B O 1
ATOM 3033 N N . PHE B 1 104 ? 32.767 30.152 -2.902 1.00 31.22 104 PHE B N 1
ATOM 3034 C CA . PHE B 1 104 ? 32.388 29.278 -1.813 1.00 27.75 104 PHE B CA 1
ATOM 3035 C C . PHE B 1 104 ? 31.024 29.703 -1.317 1.00 27.23 104 PHE B C 1
ATOM 3036 O O . PHE B 1 104 ? 30.547 30.808 -1.640 1.00 30.96 104 PHE B O 1
ATOM 3044 N N . ASN B 1 105 ? 30.387 28.822 -0.551 1.00 30.95 105 ASN B N 1
ATOM 3045 C CA . ASN B 1 105 ? 29.072 29.123 -0.008 1.00 28.29 105 ASN B CA 1
ATOM 3046 C C . ASN B 1 105 ? 29.032 28.693 1.443 1.00 32.57 105 ASN B C 1
ATOM 3047 O O . ASN B 1 105 ? 29.620 27.678 1.805 1.00 33.76 105 ASN B O 1
ATOM 3052 N N . VAL B 1 106 ? 28.358 29.468 2.284 1.00 31.68 106 VAL B N 1
ATOM 3053 C CA . VAL B 1 106 ? 28.286 29.120 3.697 1.00 39.33 106 VAL B CA 1
ATOM 3054 C C . VAL B 1 106 ? 26.906 28.573 4.004 1.00 39.50 106 VAL B C 1
ATOM 3055 O O . VAL B 1 106 ? 25.908 28.986 3.403 1.00 39.96 106 VAL B O 1
ATOM 3059 N N . HIS B 1 107 ? 26.856 27.640 4.946 1.00 28.90 107 HIS B N 1
ATOM 3060 C CA . HIS B 1 107 ? 25.601 26.982 5.282 1.00 37.91 107 HIS B CA 1
ATOM 3061 C C . HIS B 1 107 ? 25.454 26.833 6.769 1.00 30.89 107 HIS B C 1
ATOM 3062 O O . HIS B 1 107 ? 26.225 26.111 7.389 1.00 30.23 107 HIS B O 1
ATOM 3069 N N . PRO B 1 108 ? 24.470 27.520 7.369 1.00 34.60 108 PRO B N 1
ATOM 3070 C CA . PRO B 1 108 ? 24.348 27.341 8.818 1.00 33.05 108 PRO B CA 1
ATOM 3071 C C . PRO B 1 108 ? 23.689 25.988 9.032 1.00 40.98 108 PRO B C 1
ATOM 3072 O O . PRO B 1 108 ? 22.812 25.605 8.260 1.00 37.90 108 PRO B O 1
ATOM 3076 N N . LEU B 1 109 ? 24.131 25.267 10.056 1.00 32.61 109 LEU B N 1
ATOM 3077 C CA . LEU B 1 109 ? 23.557 23.966 10.402 1.00 40.04 109 LEU B CA 1
ATOM 3078 C C . LEU B 1 109 ? 22.925 24.047 11.783 1.00 42.03 109 LEU B C 1
ATOM 3079 O O . LEU B 1 109 ? 23.413 24.761 12.667 1.00 48.52 109 LEU B O 1
ATOM 3084 N N . LYS B 1 110 ? 21.839 23.308 11.974 1.00 43.42 110 LYS B N 1
ATOM 3085 C CA . LYS B 1 110 ? 21.179 23.270 13.278 1.00 38.93 110 LYS B CA 1
ATOM 3086 C C . LYS B 1 110 ? 21.777 22.069 13.997 1.00 34.05 110 LYS B C 1
ATOM 3087 O O . LYS B 1 110 ? 22.309 21.163 13.348 1.00 38.94 110 LYS B O 1
ATOM 3093 N N . GLU B 1 111 ? 21.739 22.049 15.321 1.00 39.71 111 GLU B N 1
ATOM 3094 C CA . GLU B 1 111 ? 22.284 20.889 16.011 1.00 55.56 111 GLU B CA 1
ATOM 3095 C C . GLU B 1 111 ? 21.580 19.619 15.520 1.00 50.48 111 GLU B C 1
ATOM 3096 O O . GLU B 1 111 ? 20.361 19.595 15.367 1.00 53.42 111 GLU B O 1
ATOM 3102 N N . GLY B 1 112 ? 22.357 18.577 15.250 1.00 53.64 112 GLY B N 1
ATOM 3103 C CA . GLY B 1 112 ? 21.788 17.321 14.793 1.00 41.60 112 GLY B CA 1
ATOM 3104 C C . GLY B 1 112 ? 21.464 17.275 13.323 1.00 52.78 112 GLY B C 1
ATOM 3105 O O . GLY B 1 112 ? 21.160 16.213 12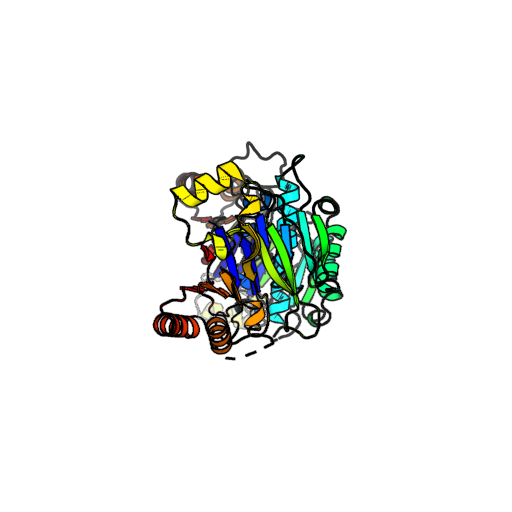.788 1.00 52.94 112 GLY B O 1
ATOM 3106 N N . GLU B 1 113 ? 21.521 18.416 12.648 1.00 47.44 113 GLU B N 1
ATOM 3107 C CA . GLU B 1 113 ? 21.219 18.408 11.231 1.00 40.28 113 GLU B CA 1
ATOM 3108 C C . GLU B 1 113 ? 22.294 17.680 10.419 1.00 60.04 113 GLU B C 1
ATOM 3109 O O . GLU B 1 113 ? 23.464 18.047 10.434 1.00 49.09 113 GLU B O 1
ATOM 3115 N N . ARG B 1 114 ? 21.877 16.656 9.686 1.00 45.88 114 ARG B N 1
ATOM 3116 C CA . ARG B 1 114 ? 22.794 15.856 8.894 1.00 43.28 114 ARG B CA 1
ATOM 3117 C C . ARG B 1 114 ? 23.129 16.390 7.526 1.00 41.39 114 ARG B C 1
ATOM 3118 O O . ARG B 1 114 ? 22.290 16.982 6.835 1.00 44.51 114 ARG B O 1
ATOM 3126 N N . VAL B 1 115 ? 24.372 16.149 7.128 1.00 39.09 115 VAL B N 1
ATOM 3127 C CA . VAL B 1 115 ? 24.827 16.550 5.816 1.00 47.92 115 VAL B CA 1
ATOM 3128 C C . VAL B 1 115 ? 25.347 15.267 5.216 1.00 64.82 115 VAL B C 1
ATOM 3129 O O . VAL B 1 115 ? 26.409 14.783 5.611 1.00 39.57 115 VAL B O 1
ATOM 3133 N N . PHE B 1 116 ? 24.567 14.691 4.303 1.00 67.20 116 PHE B N 1
ATOM 3134 C CA . PHE B 1 116 ? 24.964 13.459 3.644 1.00 57.39 116 PHE B CA 1
ATOM 3135 C C . PHE B 1 116 ? 26.043 13.778 2.659 1.00 41.99 116 PHE B C 1
ATOM 3136 O O . PHE B 1 116 ? 25.936 14.750 1.928 1.00 50.28 116 PHE B O 1
ATOM 3144 N N . LEU B 1 117 ? 27.094 12.967 2.646 1.00 47.09 117 LEU B N 1
ATOM 3145 C CA . LEU B 1 117 ? 28.196 13.195 1.738 1.00 41.26 117 LEU B CA 1
ATOM 3146 C C . LEU B 1 117 ? 27.976 12.441 0.437 1.00 49.37 117 LEU B C 1
ATOM 3147 O O . LEU B 1 117 ? 27.597 11.271 0.445 1.00 73.57 117 LEU B O 1
ATOM 3152 N N . ARG B 1 118 ? 28.210 13.130 -0.675 1.00 76.51 118 ARG B N 1
ATOM 3153 C CA . ARG B 1 118 ? 28.056 12.556 -2.006 1.00 79.07 118 ARG B CA 1
ATOM 3154 C C . ARG B 1 118 ? 28.562 11.129 -2.086 1.00 80.34 118 ARG B C 1
ATOM 3155 O O . ARG B 1 118 ? 27.791 10.210 -2.361 1.00 97.42 118 ARG B O 1
ATOM 3163 N N . ASN B 1 119 ? 29.859 10.948 -1.844 1.00 80.66 119 ASN B N 1
ATOM 3164 C CA . ASN B 1 119 ? 30.462 9.626 -1.925 1.00 94.08 119 ASN B CA 1
ATOM 3165 C C . ASN B 1 119 ? 30.441 9.295 -3.418 1.00 118.20 119 ASN B C 1
ATOM 3166 O O . ASN B 1 119 ? 30.609 10.183 -4.255 1.00 125.09 119 ASN B O 1
ATOM 3171 N N . ALA B 1 120 ? 30.234 8.026 -3.750 1.00 127.93 120 ALA B N 1
ATOM 3172 C CA . ALA B 1 120 ? 30.166 7.601 -5.142 1.00 120.52 120 ALA B CA 1
ATOM 3173 C C . ALA B 1 120 ? 28.686 7.465 -5.481 1.00 115.62 120 ALA B C 1
ATOM 3174 O O . ALA B 1 120 ? 28.303 6.732 -6.393 1.00 115.91 120 ALA B O 1
ATOM 3176 N N . GLY B 1 121 ? 27.863 8.189 -4.730 1.00 101.60 121 GLY B N 1
ATOM 3177 C CA . GLY B 1 121 ? 26.428 8.137 -4.923 1.00 78.69 121 GLY B CA 1
ATOM 3178 C C . GLY B 1 121 ? 25.816 7.221 -3.878 1.00 76.81 121 GLY B C 1
ATOM 3179 O O . GLY B 1 121 ? 24.631 6.903 -3.933 1.00 74.02 121 GLY B O 1
ATOM 3180 N N . GLY B 1 122 ? 26.622 6.803 -2.908 1.00 55.32 122 GLY B N 1
ATOM 3181 C CA . GLY B 1 122 ? 26.121 5.910 -1.885 1.00 59.19 122 GLY B CA 1
ATOM 3182 C C . GLY B 1 122 ? 25.395 6.604 -0.756 1.00 68.47 122 GLY B C 1
ATOM 3183 O O . GLY B 1 122 ? 24.421 6.082 -0.210 1.00 63.46 122 GLY B O 1
ATOM 3184 N N . PHE B 1 123 ? 25.859 7.794 -0.408 1.00 51.64 123 PHE B N 1
ATOM 3185 C CA . PHE B 1 123 ? 25.254 8.540 0.684 1.00 56.61 123 PHE B CA 1
ATOM 3186 C C . PHE B 1 123 ? 25.218 7.673 1.918 1.00 49.01 123 PHE B C 1
ATOM 3187 O O . PHE B 1 123 ? 24.299 7.752 2.730 1.00 59.62 123 PHE B O 1
ATOM 3195 N N . LYS B 1 124 ? 26.249 6.850 2.049 1.00 41.17 124 LYS B N 1
ATOM 3196 C CA . LYS B 1 124 ? 26.385 5.957 3.182 1.00 58.56 124 LYS B CA 1
ATOM 3197 C C . LYS B 1 124 ? 26.983 6.721 4.360 1.00 59.08 124 LYS B C 1
ATOM 3198 O O . LYS B 1 124 ? 26.824 6.325 5.514 1.00 67.12 124 LYS B O 1
ATOM 3204 N N . ARG B 1 125 ? 27.665 7.827 4.081 1.00 55.98 125 ARG B N 1
ATOM 3205 C CA . ARG B 1 125 ? 28.272 8.591 5.168 1.00 45.42 125 ARG B CA 1
ATOM 3206 C C . ARG B 1 125 ? 27.681 9.990 5.298 1.00 59.36 125 ARG B C 1
ATOM 3207 O O . ARG B 1 125 ? 27.291 10.619 4.315 1.00 40.00 125 ARG B O 1
ATOM 3215 N N . TYR B 1 126 ? 27.585 10.473 6.523 1.00 41.96 126 TYR B N 1
ATOM 3216 C CA . TYR B 1 126 ? 27.051 11.799 6.720 1.00 50.72 126 TYR B CA 1
ATOM 3217 C C . TYR B 1 126 ? 27.685 12.420 7.942 1.00 46.00 126 TYR B C 1
ATOM 3218 O O . TYR B 1 126 ? 28.205 11.719 8.807 1.00 41.41 126 TYR B O 1
ATOM 3227 N N . VAL B 1 127 ? 27.673 13.746 7.984 1.00 52.94 127 VAL B N 1
ATOM 3228 C CA . VAL B 1 127 ? 28.247 14.474 9.097 1.00 40.09 127 VAL B CA 1
ATOM 3229 C C . VAL B 1 127 ? 27.109 14.967 9.953 1.00 32.79 127 VAL B C 1
ATOM 3230 O O . VAL B 1 127 ? 26.099 15.437 9.426 1.00 41.80 127 VAL B O 1
ATOM 3234 N N . GLN B 1 128 ? 27.278 14.897 11.267 1.00 36.16 128 GLN B N 1
ATOM 3235 C CA . GLN B 1 128 ? 26.225 15.374 12.143 1.00 42.27 128 GLN B CA 1
ATOM 3236 C C . GLN B 1 128 ? 26.775 16.174 13.298 1.00 34.59 128 GLN B C 1
ATOM 3237 O O . GLN B 1 128 ? 27.589 15.687 14.094 1.00 35.09 128 GLN B O 1
ATOM 3243 N N . PRO B 1 129 ? 26.326 17.421 13.416 1.00 40.38 129 PRO B N 1
ATOM 3244 C CA . PRO B 1 129 ? 26.803 18.270 14.493 1.00 43.16 129 PRO B CA 1
ATOM 3245 C C . PRO B 1 129 ? 26.063 18.066 15.794 1.00 52.11 129 PRO B C 1
ATOM 3246 O O . PRO B 1 129 ? 24.876 17.742 15.805 1.00 49.26 129 PRO B O 1
ATOM 3250 N N . PHE B 1 130 ? 26.788 18.246 16.888 1.00 43.98 130 PHE B N 1
ATOM 3251 C CA . PHE B 1 130 ? 26.206 18.193 18.211 1.00 47.78 130 PHE B CA 1
ATOM 3252 C C . PHE B 1 130 ? 26.725 19.431 18.930 1.00 51.89 130 PHE B C 1
ATOM 3253 O O . PHE B 1 130 ? 27.827 19.909 18.644 1.00 41.61 130 PHE B O 1
ATOM 3261 N N . ARG B 1 131 ? 25.915 19.972 19.829 1.00 51.59 131 ARG B N 1
ATOM 3262 C CA . ARG B 1 131 ? 26.282 21.162 20.590 1.00 50.00 131 ARG B CA 1
ATOM 3263 C C . ARG B 1 131 ? 27.379 20.853 21.596 1.00 52.25 131 ARG B C 1
ATOM 3264 O O . ARG B 1 131 ? 27.452 19.748 22.123 1.00 41.76 131 ARG B O 1
ATOM 3272 N N . THR B 1 132 ? 28.237 21.831 21.860 1.00 46.54 132 THR B N 1
ATOM 3273 C CA . THR B 1 132 ? 29.318 21.642 22.821 1.00 49.32 132 THR B CA 1
ATOM 3274 C C . THR B 1 132 ? 29.125 22.595 23.988 1.00 68.38 132 THR B C 1
ATOM 3275 O O . THR B 1 132 ? 28.749 22.176 25.080 1.00 96.99 132 THR B O 1
ATOM 3279 N N . VAL B 1 139 ? 27.720 30.003 19.794 1.00 63.85 139 VAL B N 1
ATOM 3280 C CA . VAL B 1 139 ? 27.229 28.721 19.280 1.00 49.13 139 VAL B CA 1
ATOM 3281 C C . VAL B 1 139 ? 28.378 27.865 18.743 1.00 52.20 139 VAL B C 1
ATOM 3282 O O . VAL B 1 139 ? 28.918 28.127 17.658 1.00 53.00 139 VAL B O 1
ATOM 3286 N N . SER B 1 140 ? 28.738 26.843 19.511 1.00 35.59 140 SER B N 1
ATOM 3287 C CA . SER B 1 140 ? 29.823 25.921 19.166 1.00 41.85 140 SER B CA 1
ATOM 3288 C C . SER B 1 140 ? 29.300 24.478 18.887 1.00 48.83 140 SER B C 1
ATOM 3289 O O . SER B 1 140 ? 28.452 23.974 19.620 1.00 51.53 140 SER B O 1
ATOM 3292 N N . PHE B 1 141 ? 29.812 23.828 17.837 1.00 37.59 141 PHE B N 1
ATOM 3293 C CA . PHE B 1 141 ? 29.416 22.462 17.462 1.00 34.60 141 PHE B CA 1
ATOM 3294 C C . PHE B 1 141 ? 30.608 21.540 17.432 1.00 45.26 141 PHE B C 1
ATOM 3295 O O . PHE B 1 141 ? 31.707 21.953 17.075 1.00 42.62 141 PHE B O 1
ATOM 3303 N N . GLY B 1 142 ? 30.353 20.278 17.769 1.00 47.34 142 GLY B N 1
ATOM 3304 C CA . GLY B 1 142 ? 31.343 19.222 17.684 1.00 29.90 142 GLY B CA 1
ATOM 3305 C C . GLY B 1 142 ? 30.774 18.497 16.464 1.00 30.89 142 GLY B C 1
ATOM 3306 O O . GLY B 1 142 ? 29.678 18.853 16.025 1.00 37.84 142 GLY B O 1
ATOM 3307 N N . TYR B 1 143 ? 31.475 17.521 15.891 1.00 37.46 143 TYR B N 1
ATOM 3308 C CA . TYR B 1 143 ? 30.940 16.818 14.724 1.00 34.39 143 TYR B CA 1
ATOM 3309 C C . TYR B 1 143 ? 31.254 15.323 14.690 1.00 49.43 143 TYR B C 1
ATOM 3310 O O . TYR B 1 143 ? 32.332 14.913 15.086 1.00 42.17 143 TYR B O 1
ATOM 3319 N N . HIS B 1 144 ? 30.303 14.527 14.192 1.00 45.17 144 HIS B N 1
ATOM 3320 C CA . HIS B 1 144 ? 30.490 13.092 14.019 1.00 34.99 144 HIS B CA 1
ATOM 3321 C C . HIS B 1 144 ? 30.434 12.838 12.530 1.00 26.22 144 HIS B C 1
ATOM 3322 O O . HIS B 1 144 ? 29.691 13.500 11.808 1.00 39.56 144 HIS B O 1
ATOM 3329 N N . ILE B 1 145 ? 31.229 11.891 12.059 1.00 34.52 145 ILE B N 1
ATOM 3330 C CA . ILE B 1 145 ? 31.102 11.507 10.671 1.00 30.26 145 ILE B CA 1
ATOM 3331 C C . ILE B 1 145 ? 30.485 10.112 10.873 1.00 53.21 145 ILE B C 1
ATOM 3332 O O . ILE B 1 145 ? 31.019 9.315 11.637 1.00 37.40 145 ILE B O 1
ATOM 3337 N N . PHE B 1 146 ? 29.346 9.836 10.245 1.00 45.28 146 PHE B N 1
ATOM 3338 C CA . PHE B 1 146 ? 28.693 8.532 10.397 1.00 49.84 146 PHE B CA 1
ATOM 3339 C C . PHE B 1 146 ? 28.719 7.731 9.114 1.00 50.99 146 PHE B C 1
ATOM 3340 O O . PHE B 1 146 ? 28.590 8.282 8.018 1.00 50.78 146 PHE B O 1
ATOM 3348 N N . GLU B 1 147 ? 28.904 6.421 9.248 1.00 58.03 147 GLU B N 1
ATOM 3349 C CA . GLU B 1 147 ? 28.858 5.565 8.077 1.00 56.34 147 GLU B CA 1
ATOM 3350 C C . GLU B 1 147 ? 27.689 4.608 8.293 1.00 71.29 147 GLU B C 1
ATOM 3351 O O . GLU B 1 147 ? 27.543 4.007 9.362 1.00 51.75 147 GLU B O 1
ATOM 3357 N N . VAL B 1 148 ? 26.832 4.513 7.288 1.00 50.29 148 VAL B N 1
ATOM 3358 C CA . VAL B 1 148 ? 25.678 3.634 7.349 1.00 59.10 148 VAL B CA 1
ATOM 3359 C C . VAL B 1 148 ? 26.138 2.300 6.792 1.00 55.70 148 VAL B C 1
ATOM 3360 O O . VAL B 1 148 ? 26.469 2.187 5.612 1.00 44.24 148 VAL B O 1
ATOM 3364 N N . ARG B 1 149 ? 26.182 1.297 7.656 1.00 49.95 149 ARG B N 1
ATOM 3365 C CA . ARG B 1 149 ? 26.613 -0.028 7.250 1.00 45.19 149 ARG B CA 1
ATOM 3366 C C . ARG B 1 149 ? 25.469 -1.028 7.378 1.00 62.10 149 ARG B C 1
ATOM 3367 O O . ARG B 1 149 ? 24.372 -0.705 7.844 1.00 48.42 149 ARG B O 1
ATOM 3375 N N . ARG B 1 150 ? 25.747 -2.250 6.955 1.00 55.24 150 ARG B N 1
ATOM 3376 C CA . ARG B 1 150 ? 24.776 -3.321 7.014 1.00 61.96 150 ARG B CA 1
ATOM 3377 C C . ARG B 1 150 ? 25.455 -4.570 7.518 1.00 54.89 150 ARG B C 1
ATOM 3378 O O . ARG B 1 150 ? 26.647 -4.774 7.281 1.00 39.11 150 ARG B O 1
ATOM 3386 N N . LYS B 1 151 ? 24.695 -5.383 8.241 1.00 42.78 151 LYS B N 1
ATOM 3387 C CA . LYS B 1 151 ? 25.195 -6.645 8.769 1.00 41.37 151 LYS B CA 1
ATOM 3388 C C . LYS B 1 151 ? 24.046 -7.660 8.676 1.00 42.70 151 LYS B C 1
ATOM 3389 O O . LYS B 1 151 ? 22.870 -7.292 8.618 1.00 44.49 151 LYS B O 1
ATOM 3395 N N . LEU B 1 152 ? 24.388 -8.935 8.652 1.00 48.88 152 LEU B N 1
ATOM 3396 C CA . LEU B 1 152 ? 23.379 -9.982 8.542 1.00 49.49 152 LEU B CA 1
ATOM 3397 C C . LEU B 1 152 ? 22.523 -10.019 9.806 1.00 36.70 152 LEU B C 1
ATOM 3398 O O . LEU B 1 152 ? 23.070 -10.008 10.916 1.00 44.70 152 LEU B O 1
ATOM 3403 N N . LYS B 1 153 ? 21.196 -10.048 9.657 1.00 54.58 153 LYS B N 1
ATOM 3404 C CA . LYS B 1 153 ? 20.328 -10.142 10.839 1.00 47.26 153 LYS B CA 1
ATOM 3405 C C . LYS B 1 153 ? 20.756 -11.426 11.513 1.00 38.52 153 LYS B C 1
ATOM 3406 O O . LYS B 1 153 ? 21.161 -12.378 10.838 1.00 53.17 153 LYS B O 1
ATOM 3412 N N . LYS B 1 154 ? 20.693 -11.443 12.836 1.00 54.01 154 LYS B N 1
ATOM 3413 C CA . LYS B 1 154 ? 21.104 -12.599 13.638 1.00 59.84 154 LYS B CA 1
ATOM 3414 C C . LYS B 1 154 ? 20.428 -13.929 13.246 1.00 45.42 154 LYS B C 1
ATOM 3415 O O . LYS B 1 154 ? 21.085 -14.978 13.183 1.00 40.59 154 LYS B O 1
ATOM 3421 N N . GLU B 1 155 ? 19.127 -13.892 12.970 1.00 40.51 155 GLU B N 1
ATOM 3422 C CA . GLU B 1 155 ? 18.435 -15.130 12.604 1.00 50.02 155 GLU B CA 1
ATOM 3423 C C . GLU B 1 155 ? 18.940 -15.813 11.336 1.00 50.14 155 GLU B C 1
ATOM 3424 O O . GLU B 1 155 ? 18.657 -16.985 11.134 1.00 40.19 155 GLU B O 1
ATOM 3430 N N . PHE B 1 156 ? 19.696 -15.115 10.487 1.00 41.55 156 PHE B N 1
ATOM 3431 C CA . PHE B 1 156 ? 20.183 -15.751 9.261 1.00 47.00 156 PHE B CA 1
ATOM 3432 C C . PHE B 1 156 ? 21.655 -16.106 9.258 1.00 36.43 156 PHE B C 1
ATOM 3433 O O . PHE B 1 156 ? 22.186 -16.605 8.264 1.00 47.35 156 PHE B O 1
ATOM 3441 N N . GLN B 1 157 ? 22.308 -15.886 10.387 1.00 41.84 157 GLN B N 1
ATOM 3442 C CA . GLN B 1 157 ? 23.734 -16.156 10.498 1.00 38.06 157 GLN B CA 1
ATOM 3443 C C . GLN B 1 157 ? 24.135 -17.576 10.137 1.00 48.41 157 GLN B C 1
ATOM 3444 O O . GLN B 1 157 ? 25.217 -17.801 9.599 1.00 51.98 157 GLN B O 1
ATOM 3450 N N . GLY B 1 158 ? 23.262 -18.536 10.417 1.00 56.29 158 GLY B N 1
ATOM 3451 C CA . GLY B 1 158 ? 23.591 -19.922 10.137 1.00 42.47 158 GLY B CA 1
ATOM 3452 C C . GLY B 1 158 ? 23.338 -20.480 8.748 1.00 39.12 158 GLY B C 1
ATOM 3453 O O . GLY B 1 158 ? 23.725 -21.617 8.467 1.00 44.57 158 GLY B O 1
ATOM 3454 N N . LEU B 1 159 ? 22.704 -19.705 7.872 1.00 41.23 159 LEU B N 1
ATOM 3455 C CA . LEU B 1 159 ? 22.415 -20.195 6.528 1.00 41.62 159 LEU B CA 1
ATOM 3456 C C . LEU B 1 159 ? 23.669 -20.257 5.695 1.00 29.52 159 LEU B C 1
ATOM 3457 O O . LEU B 1 159 ? 24.544 -19.416 5.848 1.00 44.85 159 LEU B O 1
ATOM 3462 N N . ASP B 1 160 ? 23.768 -21.236 4.794 1.00 39.65 160 ASP B N 1
ATOM 3463 C CA . ASP B 1 160 ? 24.944 -21.335 3.936 1.00 39.20 160 ASP B CA 1
ATOM 3464 C C . ASP B 1 160 ? 24.795 -20.397 2.722 1.00 40.64 160 ASP B C 1
ATOM 3465 O O . ASP B 1 160 ? 23.788 -19.706 2.598 1.00 39.05 160 ASP B O 1
ATOM 3470 N N . SER B 1 161 ? 25.796 -20.375 1.841 1.00 44.22 161 SER B N 1
ATOM 3471 C CA . SER B 1 161 ? 25.780 -19.478 0.680 1.00 60.76 161 SER B CA 1
ATOM 3472 C C . SER B 1 161 ? 24.524 -19.570 -0.168 1.00 70.86 161 SER B C 1
ATOM 3473 O O . SER B 1 161 ? 23.920 -18.555 -0.513 1.00 68.83 161 SER B O 1
ATOM 3476 N N . LYS B 1 162 ? 24.134 -20.794 -0.501 1.00 51.33 162 LYS B N 1
ATOM 3477 C CA . LYS B 1 162 ? 22.972 -21.028 -1.342 1.00 37.77 162 LYS B CA 1
ATOM 3478 C C . LYS B 1 162 ? 21.707 -20.617 -0.639 1.00 48.89 162 LYS B C 1
ATOM 3479 O O . LYS B 1 162 ? 20.845 -19.955 -1.214 1.00 50.08 162 LYS B O 1
ATOM 3485 N N . GLU B 1 163 ? 21.595 -21.014 0.617 1.00 35.26 163 GLU B N 1
ATOM 3486 C CA . GLU B 1 163 ? 20.422 -20.677 1.384 1.00 40.34 163 GLU B CA 1
ATOM 3487 C C . GLU B 1 163 ? 20.243 -19.172 1.545 1.00 42.99 163 GLU B C 1
ATOM 3488 O O . GLU B 1 163 ? 19.129 -18.661 1.441 1.00 38.44 163 GLU B O 1
ATOM 3494 N N . ILE B 1 164 ? 21.333 -18.461 1.809 1.00 40.81 164 ILE B N 1
ATOM 3495 C CA . ILE B 1 164 ? 21.226 -17.021 2.018 1.00 38.84 164 ILE B CA 1
ATOM 3496 C C . ILE B 1 164 ? 20.878 -16.318 0.688 1.00 42.83 164 ILE B C 1
ATOM 3497 O O . ILE B 1 164 ? 20.047 -15.403 0.657 1.00 40.34 164 ILE B O 1
ATOM 3502 N N . SER B 1 165 ? 21.458 -16.780 -0.417 1.00 41.99 165 SER B N 1
ATOM 3503 C CA . SER B 1 165 ? 21.148 -16.187 -1.719 1.00 43.86 165 SER B CA 1
ATOM 3504 C C . SER B 1 165 ? 19.711 -16.479 -2.148 1.00 45.46 165 SER B C 1
ATOM 3505 O O . SER B 1 165 ? 19.084 -15.650 -2.799 1.00 56.60 165 SER B O 1
ATOM 3508 N N . ARG B 1 166 ? 19.172 -17.639 -1.775 1.00 48.46 166 ARG B N 1
ATOM 3509 C CA . ARG B 1 166 ? 17.794 -17.964 -2.137 1.00 38.96 166 ARG B CA 1
ATOM 3510 C C . ARG B 1 166 ? 16.831 -17.061 -1.390 1.00 62.20 166 ARG B C 1
ATOM 3511 O O . ARG B 1 166 ? 15.769 -16.691 -1.906 1.00 48.06 166 ARG B O 1
ATOM 3519 N N . LEU B 1 167 ? 17.195 -16.725 -0.159 1.00 50.54 167 LEU B N 1
ATOM 3520 C CA . LEU B 1 167 ? 16.354 -15.874 0.666 1.00 56.85 167 LEU B CA 1
ATOM 3521 C C . LEU B 1 167 ? 16.401 -14.434 0.149 1.00 41.02 167 LEU B C 1
ATOM 3522 O O . LEU B 1 167 ? 15.376 -13.752 0.075 1.00 51.83 167 LEU B O 1
ATOM 3527 N N . VAL B 1 168 ? 17.599 -13.990 -0.218 1.00 47.80 168 VAL B N 1
ATOM 3528 C CA . VAL B 1 168 ? 17.800 -12.645 -0.736 1.00 49.33 168 VAL B CA 1
ATOM 3529 C C . VAL B 1 168 ? 17.031 -12.489 -2.032 1.00 51.24 168 VAL B C 1
ATOM 3530 O O . VAL B 1 168 ? 16.423 -11.452 -2.276 1.00 66.80 168 VAL B O 1
ATOM 3534 N N . LYS B 1 169 ? 17.043 -13.528 -2.857 1.00 63.37 169 LYS B N 1
ATOM 3535 C CA . LYS B 1 169 ? 16.337 -13.499 -4.136 1.00 62.53 169 LYS B CA 1
ATOM 3536 C C . LYS B 1 169 ? 14.843 -13.346 -3.964 1.00 72.19 169 LYS B C 1
ATOM 3537 O O . LYS B 1 169 ? 14.198 -12.543 -4.631 1.00 78.20 169 LYS B O 1
ATOM 3543 N N . GLU B 1 170 ? 14.298 -14.155 -3.071 1.00 59.18 170 GLU B N 1
ATOM 3544 C CA . GLU B 1 170 ? 12.880 -14.165 -2.822 1.00 50.66 170 GLU B CA 1
ATOM 3545 C C . GLU B 1 170 ? 12.371 -13.003 -1.985 1.00 44.97 170 GLU B C 1
ATOM 3546 O O . GLU B 1 170 ? 11.271 -12.503 -2.227 1.00 53.89 170 GLU B O 1
ATOM 3552 N N . LYS B 1 171 ? 13.170 -12.576 -1.010 1.00 49.16 171 LYS B N 1
ATOM 3553 C CA . LYS B 1 171 ? 12.772 -11.501 -0.096 1.00 46.67 171 LYS B CA 1
ATOM 3554 C C . LYS B 1 171 ? 13.430 -10.159 -0.326 1.00 66.71 171 LYS B C 1
ATOM 3555 O O . LYS B 1 171 ? 12.852 -9.125 -0.006 1.00 66.03 171 LYS B O 1
ATOM 3561 N N . GLY B 1 172 ? 14.647 -10.180 -0.852 1.00 48.78 172 GLY B N 1
ATOM 3562 C CA . GLY B 1 172 ? 15.378 -8.948 -1.077 1.00 39.06 172 GLY B CA 1
ATOM 3563 C C . GLY B 1 172 ? 16.461 -8.784 -0.029 1.00 48.55 172 GLY B C 1
ATOM 3564 O O . GLY B 1 172 ? 16.352 -9.296 1.088 1.00 45.52 172 GLY B O 1
ATOM 3565 N N . ARG B 1 173 ? 17.506 -8.052 -0.389 1.00 62.82 173 ARG B N 1
ATOM 3566 C CA . ARG B 1 173 ? 18.645 -7.815 0.490 1.00 49.17 173 ARG B CA 1
ATOM 3567 C C . ARG B 1 173 ? 18.274 -7.163 1.819 1.00 48.69 173 ARG B C 1
ATOM 3568 O O . ARG B 1 173 ? 18.842 -7.487 2.865 1.00 55.54 173 ARG B O 1
ATOM 3576 N N . ASP B 1 174 ? 17.323 -6.241 1.781 1.00 58.11 174 ASP B N 1
ATOM 3577 C CA . ASP B 1 174 ? 16.895 -5.553 2.993 1.00 73.10 174 ASP B CA 1
ATOM 3578 C C . ASP B 1 174 ? 16.320 -6.510 4.025 1.00 74.07 174 ASP B C 1
ATOM 3579 O O . ASP B 1 174 ? 16.521 -6.335 5.230 1.00 74.56 174 ASP B O 1
ATOM 3584 N N . PHE B 1 175 ? 15.605 -7.524 3.550 1.00 65.06 175 PHE B N 1
ATOM 3585 C CA . PHE B 1 175 ? 14.980 -8.496 4.443 1.00 61.53 175 PHE B CA 1
ATOM 3586 C C . PHE B 1 175 ? 15.990 -9.307 5.257 1.00 49.88 175 PHE B C 1
ATOM 3587 O O . PHE B 1 175 ? 15.746 -9.644 6.416 1.00 54.90 175 PHE B O 1
ATOM 3595 N N . VAL B 1 176 ? 17.129 -9.609 4.641 1.00 47.53 176 VAL B N 1
ATOM 3596 C CA . VAL B 1 176 ? 18.177 -10.411 5.267 1.00 38.42 176 VAL B CA 1
ATOM 3597 C C . VAL B 1 176 ? 19.183 -9.624 6.109 1.00 54.58 176 VAL B C 1
ATOM 3598 O O . VAL B 1 176 ? 19.896 -10.196 6.930 1.00 41.00 176 VAL B O 1
ATOM 3602 N N . THR B 1 177 ? 19.246 -8.313 5.914 1.00 59.51 177 THR B N 1
ATOM 3603 C CA . THR B 1 177 ? 20.190 -7.506 6.679 1.00 54.85 177 THR B CA 1
ATOM 3604 C C . THR B 1 177 ? 19.523 -6.351 7.395 1.00 52.69 177 THR B C 1
ATOM 3605 O O . THR B 1 177 ? 18.355 -6.050 7.172 1.00 57.59 177 THR B O 1
ATOM 3609 N N . GLU B 1 178 ? 20.293 -5.712 8.262 1.00 54.44 178 GLU B N 1
ATOM 3610 C CA . GLU B 1 178 ? 19.829 -4.562 9.009 1.00 55.47 178 GLU B CA 1
ATOM 3611 C C . GLU B 1 178 ? 20.932 -3.515 8.973 1.00 55.78 178 GLU B C 1
ATOM 3612 O O . GLU B 1 178 ? 22.118 -3.838 9.118 1.00 50.07 178 GLU B O 1
ATOM 3618 N N . GLU B 1 179 ? 20.545 -2.264 8.767 1.00 47.15 179 GLU B N 1
ATOM 3619 C CA . GLU B 1 179 ? 21.532 -1.200 8.718 1.00 57.70 179 GLU B CA 1
ATOM 3620 C C . GLU B 1 179 ? 21.735 -0.650 10.108 1.00 51.10 179 GLU B C 1
ATOM 3621 O O . GLU B 1 179 ? 20.802 -0.585 10.899 1.00 48.82 179 GLU B O 1
ATOM 3627 N N . TYR B 1 180 ? 22.973 -0.291 10.409 1.00 57.57 180 TYR B N 1
ATOM 3628 C CA . TYR B 1 180 ? 23.303 0.316 11.684 1.00 42.94 180 TYR B CA 1
ATOM 3629 C C . TYR B 1 180 ? 24.213 1.495 11.352 1.00 79.28 180 TYR B C 1
ATOM 3630 O O . TYR B 1 180 ? 24.885 1.503 10.315 1.00 56.18 180 TYR B O 1
ATOM 3639 N N . HIS B 1 181 ? 24.218 2.499 12.217 1.00 61.81 181 HIS B N 1
ATOM 3640 C CA . HIS B 1 181 ? 25.038 3.678 11.987 1.00 64.22 181 HIS B CA 1
ATOM 3641 C C . HIS B 1 181 ? 26.275 3.672 12.866 1.00 54.81 181 HIS B C 1
ATOM 3642 O O . HIS B 1 181 ? 26.180 3.643 14.093 1.00 72.40 181 HIS B O 1
ATOM 3649 N N . LYS B 1 182 ? 27.440 3.679 12.230 1.00 52.48 182 LYS B N 1
ATOM 3650 C CA . LYS B 1 182 ? 28.689 3.660 12.971 1.00 40.85 182 LYS B CA 1
ATOM 3651 C C . LYS B 1 182 ? 29.390 5.026 13.003 1.00 53.29 182 LYS B C 1
ATOM 3652 O O . LYS B 1 182 ? 29.491 5.697 11.972 1.00 41.52 182 LYS B O 1
ATOM 3658 N N . LYS B 1 183 ? 29.862 5.416 14.188 1.00 47.98 183 LYS B N 1
ATOM 3659 C CA . LYS B 1 183 ? 30.609 6.664 14.379 1.00 61.71 183 LYS B CA 1
ATOM 3660 C C . LYS B 1 183 ? 32.044 6.425 13.951 1.00 47.55 183 LYS B C 1
ATOM 3661 O O . LYS B 1 183 ? 32.826 5.816 14.688 1.00 63.45 183 LYS B O 1
ATOM 3667 N N . VAL B 1 184 ? 32.377 6.893 12.753 1.00 49.54 184 VAL B N 1
ATOM 3668 C CA . VAL B 1 184 ? 33.716 6.732 12.214 1.00 63.36 184 VAL B CA 1
ATOM 3669 C C . VAL B 1 184 ? 34.659 7.754 12.831 1.00 60.74 184 VAL B C 1
ATOM 3670 O O . VAL B 1 184 ? 35.825 7.464 13.103 1.00 59.84 184 VAL B O 1
ATOM 3674 N N . LEU B 1 185 ? 34.143 8.954 13.064 1.00 47.65 185 LEU B N 1
ATOM 3675 C CA . LEU B 1 185 ? 34.952 10.018 13.634 1.00 43.53 185 LEU B CA 1
ATOM 3676 C C . LEU B 1 185 ? 34.131 10.990 14.445 1.00 35.04 185 LEU B C 1
ATOM 3677 O O . LEU B 1 185 ? 33.007 11.344 14.081 1.00 46.13 185 LEU B O 1
ATOM 3682 N N . THR B 1 186 ? 34.706 11.420 15.557 1.00 43.33 186 THR B N 1
ATOM 3683 C CA . THR B 1 186 ? 34.072 12.401 16.413 1.00 37.62 186 THR B CA 1
ATOM 3684 C C . THR B 1 186 ? 35.113 13.493 16.646 1.00 64.65 186 THR B C 1
ATOM 3685 O O . THR B 1 186 ? 36.267 13.204 16.963 1.00 41.93 186 THR B O 1
ATOM 3689 N N . ILE B 1 187 ? 34.713 14.742 16.449 1.00 38.21 187 ILE B N 1
ATOM 3690 C CA . ILE B 1 187 ? 35.608 15.872 16.689 1.00 38.99 187 ILE B CA 1
ATOM 3691 C C . ILE B 1 187 ? 34.897 16.764 17.682 1.00 24.89 187 ILE B C 1
ATOM 3692 O O . ILE B 1 187 ? 33.776 17.240 17.450 1.00 39.70 187 ILE B O 1
ATOM 3697 N N . SER B 1 188 ? 35.551 16.990 18.802 1.00 31.59 188 SER B N 1
ATOM 3698 C CA . SER B 1 188 ? 34.934 17.787 19.851 1.00 33.94 188 SER B CA 1
ATOM 3699 C C . SER B 1 188 ? 34.759 19.267 19.587 1.00 46.45 188 SER B C 1
ATOM 3700 O O . SER B 1 188 ? 33.761 19.852 20.000 1.00 48.67 188 SER B O 1
ATOM 3703 N N . GLY B 1 189 ? 35.725 19.872 18.901 1.00 48.04 189 GLY B N 1
ATOM 3704 C CA . GLY B 1 189 ? 35.681 21.304 18.697 1.00 56.75 189 GLY B CA 1
ATOM 3705 C C . GLY B 1 189 ? 36.102 21.796 20.070 1.00 68.61 189 GLY B C 1
ATOM 3706 O O . GLY B 1 189 ? 36.601 21.001 20.863 1.00 49.08 189 GLY B O 1
ATOM 3707 N N . ASP B 1 190 ? 35.926 23.071 20.382 1.00 54.40 190 ASP B N 1
ATOM 3708 C CA . ASP B 1 190 ? 36.310 23.531 21.713 1.00 56.91 190 ASP B CA 1
ATOM 3709 C C . ASP B 1 190 ? 35.168 23.240 22.678 1.00 56.44 190 ASP B C 1
ATOM 3710 O O . ASP B 1 190 ? 34.015 23.536 22.369 1.00 50.71 190 ASP B O 1
ATOM 3715 N N . SER B 1 191 ? 35.484 22.646 23.830 1.00 51.87 191 SER B N 1
ATOM 3716 C CA . SER B 1 191 ? 34.475 22.342 24.853 1.00 54.23 191 SER B CA 1
ATOM 3717 C C . SER B 1 191 ? 35.034 21.562 26.039 1.00 49.43 191 SER B C 1
ATOM 3718 O O . SER B 1 191 ? 36.199 21.149 26.054 1.00 41.69 191 SER B O 1
ATOM 3721 N N . LEU B 1 192 ? 34.186 21.359 27.038 1.00 65.31 192 LEU B N 1
ATOM 3722 C CA . LEU B 1 192 ? 34.576 20.606 28.222 1.00 67.49 192 LEU B CA 1
ATOM 3723 C C . LEU B 1 192 ? 34.555 19.142 27.816 1.00 62.38 192 LEU B C 1
ATOM 3724 O O . LEU B 1 192 ? 34.158 18.816 26.693 1.00 44.27 192 LEU B O 1
ATOM 3729 N N . ALA B 1 193 ? 34.990 18.260 28.710 1.00 60.94 193 ALA B N 1
ATOM 3730 C CA . ALA B 1 193 ? 34.988 16.836 28.396 1.00 53.73 193 ALA B CA 1
ATOM 3731 C C . ALA B 1 193 ? 33.587 16.497 27.918 1.00 45.67 193 ALA B C 1
ATOM 3732 O O . ALA B 1 193 ? 32.601 16.882 28.550 1.00 46.83 193 ALA B O 1
ATOM 3734 N N . LEU B 1 194 ? 33.502 15.809 26.782 1.00 43.44 194 LEU B N 1
ATOM 3735 C CA . LEU B 1 194 ? 32.219 15.423 26.201 1.00 44.20 194 LEU B CA 1
ATOM 3736 C C . LEU B 1 194 ? 31.579 14.264 26.960 1.00 79.08 194 LEU B C 1
ATOM 3737 O O . LEU B 1 194 ? 32.273 13.400 27.492 1.00 52.38 194 LEU B O 1
ATOM 3742 N N . ASP B 1 195 ? 30.252 14.247 27.002 1.00 78.23 195 ASP B N 1
ATOM 3743 C CA . ASP B 1 195 ? 29.538 13.175 27.673 1.00 81.50 195 ASP B CA 1
ATOM 3744 C C . ASP B 1 195 ? 29.902 11.861 26.992 1.00 48.01 195 ASP B C 1
ATOM 3745 O O . ASP B 1 195 ? 29.852 11.756 25.766 1.00 57.69 195 ASP B O 1
ATOM 3750 N N . PRO B 1 196 ? 30.272 10.839 27.783 1.00 74.12 196 PRO B N 1
ATOM 3751 C CA . PRO B 1 196 ? 30.645 9.517 27.262 1.00 50.94 196 PRO B CA 1
ATOM 3752 C C . PRO B 1 196 ? 29.584 8.995 26.299 1.00 46.31 196 PRO B C 1
ATOM 3753 O O . PRO B 1 196 ? 29.880 8.214 25.392 1.00 57.73 196 PRO B O 1
ATOM 3757 N N . GLU B 1 197 ? 28.348 9.448 26.501 1.00 60.84 197 GLU B N 1
ATOM 3758 C CA . GLU B 1 197 ? 27.229 9.046 25.652 1.00 77.71 197 GLU B CA 1
ATOM 3759 C C . GLU B 1 197 ? 27.405 9.585 24.238 1.00 78.64 197 GLU B C 1
ATOM 3760 O O . GLU B 1 197 ? 27.021 8.941 23.258 1.00 58.11 197 GLU B O 1
ATOM 3766 N N . GLU B 1 198 ? 27.982 10.780 24.145 1.00 82.45 198 GLU B N 1
ATOM 3767 C CA . GLU B 1 198 ? 28.205 11.431 22.861 1.00 50.53 198 GLU B CA 1
ATOM 3768 C C . GLU B 1 198 ? 29.361 10.753 22.119 1.00 44.63 198 GLU B C 1
ATOM 3769 O O . GLU B 1 198 ? 29.304 10.565 20.906 1.00 47.57 198 GLU B O 1
ATOM 3775 N N . ILE B 1 199 ? 30.398 10.366 22.856 1.00 48.54 199 ILE B N 1
ATOM 3776 C CA . ILE B 1 199 ? 31.557 9.731 22.240 1.00 59.45 199 ILE B CA 1
ATOM 3777 C C . ILE B 1 199 ? 31.499 8.215 22.146 1.00 67.15 199 ILE B C 1
ATOM 3778 O O . ILE B 1 199 ? 32.161 7.628 21.285 1.00 50.96 199 ILE B O 1
ATOM 3783 N N . ARG B 1 200 ? 30.712 7.572 23.007 1.00 66.18 200 ARG B N 1
ATOM 3784 C CA . ARG B 1 200 ? 30.642 6.116 22.964 1.00 61.27 200 ARG B CA 1
ATOM 3785 C C . ARG B 1 200 ? 30.407 5.582 21.559 1.00 45.47 200 ARG B C 1
ATOM 3786 O O . ARG B 1 200 ? 29.542 6.068 20.822 1.00 48.32 200 ARG B O 1
ATOM 3794 N N . GLY B 1 201 ? 31.214 4.589 21.197 1.00 47.81 201 GLY B N 1
ATOM 3795 C CA . GLY B 1 201 ? 31.101 3.962 19.897 1.00 49.20 201 GLY B CA 1
ATOM 3796 C C . GLY B 1 201 ? 31.975 4.509 18.790 1.00 62.99 201 GLY B C 1
ATOM 3797 O O . GLY B 1 201 ? 32.070 3.883 17.731 1.00 53.55 201 GLY B O 1
ATOM 3798 N N . THR B 1 202 ? 32.625 5.651 19.010 1.00 71.86 202 THR B N 1
ATOM 3799 C CA . THR B 1 202 ? 33.449 6.235 17.950 1.00 54.97 202 THR B CA 1
ATOM 3800 C C . THR B 1 202 ? 34.791 5.553 17.700 1.00 40.35 202 THR B C 1
ATOM 3801 O O . THR B 1 202 ? 35.566 5.297 18.625 1.00 42.55 202 THR B O 1
ATOM 3805 N N . GLU B 1 203 ? 35.060 5.271 16.429 1.00 43.27 203 GLU B N 1
ATOM 3806 C CA . GLU B 1 203 ? 36.310 4.642 16.031 1.00 38.66 203 GLU B CA 1
ATOM 3807 C C . GLU B 1 203 ? 37.508 5.587 16.203 1.00 58.70 203 GLU B C 1
ATOM 3808 O O . GLU B 1 203 ? 38.645 5.135 16.325 1.00 51.86 203 GLU B O 1
ATOM 3814 N N . LEU B 1 204 ? 37.263 6.897 16.190 1.00 62.17 204 LEU B N 1
ATOM 3815 C CA . LEU B 1 204 ? 38.350 7.865 16.359 1.00 45.34 204 LEU B CA 1
ATOM 3816 C C . LEU B 1 204 ? 37.844 9.130 17.026 1.00 40.04 204 LEU B C 1
ATOM 3817 O O . LEU B 1 204 ? 36.988 9.834 16.482 1.00 42.55 204 LEU B O 1
ATOM 3822 N N . LEU B 1 205 ? 38.350 9.405 18.219 1.00 38.95 205 LEU B N 1
ATOM 3823 C CA . LEU B 1 205 ? 37.956 10.606 18.924 1.00 42.62 205 LEU B CA 1
ATOM 3824 C C . LEU B 1 205 ? 39.090 11.647 18.862 1.00 43.59 205 LEU B C 1
ATOM 3825 O O . LEU B 1 205 ? 40.240 11.330 19.147 1.00 37.08 205 LEU B O 1
ATOM 3830 N N . ILE B 1 206 ? 38.763 12.872 18.464 1.00 57.85 206 ILE B N 1
ATOM 3831 C CA . ILE B 1 206 ? 39.737 13.967 18.423 1.00 41.73 206 ILE B CA 1
ATOM 3832 C C . ILE B 1 206 ? 39.086 14.966 19.370 1.00 33.24 206 ILE B C 1
ATOM 3833 O O . ILE B 1 206 ? 38.072 15.588 19.039 1.00 45.57 206 ILE B O 1
ATOM 3838 N N . HIS B 1 207 ? 39.653 15.084 20.568 1.00 35.41 207 HIS B N 1
ATOM 3839 C CA . HIS B 1 207 ? 39.082 15.928 21.618 1.00 40.81 207 HIS B CA 1
ATOM 3840 C C . HIS B 1 207 ? 40.068 16.974 22.084 1.00 39.39 207 HIS B C 1
ATOM 3841 O O . HIS B 1 207 ? 41.251 16.687 22.247 1.00 46.09 207 HIS B O 1
ATOM 3848 N N . GLU B 1 208 ? 39.566 18.172 22.351 1.00 44.22 208 GLU B N 1
ATOM 3849 C CA . GLU B 1 208 ? 40.427 19.253 22.790 1.00 50.73 208 GLU B CA 1
ATOM 3850 C C . GLU B 1 208 ? 40.988 18.962 24.163 1.00 57.65 208 GLU B C 1
ATOM 3851 O O . GLU B 1 208 ? 40.343 18.328 24.991 1.00 58.24 208 GLU B O 1
ATOM 3857 N N . CYS B 1 209 ? 42.194 19.454 24.402 1.00 52.39 209 CYS B N 1
ATOM 3858 C CA . CYS B 1 209 ? 42.889 19.218 25.655 1.00 39.71 209 CYS B CA 1
ATOM 3859 C C . CYS B 1 209 ? 43.687 20.466 26.060 1.00 46.05 209 CYS B C 1
ATOM 3860 O O . CYS B 1 209 ? 44.898 20.408 26.272 1.00 47.67 209 CYS B O 1
ATOM 3863 N N . THR B 1 210 ? 42.984 21.583 26.190 1.00 39.93 210 THR B N 1
ATOM 3864 C CA . THR B 1 210 ? 43.601 22.867 26.502 1.00 65.46 210 THR B CA 1
ATOM 3865 C C . THR B 1 210 ? 44.459 22.902 27.757 1.00 65.18 210 THR B C 1
ATOM 3866 O O . THR B 1 210 ? 45.522 23.519 27.759 1.00 52.82 210 THR B O 1
ATOM 3870 N N . PHE B 1 211 ? 44.008 22.256 28.828 1.00 69.89 211 PHE B N 1
ATOM 3871 C CA . PHE B 1 211 ? 44.792 22.236 30.065 1.00 52.22 211 PHE B CA 1
ATOM 3872 C C . PHE B 1 211 ? 45.293 20.832 30.407 1.00 67.18 211 PHE B C 1
ATOM 3873 O O . PHE B 1 211 ? 44.631 19.828 30.114 1.00 50.15 211 PHE B O 1
ATOM 3881 N N . LEU B 1 212 ? 46.470 20.753 31.018 1.00 52.34 212 LEU B N 1
ATOM 3882 C CA . LEU B 1 212 ? 46.976 19.449 31.425 1.00 80.58 212 LEU B CA 1
ATOM 3883 C C . LEU B 1 212 ? 46.686 19.316 32.909 1.00 65.73 212 LEU B C 1
ATOM 3884 O O . LEU B 1 212 ? 46.737 18.224 33.475 1.00 85.42 212 LEU B O 1
ATOM 3889 N N . ASP B 1 213 ? 46.366 20.449 33.524 1.00 66.41 213 ASP B N 1
ATOM 3890 C CA . ASP B 1 213 ? 46.015 20.501 34.936 1.00 90.30 213 ASP B CA 1
ATOM 3891 C C . ASP B 1 213 ? 44.794 21.412 35.070 1.00 75.86 213 ASP B C 1
ATOM 3892 O O . ASP B 1 213 ? 44.867 22.612 34.789 1.00 65.52 213 ASP B O 1
ATOM 3897 N N . ALA B 1 214 ? 43.672 20.834 35.492 1.00 57.75 214 ALA B N 1
ATOM 3898 C CA . ALA B 1 214 ? 42.427 21.585 35.644 1.00 60.73 214 ALA B CA 1
ATOM 3899 C C . ALA B 1 214 ? 42.548 22.744 36.630 1.00 81.56 214 ALA B C 1
ATOM 3900 O O . ALA B 1 214 ? 41.801 23.719 36.552 1.00 73.13 214 ALA B O 1
ATOM 3902 N N . ARG B 1 215 ? 43.493 22.637 37.558 1.00 87.17 215 ARG B N 1
ATOM 3903 C CA . ARG B 1 215 ? 43.675 23.678 38.553 1.00 88.39 215 ARG B CA 1
ATOM 3904 C C . ARG B 1 215 ? 43.703 25.077 37.979 1.00 105.83 215 ARG B C 1
ATOM 3905 O O . ARG B 1 215 ? 43.098 25.981 38.562 1.00 120.05 215 ARG B O 1
ATOM 3913 N N . ASP B 1 216 ? 44.388 25.294 36.853 1.00 80.76 216 ASP B N 1
ATOM 3914 C CA . ASP B 1 216 ? 44.387 26.690 36.360 1.00 86.10 216 ASP B CA 1
ATOM 3915 C C . ASP B 1 216 ? 43.601 26.921 35.096 1.00 52.41 216 ASP B C 1
ATOM 3916 O O . ASP B 1 216 ? 44.141 27.213 34.027 1.00 105.87 216 ASP B O 1
ATOM 3921 N N . ARG B 1 217 ? 42.292 26.800 35.266 1.00 87.39 217 ARG B N 1
ATOM 3922 C CA . ARG B 1 217 ? 41.328 27.033 34.220 1.00 84.98 217 ARG B CA 1
ATOM 3923 C C . ARG B 1 217 ? 40.372 27.992 34.895 1.00 91.46 217 ARG B C 1
ATOM 3924 O O . ARG B 1 217 ? 39.444 27.565 35.584 1.00 102.72 217 ARG B O 1
ATOM 3932 N N . ARG B 1 218 ? 40.615 29.287 34.726 1.00 91.80 218 ARG B N 1
ATOM 3933 C CA . ARG B 1 218 ? 39.770 30.299 35.349 1.00 101.08 218 ARG B CA 1
ATOM 3934 C C . ARG B 1 218 ? 38.325 30.211 34.886 1.00 97.88 218 ARG B C 1
ATOM 3935 O O . ARG B 1 218 ? 37.425 30.705 35.567 1.00 92.77 218 ARG B O 1
ATOM 3943 N N . TYR B 1 219 ? 38.106 29.583 33.732 1.00 77.87 219 TYR B N 1
ATOM 3944 C CA . TYR B 1 219 ? 36.758 29.445 33.188 1.00 77.41 219 TYR B CA 1
ATOM 3945 C C . TYR B 1 219 ? 36.551 28.082 32.527 1.00 88.32 219 TYR B C 1
ATOM 3946 O O . TYR B 1 219 ? 37.343 27.667 31.678 1.00 90.26 219 TYR B O 1
ATOM 3955 N N . LYS B 1 220 ? 35.481 27.393 32.917 1.00 75.22 220 LYS B N 1
ATOM 3956 C CA . LYS B 1 220 ? 35.178 26.075 32.364 1.00 94.16 220 LYS B CA 1
ATOM 3957 C C . LYS B 1 220 ? 34.659 26.151 30.926 1.00 95.59 220 LYS B C 1
ATOM 3958 O O . LYS B 1 220 ? 33.464 25.989 30.669 1.00 68.86 220 LYS B O 1
ATOM 3964 N N . ASN B 1 221 ? 35.570 26.405 29.992 1.00 83.24 221 ASN B N 1
ATOM 3965 C CA . ASN B 1 221 ? 35.221 26.490 28.577 1.00 89.61 221 ASN B CA 1
ATOM 3966 C C . ASN B 1 221 ? 36.127 25.529 27.826 1.00 81.04 221 ASN B C 1
ATOM 3967 O O . ASN B 1 221 ? 36.010 25.356 26.609 1.00 70.18 221 ASN B O 1
ATOM 3972 N N . HIS B 1 222 ? 37.037 24.911 28.570 1.00 69.21 222 HIS B N 1
ATOM 3973 C CA . HIS B 1 222 ? 37.977 23.960 27.999 1.00 74.01 222 HIS B CA 1
ATOM 3974 C C . HIS B 1 222 ? 38.199 22.782 28.927 1.00 49.30 222 HIS B C 1
ATOM 3975 O O . HIS B 1 222 ? 38.071 22.902 30.143 1.00 86.29 222 HIS B O 1
ATOM 3982 N N . ALA B 1 223 ? 38.544 21.646 28.331 1.00 61.08 223 ALA B N 1
ATOM 3983 C CA . ALA B 1 223 ? 38.768 20.416 29.069 1.00 58.39 223 ALA B CA 1
ATOM 3984 C C . ALA B 1 223 ? 40.215 20.195 29.493 1.00 76.33 223 ALA B C 1
ATOM 3985 O O . ALA B 1 223 ? 41.154 20.616 28.814 1.00 61.12 223 ALA B O 1
ATOM 3987 N N . ALA B 1 224 ? 40.373 19.539 30.640 1.00 58.10 224 ALA B N 1
ATOM 3988 C CA . ALA B 1 224 ? 41.679 19.198 31.183 1.00 56.73 224 ALA B CA 1
ATOM 3989 C C . ALA B 1 224 ? 41.863 17.743 30.764 1.00 52.29 224 ALA B C 1
ATOM 3990 O O . ALA B 1 224 ? 40.886 17.003 30.644 1.00 55.71 224 ALA B O 1
ATOM 3992 N N . ILE B 1 225 ? 43.103 17.327 30.544 1.00 55.94 225 ILE B N 1
ATOM 3993 C CA . ILE B 1 225 ? 43.352 15.970 30.084 1.00 45.01 225 ILE B CA 1
ATOM 3994 C C . ILE B 1 225 ? 42.699 14.865 30.940 1.00 71.18 225 ILE B C 1
ATOM 3995 O O . ILE B 1 225 ? 42.069 13.950 30.402 1.00 54.08 225 ILE B O 1
ATOM 4000 N N . ASP B 1 226 ? 42.830 14.942 32.260 1.00 60.17 226 ASP B N 1
ATOM 4001 C CA . ASP B 1 226 ? 42.228 13.917 33.119 1.00 81.14 226 ASP B CA 1
ATOM 4002 C C . ASP B 1 226 ? 40.715 13.806 32.887 1.00 66.99 226 ASP B C 1
ATOM 4003 O O . ASP B 1 226 ? 40.172 12.703 32.780 1.00 68.10 226 ASP B O 1
ATOM 4008 N N . GLU B 1 227 ? 40.039 14.947 32.799 1.00 68.82 227 GLU B N 1
ATOM 4009 C CA . GLU B 1 227 ? 38.601 14.958 32.568 1.00 53.24 227 GLU B CA 1
ATOM 4010 C C . GLU B 1 227 ? 38.312 14.270 31.237 1.00 68.20 227 GLU B C 1
ATOM 4011 O O . GLU B 1 227 ? 37.410 13.439 31.136 1.00 64.07 227 GLU B O 1
ATOM 4017 N N . VAL B 1 228 ? 39.082 14.620 30.212 1.00 70.18 228 VAL B N 1
ATOM 4018 C CA . VAL B 1 228 ? 38.895 14.022 28.896 1.00 53.47 228 VAL B CA 1
ATOM 4019 C C . VAL B 1 228 ? 39.099 12.516 28.995 1.00 63.18 228 VAL B C 1
ATOM 4020 O O . VAL B 1 228 ? 38.2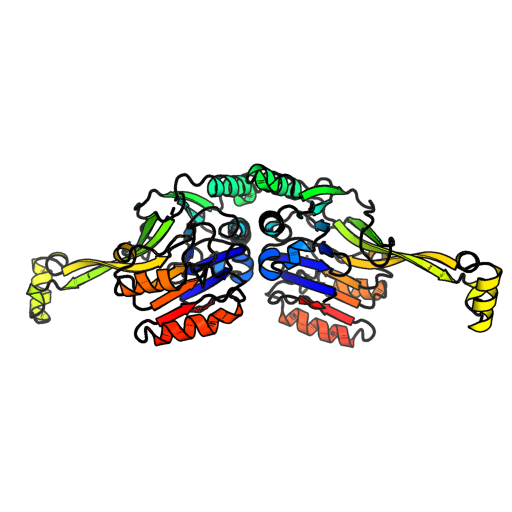87 11.728 28.505 1.00 50.20 228 VAL B O 1
ATOM 4024 N N . MET B 1 229 ? 40.194 12.124 29.632 1.00 54.10 229 MET B N 1
ATOM 4025 C CA . MET B 1 229 ? 40.511 10.718 29.796 1.00 67.21 229 MET B CA 1
ATOM 4026 C C . MET B 1 229 ? 39.405 10.030 30.592 1.00 79.61 229 MET B C 1
ATOM 4027 O O . MET B 1 229 ? 39.150 8.840 30.412 1.00 58.81 229 MET B O 1
ATOM 4032 N N . GLU B 1 230 ? 38.739 10.792 31.456 1.00 73.92 230 GLU B N 1
ATOM 4033 C CA . GLU B 1 230 ? 37.636 10.270 32.259 1.00 75.09 230 GLU B CA 1
ATOM 4034 C C . GLU B 1 230 ? 36.511 9.823 31.320 1.00 84.42 230 GLU B C 1
ATOM 4035 O O . GLU B 1 230 ? 36.015 8.696 31.422 1.00 85.39 230 GLU B O 1
ATOM 4041 N N . SER B 1 231 ? 36.114 10.709 30.408 1.00 56.48 231 SER B N 1
ATOM 4042 C CA . SER B 1 231 ? 35.059 10.398 29.444 1.00 69.77 231 SER B CA 1
ATOM 4043 C C . SER B 1 231 ? 35.478 9.266 28.522 1.00 51.28 231 SER B C 1
ATOM 4044 O O . SER B 1 231 ? 34.669 8.392 28.205 1.00 62.27 231 SER B O 1
ATOM 4047 N N . VAL B 1 232 ? 36.735 9.283 28.082 1.00 51.35 232 VAL B N 1
ATOM 4048 C CA . VAL B 1 232 ? 37.241 8.225 27.203 1.00 49.59 232 VAL B CA 1
ATOM 4049 C C . VAL B 1 232 ? 37.097 6.893 27.937 1.00 74.11 232 VAL B C 1
ATOM 4050 O O . VAL B 1 232 ? 36.825 5.850 27.336 1.00 63.53 232 VAL B O 1
ATOM 4054 N N . LYS B 1 233 ? 37.292 6.957 29.248 1.00 54.13 233 LYS B N 1
ATOM 4055 C CA . LYS B 1 233 ? 37.198 5.803 30.130 1.00 80.02 233 LYS B CA 1
ATOM 4056 C C . LYS B 1 233 ? 35.743 5.353 30.212 1.00 78.67 233 LYS B C 1
ATOM 4057 O O . LYS B 1 233 ? 35.405 4.242 29.810 1.00 67.75 233 LYS B O 1
ATOM 4063 N N . ALA B 1 234 ? 34.885 6.227 30.727 1.00 59.06 234 ALA B N 1
ATOM 4064 C CA . ALA B 1 234 ? 33.470 5.919 30.862 1.00 61.74 234 ALA B CA 1
ATOM 4065 C C . ALA B 1 234 ? 32.887 5.310 29.583 1.00 67.90 234 ALA B C 1
ATOM 4066 O O . ALA B 1 234 ? 32.061 4.400 29.649 1.00 86.73 234 ALA B O 1
ATOM 4068 N N . ALA B 1 235 ? 33.307 5.808 28.421 1.00 66.97 235 ALA B N 1
ATOM 4069 C CA . ALA B 1 235 ? 32.821 5.269 27.148 1.00 47.66 235 ALA B CA 1
ATOM 4070 C C . ALA B 1 235 ? 33.773 4.137 26.808 1.00 47.69 235 ALA B C 1
ATOM 4071 O O . ALA B 1 235 ? 34.633 3.795 27.615 1.00 59.08 235 ALA B O 1
ATOM 4073 N N . GLY B 1 236 ? 33.640 3.539 25.633 1.00 62.43 236 GLY B N 1
ATOM 4074 C CA . GLY B 1 236 ? 34.560 2.461 25.299 1.00 53.78 236 GLY B CA 1
ATOM 4075 C C . GLY B 1 236 ? 35.503 2.914 24.210 1.00 93.35 236 GLY B C 1
ATOM 4076 O O . GLY B 1 236 ? 35.810 2.162 23.282 1.00 110.96 236 GLY B O 1
ATOM 4077 N N . VAL B 1 237 ? 35.979 4.149 24.339 1.00 97.53 237 VAL B N 1
ATOM 4078 C CA . VAL B 1 237 ? 36.849 4.753 23.339 1.00 78.64 237 VAL B CA 1
ATOM 4079 C C . VAL B 1 237 ? 38.218 4.122 23.100 1.00 36.74 237 VAL B C 1
ATOM 4080 O O . VAL B 1 237 ? 39.079 4.093 23.986 1.00 56.19 237 VAL B O 1
ATOM 4084 N N . LYS B 1 238 ? 38.397 3.670 21.858 1.00 80.68 238 LYS B N 1
ATOM 4085 C CA . LYS B 1 238 ? 39.614 3.037 21.357 1.00 84.12 238 LYS B CA 1
ATOM 4086 C C . LYS B 1 238 ? 40.806 4.003 21.318 1.00 96.84 238 LYS B C 1
ATOM 4087 O O . LYS B 1 238 ? 41.575 4.090 22.277 1.00 87.78 238 LYS B O 1
ATOM 4093 N N . LYS B 1 239 ? 40.960 4.713 20.197 1.00 78.33 239 LYS B N 1
ATOM 4094 C CA . LYS B 1 239 ? 42.052 5.670 20.029 1.00 73.82 239 LYS B CA 1
ATOM 4095 C C . LYS B 1 239 ? 41.540 7.103 20.103 1.00 55.57 239 LYS B C 1
ATOM 4096 O O . LYS B 1 239 ? 40.454 7.424 19.611 1.00 45.07 239 LYS B O 1
ATOM 4102 N N . VAL B 1 240 ? 42.339 7.954 20.731 1.00 49.57 240 VAL B N 1
ATOM 4103 C CA . VAL B 1 240 ? 41.998 9.350 20.931 1.00 57.23 240 VAL B CA 1
ATOM 4104 C C . VAL B 1 240 ? 43.150 10.243 20.489 1.00 60.89 240 VAL B C 1
ATOM 4105 O O . VAL B 1 240 ? 44.305 9.930 20.739 1.00 42.63 240 VAL B O 1
ATOM 4109 N N . ILE B 1 241 ? 42.830 11.338 19.811 1.00 61.90 241 ILE B N 1
ATOM 4110 C CA . ILE B 1 241 ? 43.845 12.299 19.390 1.00 40.99 241 ILE B CA 1
ATOM 4111 C C . ILE B 1 241 ? 43.499 13.528 20.209 1.00 31.96 241 ILE B C 1
ATOM 4112 O O . ILE B 1 241 ? 42.392 14.065 20.113 1.00 43.78 241 ILE B O 1
ATOM 4117 N N . LEU B 1 242 ? 44.434 13.924 21.062 1.00 36.67 242 LEU B N 1
ATOM 4118 C CA . LEU B 1 242 ? 44.277 15.091 21.907 1.00 39.20 242 LEU B CA 1
ATOM 4119 C C . LEU B 1 242 ? 44.832 16.315 21.159 1.00 47.52 242 LEU B C 1
ATOM 4120 O O . LEU B 1 242 ? 45.942 16.271 20.635 1.00 40.47 242 LEU B O 1
ATOM 4125 N N . TYR B 1 243 ? 44.059 17.396 21.108 1.00 39.79 243 TYR B N 1
ATOM 4126 C CA . TYR B 1 243 ? 44.523 18.599 20.422 1.00 47.99 243 TYR B CA 1
ATOM 4127 C C . TYR B 1 243 ? 44.120 19.864 21.149 1.00 51.71 243 TYR B C 1
ATOM 4128 O O . TYR B 1 243 ? 43.613 19.822 22.266 1.00 46.77 243 TYR B O 1
ATOM 4137 N N . HIS B 1 244 ? 44.356 20.995 20.504 1.00 37.31 244 HIS B N 1
ATOM 4138 C CA . HIS B 1 244 ? 44.046 22.286 21.072 1.00 31.01 244 HIS B CA 1
ATOM 4139 C C . HIS B 1 244 ? 44.807 22.464 22.376 1.00 28.90 244 HIS B C 1
ATOM 4140 O O . HIS B 1 244 ? 44.333 23.084 23.342 1.00 39.06 244 HIS B O 1
ATOM 4147 N N . ILE B 1 245 ? 46.010 21.913 22.384 1.00 32.89 245 ILE B N 1
ATOM 4148 C CA . ILE B 1 245 ? 46.867 21.971 23.567 1.00 40.78 245 ILE B CA 1
ATOM 4149 C C . ILE B 1 245 ? 47.611 23.308 23.697 1.00 67.96 245 ILE B C 1
ATOM 4150 O O . ILE B 1 245 ? 48.155 23.825 22.718 1.00 46.76 245 ILE B O 1
ATOM 4155 N N . SER B 1 246 ? 47.614 23.861 24.910 1.00 56.18 246 SER B N 1
ATOM 4156 C CA . SER B 1 246 ? 48.267 25.138 25.191 1.00 65.90 246 SER B CA 1
ATOM 4157 C C . SER B 1 246 ? 49.790 25.037 25.195 1.00 63.72 246 SER B C 1
ATOM 4158 O O . SER B 1 246 ? 50.358 23.944 25.268 1.00 65.15 246 SER B O 1
ATOM 4161 N N . THR B 1 247 ? 50.449 26.188 25.122 1.00 76.21 247 THR B N 1
ATOM 4162 C CA . THR B 1 247 ? 51.907 26.240 25.084 1.00 58.57 247 THR B CA 1
ATOM 4163 C C . THR B 1 247 ? 52.590 26.053 26.443 1.00 75.34 247 THR B C 1
ATOM 4164 O O . THR B 1 247 ? 53.690 25.497 26.512 1.00 47.84 247 THR B O 1
ATOM 4168 N N . ARG B 1 248 ? 51.943 26.528 27.508 1.00 59.29 248 ARG B N 1
ATOM 4169 C CA . ARG B 1 248 ? 52.462 26.420 28.875 1.00 66.88 248 ARG B CA 1
ATOM 4170 C C . ARG B 1 248 ? 52.888 24.985 29.152 1.00 74.46 248 ARG B C 1
ATOM 4171 O O . ARG B 1 248 ? 53.990 24.724 29.634 1.00 97.97 248 ARG B O 1
ATOM 4179 N N . TYR B 1 249 ? 51.988 24.059 28.850 1.00 73.19 249 TYR B N 1
ATOM 4180 C CA . TYR B 1 249 ? 52.233 22.642 29.065 1.00 73.30 249 TYR B CA 1
ATOM 4181 C C . TYR B 1 249 ? 53.038 22.070 27.908 1.00 95.83 249 TYR B C 1
ATOM 4182 O O . TYR B 1 249 ? 52.868 20.910 27.532 1.00 90.83 249 TYR B O 1
ATOM 4191 N N . ILE B 1 250 ? 53.932 22.893 27.369 1.00 110.40 250 ILE B N 1
ATOM 4192 C CA . ILE B 1 250 ? 54.753 22.526 26.223 1.00 118.42 250 ILE B CA 1
ATOM 4193 C C . ILE B 1 250 ? 55.562 21.237 26.340 1.00 119.80 250 ILE B C 1
ATOM 4194 O O . ILE B 1 250 ? 55.544 20.415 25.423 1.00 121.41 250 ILE B O 1
ATOM 4199 N N . ARG B 1 251 ? 56.272 21.057 27.451 1.00 120.80 251 ARG B N 1
ATOM 4200 C CA . ARG B 1 251 ? 57.081 19.855 27.630 1.00 134.03 251 ARG B CA 1
ATOM 4201 C C . ARG B 1 251 ? 56.450 18.800 28.526 1.00 128.29 251 ARG B C 1
ATOM 4202 O O . ARG B 1 251 ? 56.657 17.603 28.325 1.00 133.81 251 ARG B O 1
ATOM 4210 N N . GLN B 1 252 ? 55.678 19.240 29.512 1.00 123.93 252 GLN B N 1
ATOM 4211 C CA . GLN B 1 252 ? 55.010 18.310 30.412 1.00 112.85 252 GLN B CA 1
ATOM 4212 C C . GLN B 1 252 ? 54.195 17.352 29.552 1.00 119.13 252 GLN B C 1
ATOM 4213 O O . GLN B 1 252 ? 53.802 16.275 29.998 1.00 124.35 252 GLN B O 1
ATOM 4219 N N . LEU B 1 253 ? 53.953 17.769 28.311 1.00 121.56 253 LEU B N 1
ATOM 4220 C CA . LEU B 1 253 ? 53.198 16.990 27.337 1.00 103.90 253 LEU B CA 1
ATOM 4221 C C . LEU B 1 253 ? 53.550 15.510 27.350 1.00 80.55 253 LEU B C 1
ATOM 4222 O O . LEU B 1 253 ? 52.730 14.673 27.729 1.00 71.29 253 LEU B O 1
ATOM 4227 N N . LYS B 1 254 ? 54.764 15.194 26.909 1.00 71.70 254 LYS B N 1
ATOM 4228 C CA . LYS B 1 254 ? 55.219 13.811 26.875 1.00 99.66 254 LYS B CA 1
ATOM 4229 C C . LYS B 1 254 ? 54.844 13.105 28.172 1.00 55.66 254 LYS B C 1
ATOM 4230 O O . LYS B 1 254 ? 53.978 12.232 28.173 1.00 78.53 254 LYS B O 1
ATOM 4236 N N . SER B 1 255 ? 55.495 13.498 29.266 1.00 76.43 255 SER B N 1
ATOM 4237 C CA . SER B 1 255 ? 55.250 12.911 30.586 1.00 90.18 255 SER B CA 1
ATOM 4238 C C . SER B 1 255 ? 53.771 12.658 30.823 1.00 93.03 255 SER B C 1
ATOM 4239 O O . SER B 1 255 ? 53.331 11.511 30.890 1.00 101.50 255 SER B O 1
ATOM 4242 N N . VAL B 1 256 ? 53.016 13.745 30.963 1.00 77.63 256 VAL B N 1
ATOM 4243 C CA . VAL B 1 256 ? 51.581 13.676 31.190 1.00 73.06 256 VAL B CA 1
ATOM 4244 C C . VAL B 1 256 ? 50.927 12.606 30.323 1.00 86.37 256 VAL B C 1
ATOM 4245 O O . VAL B 1 256 ? 50.129 11.802 30.805 1.00 98.20 256 VAL B O 1
ATOM 4249 N N . ILE B 1 257 ? 51.278 12.596 29.042 1.00 76.51 257 ILE B N 1
ATOM 4250 C CA . ILE B 1 257 ? 50.707 11.638 28.109 1.00 72.59 257 ILE B CA 1
ATOM 4251 C C . ILE B 1 257 ? 51.260 10.241 28.303 1.00 64.54 257 ILE B C 1
ATOM 4252 O O . ILE B 1 257 ? 50.575 9.254 28.029 1.00 58.17 257 ILE B O 1
ATOM 4257 N N . LYS B 1 258 ? 52.501 10.165 28.773 1.00 76.45 258 LYS B N 1
ATOM 4258 C CA . LYS B 1 258 ? 53.159 8.888 29.025 1.00 90.69 258 LYS B CA 1
ATOM 4259 C C . LYS B 1 258 ? 52.443 8.172 30.164 1.00 72.34 258 LYS B C 1
ATOM 4260 O O . LYS B 1 258 ? 52.239 6.960 30.114 1.00 85.88 258 LYS B O 1
ATOM 4266 N N . LYS B 1 259 ? 52.060 8.932 31.185 1.00 78.97 259 LYS B N 1
ATOM 4267 C CA . LYS B 1 259 ? 51.352 8.370 32.326 1.00 88.52 259 LYS B CA 1
ATOM 4268 C C . LYS B 1 259 ? 50.027 7.747 31.905 1.00 89.40 259 LYS B C 1
ATOM 4269 O O . LYS B 1 259 ? 49.782 6.573 32.171 1.00 97.70 259 LYS B O 1
ATOM 4275 N N . TYR B 1 260 ? 49.174 8.531 31.248 1.00 97.50 260 TYR B N 1
ATOM 4276 C CA . TYR B 1 260 ? 47.874 8.031 30.808 1.00 56.38 260 TYR B CA 1
ATOM 4277 C C . TYR B 1 260 ? 47.999 6.854 29.851 1.00 58.49 260 TYR B C 1
ATOM 4278 O O . TYR B 1 260 ? 47.149 5.965 29.839 1.00 59.22 260 TYR B O 1
ATOM 4287 N N . ARG B 1 261 ? 49.047 6.843 29.035 1.00 57.96 261 ARG B N 1
ATOM 4288 C CA . ARG B 1 261 ? 49.237 5.723 28.125 1.00 67.27 261 ARG B CA 1
ATOM 4289 C C . ARG B 1 261 ? 49.465 4.500 29.002 1.00 89.69 261 ARG B C 1
ATOM 4290 O O . ARG B 1 261 ? 49.173 3.369 28.610 1.00 73.69 261 ARG B O 1
ATOM 4298 N N . GLU B 1 262 ? 49.971 4.756 30.206 1.00 70.42 262 GLU B N 1
ATOM 4299 C CA . GLU B 1 262 ? 50.250 3.711 31.183 1.00 95.38 262 GLU B CA 1
ATOM 4300 C C . GLU B 1 262 ? 48.987 3.365 31.967 1.00 82.11 262 GLU B C 1
ATOM 4301 O O . GLU B 1 262 ? 48.548 2.221 31.967 1.00 81.77 262 GLU B O 1
ATOM 4307 N N . GLU B 1 263 ? 48.405 4.358 32.632 1.00 69.60 263 GLU B N 1
ATOM 4308 C CA . GLU B 1 263 ? 47.186 4.155 33.413 1.00 57.96 263 GLU B CA 1
ATOM 4309 C C . GLU B 1 263 ? 46.044 3.607 32.538 1.00 73.11 263 GLU B C 1
ATOM 4310 O O . GLU B 1 263 ? 45.024 3.158 33.063 1.00 68.49 263 GLU B O 1
ATOM 4316 N N . MET B 1 264 ? 46.216 3.660 31.214 1.00 72.40 264 MET B N 1
ATOM 4317 C CA . MET B 1 264 ? 45.204 3.174 30.259 1.00 81.98 264 MET B CA 1
ATOM 4318 C C . MET B 1 264 ? 45.883 2.516 29.059 1.00 66.03 264 MET B C 1
ATOM 4319 O O . MET B 1 264 ? 45.799 3.013 27.939 1.00 80.41 264 MET B O 1
ATOM 4324 N N . PRO B 1 265 ? 46.547 1.373 29.280 1.00 75.78 265 PRO B N 1
ATOM 4325 C CA . PRO B 1 265 ? 47.270 0.599 28.265 1.00 66.40 265 PRO B CA 1
ATOM 4326 C C . PRO B 1 265 ? 46.462 0.089 27.078 1.00 62.58 265 PRO B C 1
ATOM 4327 O O . PRO B 1 265 ? 47.031 -0.351 26.082 1.00 65.03 265 PRO B O 1
ATOM 4331 N N . ASP B 1 266 ? 45.141 0.123 27.181 1.00 57.96 266 ASP B N 1
ATOM 4332 C CA . ASP B 1 266 ? 44.314 -0.363 26.086 1.00 83.08 266 ASP B CA 1
ATOM 4333 C C . ASP B 1 266 ? 43.892 0.785 25.174 1.00 98.23 266 ASP B C 1
ATOM 4334 O O . ASP B 1 266 ? 43.417 0.567 24.059 1.00 93.29 266 ASP B O 1
ATOM 4339 N N . VAL B 1 267 ? 44.091 2.008 25.654 1.00 99.37 267 VAL B N 1
ATOM 4340 C CA . VAL B 1 267 ? 43.726 3.208 24.906 1.00 81.44 267 VAL B CA 1
ATOM 4341 C C . VAL B 1 267 ? 44.886 3.811 24.121 1.00 68.51 267 VAL B C 1
ATOM 4342 O O . VAL B 1 267 ? 45.903 4.198 24.702 1.00 58.01 267 VAL B O 1
ATOM 4346 N N . GLU B 1 268 ? 44.739 3.887 22.802 1.00 66.42 268 GLU B N 1
ATOM 4347 C CA . GLU B 1 268 ? 45.771 4.498 21.969 1.00 65.13 268 GLU B CA 1
ATOM 4348 C C . GLU B 1 268 ? 45.608 6.020 22.116 1.00 73.63 268 GLU B C 1
ATOM 4349 O O . GLU B 1 268 ? 44.582 6.584 21.725 1.00 47.36 268 GLU B O 1
ATOM 4355 N N . ILE B 1 269 ? 46.611 6.676 22.691 1.00 45.93 269 ILE B N 1
ATOM 4356 C CA . ILE B 1 269 ? 46.564 8.112 22.906 1.00 55.84 269 ILE B CA 1
ATOM 4357 C C . ILE B 1 269 ? 47.551 8.892 22.035 1.00 61.14 269 ILE B C 1
ATOM 4358 O O . ILE B 1 269 ? 48.748 8.882 22.297 1.00 72.11 269 ILE B O 1
ATOM 4363 N N . LEU B 1 270 ? 47.047 9.560 21.000 1.00 64.45 270 LEU B N 1
ATOM 4364 C CA . LEU B 1 270 ? 47.894 10.378 20.128 1.00 48.95 270 LEU B CA 1
ATOM 4365 C C . LEU B 1 270 ? 47.611 11.837 20.456 1.00 60.09 270 LEU B C 1
ATOM 4366 O O . LEU B 1 270 ? 46.620 12.150 21.127 1.00 60.95 270 LEU B O 1
ATOM 4371 N N . TYR B 1 271 ? 48.480 12.738 20.008 1.00 47.42 271 TYR B N 1
ATOM 4372 C CA . TYR B 1 271 ? 48.245 14.145 20.276 1.00 56.08 271 TYR B CA 1
ATOM 4373 C C . TYR B 1 271 ? 48.905 15.058 19.255 1.00 64.88 271 TYR B C 1
ATOM 4374 O O . TYR B 1 271 ? 49.857 14.681 18.566 1.00 38.16 271 TYR B O 1
ATOM 4383 N N . MET B 1 272 ? 48.365 16.261 19.146 1.00 47.03 272 MET B N 1
ATOM 4384 C CA . MET B 1 272 ? 48.892 17.251 18.222 1.00 51.75 272 MET B CA 1
ATOM 4385 C C . MET B 1 272 ? 49.797 18.140 19.035 1.00 32.31 272 MET B C 1
ATOM 4386 O O . MET B 1 272 ? 49.336 18.862 19.934 1.00 38.62 272 MET B O 1
ATOM 4391 N N . ASP B 1 273 ? 51.090 18.049 18.760 1.00 41.47 273 ASP B N 1
ATOM 4392 C CA . ASP B 1 273 ? 52.073 18.863 19.474 1.00 46.01 273 ASP B CA 1
ATOM 4393 C C . ASP B 1 273 ? 51.856 20.307 18.997 1.00 38.27 273 ASP B C 1
ATOM 4394 O O . ASP B 1 273 ? 51.837 20.562 17.798 1.00 36.75 273 ASP B O 1
ATOM 4399 N N . PRO B 1 274 ? 51.692 21.255 19.927 1.00 40.92 274 PRO B N 1
ATOM 4400 C CA . PRO B 1 274 ? 51.471 22.675 19.610 1.00 41.75 274 PRO B CA 1
ATOM 4401 C C . PRO B 1 274 ? 52.598 23.299 18.794 1.00 40.83 274 PRO B C 1
ATOM 4402 O O . PRO B 1 274 ? 52.476 24.433 18.334 1.00 37.05 274 PRO B O 1
ATOM 4406 N N . ARG B 1 275 ? 53.698 22.563 18.638 1.00 43.69 275 ARG B N 1
ATOM 4407 C CA . ARG B 1 275 ? 54.857 23.055 17.900 1.00 49.94 275 ARG B CA 1
ATOM 4408 C C . ARG B 1 275 ? 54.989 22.493 16.499 1.00 45.93 275 ARG B C 1
ATOM 4409 O O . ARG B 1 275 ? 55.819 22.951 15.731 1.00 44.40 275 ARG B O 1
ATOM 4417 N N . LYS B 1 276 ? 54.191 21.501 16.134 1.00 41.94 276 LYS B N 1
ATOM 4418 C CA . LYS B 1 276 ? 54.360 20.987 14.789 1.00 40.48 276 LYS B CA 1
ATOM 4419 C C . LYS B 1 276 ? 53.089 20.429 14.197 1.00 51.39 276 LYS B C 1
ATOM 4420 O O . LYS B 1 276 ? 52.133 20.132 14.921 1.00 39.48 276 LYS B O 1
ATOM 4426 N N . VAL B 1 277 ? 53.092 20.280 12.875 1.00 42.20 277 VAL B N 1
ATOM 4427 C CA . VAL B 1 277 ? 51.919 19.769 12.196 1.00 41.55 277 VAL B CA 1
ATOM 4428 C C . VAL B 1 277 ? 51.798 18.309 12.532 1.00 46.78 277 VAL B C 1
ATOM 4429 O O . VAL B 1 277 ? 52.794 17.598 12.672 1.00 51.53 277 VAL B O 1
ATOM 4433 N N . PHE B 1 278 ? 50.559 17.870 12.657 1.00 44.41 278 PHE B N 1
ATOM 4434 C CA . PHE B 1 278 ? 50.261 16.494 12.992 1.00 49.18 278 PHE B CA 1
ATOM 4435 C C . PHE B 1 278 ? 49.944 15.685 11.747 1.00 48.28 278 PHE B C 1
ATOM 4436 O O . PHE B 1 278 ? 49.313 16.175 10.817 1.00 41.75 278 PHE B O 1
ATOM 4444 N N . GLU B 1 279 ? 50.391 14.437 11.732 1.00 36.29 279 GLU B N 1
ATOM 4445 C CA . GLU B 1 279 ? 50.113 13.553 10.622 1.00 37.17 279 GLU B CA 1
ATOM 4446 C C . GLU B 1 279 ? 49.758 12.176 11.159 1.00 54.07 279 GLU B C 1
ATOM 4447 O O . GLU B 1 279 ? 50.310 11.739 12.166 1.00 51.41 279 GLU B O 1
ATOM 4453 N N . MET B 1 280 ? 48.822 11.506 10.496 1.00 50.14 280 MET B N 1
ATOM 4454 C CA . MET B 1 280 ? 48.416 10.162 10.889 1.00 56.43 280 MET B CA 1
ATOM 4455 C C . MET B 1 280 ? 47.923 9.435 9.661 1.00 49.58 280 MET B C 1
ATOM 4456 O O . MET B 1 280 ? 47.353 10.104 8.777 1.00 58.85 280 MET B O 1
#

Secondary structure (DSSP, 8-state):
--EEEEEETTTEEEEEEGGGTEEEEE-TTHHHHHGGGGGG--EEE-S---HHHHTTHHHHHHHHHHHSGGG--PEEEEEETT-HHHHHHHHHHHHH-GGGTTTEEEEEE-TT--EE---SS-S-EEEEEEE--S-SSS--EEEEEEEEEEEE-GGGTT--HHHHHHHHHHH-TGGGEEEEEEEEEEE--S-SS--HHHHTT-S-EEEE--B----BHHHHHHHHHHHT--EEEEES--GGGHHHHHHHHHHHHHH-TTSEEEE--TTS-EE-/--EEEEEETTTEEEEEEGGGTEEE---TTHHHHHGGGGGG--EEE-S--SHHHHTTHHHHHHHHH--PPEEEEEETT-HHHHHHHHHHHHH-GGGTTSEEEEEE-TT--EE--TTTT--EEEEEEE---EEEEEEEEEEEE-GGGTT--HHHHHHHHHHH-HHHHEEEEEEEEEEE--S-SSPPHHHHTT-SEEEEE--BSSGGG-SSTTS-BHHHHHHHHHHTT--EEEEES--STTTTHHHHHHHHHHHH-TTSEEEE--TTS-EE-